Protein AF-0000000084352723 (afdb_homodimer)

Foldseek 3Di:
DPDPPLADDDDDCLVVLLVVLVVLLVVLCVVVPAAEDDDDQKDFPCLQCPPQQNDDPVFWAWDADPVRTIITGAQDDVSRVLVVCVPPDLVHFKHKYWDWHATNPDRNRIFTKIKMKGWQDDQLVRVLSQVVSVVVSCVVLVQDFKEKEKEWACLLVVLCVVLVDDPVLSVQLLVCLQVLPLVSNLVSSVVSPDNVSSVVLSVLSVQKDFLVSLVVVCVVCVVPPVVNVQSVSVNVSQVSCVVVPNPHYMYRHSHHDPTNQAHTMKMWMAGPVPGDTQKIWHWGQSSNVVVVDGITMIMMMGRSSVSSVVRDDPDQFAEEEEAEDPVCVVVLVVCVVVVVGHHYHYDPDDDPVRPVVHPWYWYWDDDPNDTDIDTD/DPDPPLADDDDDCLVVLLVVLVVLLVVLCVVVPAAEDDDDQKDFPCLQCPPQQNDDPVFWAWDADPVGTIITGAQDDVSRVLVVCVPPDLVHFKHKYWDWHATNPDRNRIFTKIKMKGWQDDQLVRVLSQVVSVVVSCVVLVQDAKEKEKEWACLLVVLCVVLPDDPVLSVQLLVCLQVLPLVSNLVSSVVSPDNVSSVVLSVLSVQKDFLVSLVVVCVVCVVPPVVNVQSVSVNVSQVSCVVVPNPHYMYRHSHHDPTNQAHTMKMWMAGPVPGDTQKIWHWGQSSNVVVVDGITMIMMMGRSSVSSVVRDRPDQAAEEEEAEDPVCVVVLVVCVVVDPRHHYHYDPDDDPVRPVVHPWYWYWDDDPNDTDIDTD

Structure (mmCIF, N/CA/C/O backbone):
data_AF-0000000084352723-model_v1
#
loop_
_entity.id
_entity.type
_entity.pdbx_description
1 polymer 'ATP phosphoribosyltransferase regulatory subunit'
#
loop_
_atom_site.group_PDB
_atom_site.id
_atom_site.type_symbol
_atom_site.label_atom_id
_atom_site.label_alt_id
_atom_site.label_comp_id
_atom_site.label_asym_id
_atom_site.label_entity_id
_atom_site.label_seq_id
_atom_site.pdbx_PDB_ins_code
_atom_site.Cartn_x
_atom_site.Cartn_y
_atom_site.Cartn_z
_atom_site.occupancy
_atom_site.B_iso_or_equiv
_atom_site.auth_seq_id
_atom_site.auth_comp_id
_atom_site.auth_asym_id
_atom_site.auth_atom_id
_atom_site.pdbx_PDB_model_num
ATOM 1 N N . MET A 1 1 ? 21.516 2.418 16.375 1 50.06 1 MET A N 1
ATOM 2 C CA . MET A 1 1 ? 20.922 1.745 15.219 1 50.06 1 MET A CA 1
ATOM 3 C C . MET A 1 1 ? 19.422 2.014 15.148 1 50.06 1 MET A C 1
ATOM 5 O O . MET A 1 1 ? 18.703 1.735 16.109 1 50.06 1 MET A O 1
ATOM 9 N N . PHE A 1 2 ? 18.844 2.926 14.148 1 73.31 2 PHE A N 1
ATOM 10 C CA . PHE A 1 2 ? 17.562 3.588 14.305 1 73.31 2 PHE A CA 1
ATOM 11 C C . PHE A 1 2 ? 16.438 2.707 13.781 1 73.31 2 PHE A C 1
ATOM 13 O O . PHE A 1 2 ? 15.258 2.998 14.008 1 73.31 2 PHE A O 1
ATOM 20 N N . LEU A 1 3 ? 16.969 1.523 13.258 1 82.31 3 LEU A N 1
ATOM 21 C CA . LEU A 1 3 ? 15.93 0.665 12.695 1 82.31 3 LEU A CA 1
ATOM 22 C C . LEU A 1 3 ? 16.156 -0.79 13.094 1 82.31 3 LEU A C 1
ATOM 24 O O . LEU A 1 3 ? 17.297 -1.212 13.305 1 82.31 3 LEU A O 1
ATOM 28 N N . PRO A 1 4 ? 15.062 -1.556 13.297 1 80.19 4 PRO A N 1
ATOM 29 C CA . PRO A 1 4 ? 15.211 -2.996 13.516 1 80.19 4 PRO A CA 1
ATOM 30 C C . PRO A 1 4 ? 16.047 -3.674 12.43 1 80.19 4 PRO A C 1
ATOM 32 O O . PRO A 1 4 ? 16.141 -3.16 11.312 1 80.19 4 PRO A O 1
ATOM 35 N N . ALA A 1 5 ? 16.625 -4.812 12.75 1 74.69 5 ALA A N 1
ATOM 36 C CA . ALA A 1 5 ? 17.5 -5.531 11.844 1 74.69 5 ALA A CA 1
ATOM 37 C C . ALA A 1 5 ? 16.797 -5.875 10.531 1 74.69 5 ALA A C 1
ATOM 39 O O . ALA A 1 5 ? 15.656 -6.348 10.547 1 74.69 5 ALA A O 1
ATOM 40 N N . GLY A 1 6 ? 17.422 -5.539 9.453 1 77.5 6 GLY A N 1
ATOM 41 C CA . GLY A 1 6 ? 16.922 -5.887 8.133 1 77.5 6 GLY A CA 1
ATOM 42 C C . GLY A 1 6 ? 16.047 -4.812 7.527 1 77.5 6 GLY A C 1
ATOM 43 O O . GLY A 1 6 ? 15.781 -4.824 6.324 1 77.5 6 GLY A O 1
ATOM 44 N N . SER A 1 7 ? 15.617 -3.912 8.32 1 81.25 7 SER A N 1
ATOM 45 C CA . SER A 1 7 ? 14.727 -2.859 7.844 1 81.25 7 SER A CA 1
ATOM 46 C C . SER A 1 7 ? 15.508 -1.715 7.207 1 81.25 7 SER A C 1
ATOM 48 O O . SER A 1 7 ? 16.672 -1.499 7.531 1 81.25 7 SER A O 1
ATOM 50 N N . GLN A 1 8 ? 14.883 -1.098 6.234 1 83.88 8 GLN A N 1
ATOM 51 C CA . GLN A 1 8 ? 15.531 0.029 5.57 1 83.88 8 GLN A CA 1
ATOM 52 C C . GLN A 1 8 ? 14.508 1.068 5.125 1 83.88 8 GLN A C 1
ATOM 54 O O . GLN A 1 8 ? 13.398 0.718 4.703 1 83.88 8 GLN A O 1
ATOM 59 N N . ASP A 1 9 ? 14.93 2.277 5.234 1 91.31 9 ASP A N 1
ATOM 60 C CA . ASP A 1 9 ? 14.164 3.346 4.598 1 91.31 9 ASP A CA 1
ATOM 61 C C . ASP A 1 9 ? 14.367 3.34 3.082 1 91.31 9 ASP A C 1
ATOM 63 O O . ASP A 1 9 ? 15.414 2.92 2.592 1 91.31 9 ASP A O 1
ATOM 67 N N . GLU A 1 10 ? 13.359 3.715 2.43 1 91.88 10 GLU A N 1
ATOM 68 C CA . GLU A 1 10 ? 13.453 3.814 0.975 1 91.88 10 GLU A CA 1
ATOM 69 C C . GLU A 1 10 ? 13.109 5.223 0.497 1 91.88 10 GLU A C 1
ATOM 71 O O . GLU A 1 10 ? 12.188 5.855 1.018 1 91.88 10 GLU A O 1
ATOM 76 N N . VAL A 1 11 ? 13.914 5.719 -0.493 1 92.44 11 VAL A N 1
ATOM 77 C CA . VAL A 1 11 ? 13.633 7.02 -1.101 1 92.44 11 VAL A CA 1
ATOM 78 C C . VAL A 1 11 ? 13.758 6.914 -2.619 1 92.44 11 VAL A C 1
ATOM 80 O O . VAL A 1 11 ? 14.438 6.023 -3.133 1 92.44 11 VAL A O 1
ATOM 83 N N . GLY A 1 12 ? 13.008 7.781 -3.299 1 88.25 12 GLY A N 1
ATOM 84 C CA . GLY A 1 12 ? 13.281 8.008 -4.711 1 88.25 12 GLY A CA 1
ATOM 85 C C . GLY A 1 12 ? 12.305 7.297 -5.629 1 88.25 12 GLY A C 1
ATOM 86 O O . GLY A 1 12 ? 11.234 6.875 -5.191 1 88.25 12 GLY A O 1
ATOM 87 N N . GLN A 1 13 ? 12.672 7.148 -6.805 1 85.44 13 GLN A N 1
ATOM 88 C CA . GLN A 1 13 ? 11.773 6.82 -7.906 1 85.44 13 GLN A CA 1
ATOM 89 C C . GLN A 1 13 ? 11.352 5.352 -7.855 1 85.44 13 GLN A C 1
ATOM 91 O O . GLN A 1 13 ? 10.336 4.973 -8.438 1 85.44 13 GLN A O 1
ATOM 96 N N . GLN A 1 14 ? 12.133 4.578 -7.16 1 90.38 14 GLN A N 1
ATOM 97 C CA . GLN A 1 14 ? 11.758 3.17 -7.047 1 90.38 14 GLN A CA 1
ATOM 98 C C . GLN A 1 14 ? 10.391 3.018 -6.391 1 90.38 14 GLN A C 1
ATOM 100 O O . GLN A 1 14 ? 9.633 2.109 -6.734 1 90.38 14 GLN A O 1
ATOM 105 N N . ILE A 1 15 ? 10.109 3.873 -5.516 1 93.06 15 ILE A N 1
ATOM 106 C CA . ILE A 1 15 ? 8.82 3.854 -4.836 1 93.06 15 ILE A CA 1
ATOM 107 C C . ILE A 1 15 ? 7.707 4.16 -5.836 1 93.06 15 ILE A C 1
ATOM 109 O O . ILE A 1 15 ? 6.691 3.463 -5.879 1 93.06 15 ILE A O 1
ATOM 113 N N . ASN A 1 16 ? 7.902 5.152 -6.684 1 90.75 16 ASN A N 1
ATOM 114 C CA . ASN A 1 16 ? 6.914 5.516 -7.695 1 90.75 16 ASN A CA 1
ATOM 115 C C . ASN A 1 16 ? 6.727 4.398 -8.719 1 90.75 16 ASN A C 1
ATOM 117 O O . ASN A 1 16 ? 5.617 4.18 -9.211 1 90.75 16 ASN A O 1
ATOM 121 N N . LYS A 1 17 ? 7.852 3.76 -9.023 1 93.5 17 LYS A N 1
ATOM 122 C CA . LYS A 1 17 ? 7.77 2.637 -9.953 1 93.5 17 LYS A CA 1
ATOM 123 C C . LYS A 1 17 ? 6.91 1.513 -9.383 1 93.5 17 LYS A C 1
ATOM 125 O O . LYS A 1 17 ? 6.129 0.892 -10.109 1 93.5 17 LYS A O 1
ATOM 130 N N . ARG A 1 18 ? 7.02 1.225 -8.125 1 94.81 18 ARG A N 1
ATOM 131 C CA . ARG A 1 18 ? 6.188 0.216 -7.477 1 94.81 18 ARG A CA 1
ATOM 132 C C . ARG A 1 18 ? 4.715 0.604 -7.535 1 94.81 18 ARG A C 1
ATOM 134 O O . ARG A 1 18 ? 3.854 -0.236 -7.809 1 94.81 18 ARG A O 1
ATOM 141 N N . PHE A 1 19 ? 4.449 1.852 -7.289 1 92.25 19 PHE A N 1
ATOM 142 C CA . PHE A 1 19 ? 3.07 2.326 -7.348 1 92.25 19 PHE A CA 1
ATOM 143 C C . PHE A 1 19 ? 2.506 2.176 -8.758 1 92.25 19 PHE A C 1
ATOM 145 O O . PHE A 1 19 ? 1.341 1.809 -8.93 1 92.25 19 PHE A O 1
ATOM 152 N N . ARG A 1 20 ? 3.348 2.471 -9.688 1 92.62 20 ARG A N 1
ATOM 153 C CA . ARG A 1 20 ? 2.93 2.305 -11.078 1 92.62 20 ARG A CA 1
ATOM 154 C C . ARG A 1 20 ? 2.615 0.844 -11.383 1 92.62 20 ARG A C 1
ATOM 156 O O . ARG A 1 20 ? 1.623 0.544 -12.055 1 92.62 20 ARG A O 1
ATOM 163 N N . ALA A 1 21 ? 3.439 -0.017 -10.922 1 96.62 21 ALA A N 1
ATOM 164 C CA . ALA A 1 21 ? 3.211 -1.448 -11.109 1 96.62 21 ALA A CA 1
ATOM 165 C C . ALA A 1 21 ? 1.878 -1.873 -10.492 1 96.62 21 ALA A C 1
ATOM 167 O O . ALA A 1 21 ? 1.112 -2.615 -11.109 1 96.62 21 ALA A O 1
ATOM 168 N N . PHE A 1 22 ? 1.592 -1.347 -9.305 1 96.62 22 PHE A N 1
ATOM 169 C CA . PHE A 1 22 ? 0.334 -1.655 -8.633 1 96.62 22 PHE A CA 1
ATOM 170 C C . PHE A 1 22 ? -0.848 -1.098 -9.414 1 96.62 22 PHE A C 1
ATOM 172 O O . PHE A 1 22 ? -1.889 -1.749 -9.531 1 96.62 22 PHE A O 1
ATOM 179 N N . GLU A 1 23 ? -0.712 0.03 -9.938 1 93.81 23 GLU A N 1
ATOM 180 C CA . GLU A 1 23 ? -1.773 0.672 -10.703 1 93.81 23 GLU A CA 1
ATOM 181 C C . GLU A 1 23 ? -2.117 -0.136 -11.953 1 93.81 23 GLU A C 1
ATOM 183 O O . GLU A 1 23 ? -3.291 -0.367 -12.242 1 93.81 23 GLU A O 1
ATOM 188 N N . ILE A 1 24 ? -1.106 -0.504 -12.656 1 95.88 24 ILE A N 1
ATOM 189 C CA . ILE A 1 24 ? -1.296 -1.284 -13.875 1 95.88 24 ILE A CA 1
ATOM 190 C C . ILE A 1 24 ? -1.965 -2.615 -13.539 1 95.88 24 ILE A C 1
ATOM 192 O O . ILE A 1 24 ? -2.863 -3.064 -14.25 1 95.88 24 ILE A O 1
ATOM 196 N N . PHE A 1 25 ? -1.548 -3.178 -12.438 1 97.69 25 PHE A N 1
ATOM 197 C CA . PHE A 1 25 ? -2.137 -4.434 -11.984 1 97.69 25 PHE A CA 1
ATOM 198 C C . PHE A 1 25 ? -3.633 -4.27 -11.742 1 97.69 25 PHE A C 1
ATOM 200 O O . PHE A 1 25 ? -4.43 -5.117 -12.148 1 97.69 25 PHE A O 1
ATOM 207 N N . THR A 1 26 ? -4 -3.248 -11.062 1 95.75 26 THR A N 1
ATOM 208 C CA . THR A 1 26 ? -5.406 -2.971 -10.773 1 95.75 26 THR A CA 1
ATOM 209 C C . THR A 1 26 ? -6.211 -2.869 -12.062 1 95.75 26 THR A C 1
ATOM 211 O O . THR A 1 26 ? -7.297 -3.443 -12.172 1 95.75 26 THR A O 1
ATOM 214 N N . LYS A 1 27 ? -5.664 -2.207 -13.016 1 94.06 27 LYS A N 1
ATOM 215 C CA . LYS A 1 27 ? -6.348 -2.021 -14.289 1 94.06 27 LYS A CA 1
ATOM 216 C C . LYS A 1 27 ? -6.574 -3.357 -14.992 1 94.06 27 LYS A C 1
ATOM 218 O O . LYS A 1 27 ? -7.672 -3.627 -15.492 1 94.06 27 LYS A O 1
ATOM 223 N N . ILE A 1 28 ? -5.559 -4.195 -14.992 1 97 28 ILE A N 1
ATOM 224 C CA . ILE A 1 28 ? -5.617 -5.484 -15.672 1 97 28 ILE A CA 1
ATOM 225 C C . ILE A 1 28 ? -6.637 -6.387 -14.984 1 97 28 ILE A C 1
ATOM 227 O O . ILE A 1 28 ? -7.469 -7.012 -15.648 1 97 28 ILE A O 1
ATOM 231 N N . THR A 1 29 ? -6.582 -6.441 -13.672 1 97.44 29 THR A N 1
ATOM 232 C CA . THR A 1 29 ? -7.453 -7.348 -12.93 1 97.44 29 THR A CA 1
ATOM 233 C C . THR A 1 29 ? -8.906 -6.879 -12.992 1 97.44 29 THR A C 1
ATOM 235 O O . THR A 1 29 ? -9.82 -7.695 -13.07 1 97.44 29 THR A O 1
ATOM 238 N N . GLU A 1 30 ? -9.094 -5.613 -12.992 1 94.62 30 GLU A N 1
ATOM 239 C CA . GLU A 1 30 ? -10.453 -5.098 -13.156 1 94.62 30 GLU A CA 1
ATOM 240 C C . GLU A 1 30 ? -11.039 -5.492 -14.508 1 94.62 30 GLU A C 1
ATOM 242 O O . GLU A 1 30 ? -12.18 -5.953 -14.586 1 94.62 30 GLU A O 1
ATOM 247 N N . LYS A 1 31 ? -10.266 -5.336 -15.555 1 96.19 31 LYS A N 1
ATOM 248 C CA . LYS A 1 31 ? -10.719 -5.652 -16.906 1 96.19 31 LYS A CA 1
ATOM 249 C C . LYS A 1 31 ? -11.031 -7.137 -17.047 1 96.19 31 LYS A C 1
ATOM 251 O O . LYS A 1 31 ? -11.844 -7.527 -17.891 1 96.19 31 LYS A O 1
ATOM 256 N N . ARG A 1 32 ? -10.438 -7.934 -16.219 1 97.62 32 ARG A N 1
ATOM 257 C CA . ARG A 1 32 ? -10.602 -9.383 -16.312 1 97.62 32 ARG A CA 1
ATOM 258 C C . ARG A 1 32 ? -11.586 -9.883 -15.258 1 97.62 32 ARG A C 1
ATOM 260 O O . ARG A 1 32 ? -11.656 -11.086 -14.992 1 97.62 32 ARG A O 1
ATOM 267 N N . ASN A 1 33 ? -12.281 -8.969 -14.531 1 96.69 33 ASN A N 1
ATOM 268 C CA . ASN A 1 33 ? -13.406 -9.227 -13.641 1 96.69 33 ASN A CA 1
ATOM 269 C C . ASN A 1 33 ? -12.953 -9.836 -12.32 1 96.69 33 ASN A C 1
ATOM 271 O O . ASN A 1 33 ? -13.656 -10.656 -11.734 1 96.69 33 ASN A O 1
ATOM 275 N N . TYR A 1 34 ? -11.734 -9.5 -11.898 1 97.25 34 TYR A N 1
ATOM 276 C CA . TYR A 1 34 ? -11.305 -9.891 -10.562 1 97.25 34 TYR A CA 1
ATOM 277 C C . TYR A 1 34 ? -11.906 -8.977 -9.5 1 97.25 34 TYR A C 1
ATOM 279 O O . TYR A 1 34 ? -12.016 -7.762 -9.711 1 97.25 34 TYR A O 1
ATOM 287 N N . GLN A 1 35 ? -12.242 -9.547 -8.375 1 95.88 35 GLN A N 1
ATOM 288 C CA . GLN A 1 35 ? -12.688 -8.789 -7.207 1 95.88 35 GLN A CA 1
ATOM 289 C C . GLN A 1 35 ? -11.539 -8.562 -6.227 1 95.88 35 GLN A C 1
ATOM 291 O O . GLN A 1 35 ? -10.828 -9.508 -5.867 1 95.88 35 GLN A O 1
ATOM 296 N N . PRO A 1 36 ? -11.367 -7.32 -5.867 1 96.62 36 PRO A N 1
ATOM 297 C CA . PRO A 1 36 ? -10.273 -7.055 -4.926 1 96.62 36 PRO A CA 1
ATOM 298 C C . PRO A 1 36 ? -10.57 -7.566 -3.52 1 96.62 36 PRO A C 1
ATOM 300 O O . PRO A 1 36 ? -11.719 -7.496 -3.061 1 96.62 36 PRO A O 1
ATOM 303 N N . ILE A 1 37 ? -9.562 -8.102 -2.875 1 97.12 37 ILE A N 1
ATOM 304 C CA . ILE A 1 37 ? -9.641 -8.57 -1.497 1 97.12 37 ILE A CA 1
ATOM 305 C C . ILE A 1 37 ? -8.367 -8.18 -0.745 1 97.12 37 ILE A C 1
ATOM 307 O O . ILE A 1 37 ? -7.293 -8.086 -1.339 1 97.12 37 ILE A O 1
ATOM 311 N N . SER A 1 38 ? -8.508 -7.871 0.485 1 95.56 38 SER A N 1
ATOM 312 C CA . SER A 1 38 ? -7.387 -7.578 1.365 1 95.56 38 SER A CA 1
ATOM 313 C C . SER A 1 38 ? -7.594 -8.188 2.748 1 95.56 38 SER A C 1
ATOM 315 O O . SER A 1 38 ? -8.703 -8.156 3.285 1 95.56 38 SER A O 1
ATOM 317 N N . THR A 1 39 ? -6.535 -8.75 3.271 1 95.38 39 THR A N 1
ATOM 318 C CA . THR A 1 39 ? -6.555 -9.312 4.617 1 95.38 39 THR A CA 1
ATOM 319 C C . THR A 1 39 ? -5.688 -8.484 5.562 1 95.38 39 THR A C 1
ATOM 321 O O . THR A 1 39 ? -4.832 -7.719 5.117 1 95.38 39 THR A O 1
ATOM 324 N N . PRO A 1 40 ? -5.891 -8.648 6.824 1 93.38 40 PRO A N 1
ATOM 325 C CA . PRO A 1 40 ? -5.098 -7.875 7.785 1 93.38 40 PRO A CA 1
ATOM 326 C C . PRO A 1 40 ? -3.607 -8.203 7.719 1 93.38 40 PRO A C 1
ATOM 328 O O . PRO A 1 40 ? -3.236 -9.344 7.402 1 93.38 40 PRO A O 1
ATOM 331 N N . VAL A 1 41 ? -2.875 -7.191 8.094 1 93.38 41 VAL A N 1
ATOM 332 C CA . VAL A 1 41 ? -1.426 -7.363 8.117 1 93.38 41 VAL A CA 1
ATOM 333 C C . VAL A 1 41 ? -1.036 -8.305 9.258 1 93.38 41 VAL A C 1
ATOM 335 O O . VAL A 1 41 ? -0.066 -9.062 9.141 1 93.38 41 VAL A O 1
ATOM 338 N N . VAL A 1 42 ? -1.78 -8.266 10.344 1 92.19 42 VAL A N 1
ATOM 339 C CA . VAL A 1 42 ? -1.544 -9.133 11.5 1 92.19 42 VAL A CA 1
ATOM 340 C C . VAL A 1 42 ? -2.527 -10.297 11.484 1 92.19 42 VAL A C 1
ATOM 342 O O . VAL A 1 42 ? -3.742 -10.094 11.43 1 92.19 42 VAL A O 1
ATOM 345 N N . GLU A 1 43 ? -1.989 -11.508 11.5 1 94.56 43 GLU A N 1
ATOM 346 C CA . GLU A 1 43 ? -2.771 -12.742 11.523 1 94.56 43 GLU A CA 1
ATOM 347 C C . GLU A 1 43 ? -2.287 -13.68 12.625 1 94.56 43 GLU A C 1
ATOM 349 O O . GLU A 1 43 ? -1.22 -13.469 13.203 1 94.56 43 GLU A O 1
ATOM 354 N N . TYR A 1 44 ? -3.146 -14.664 12.906 1 95.06 44 TYR A N 1
ATOM 355 C CA . TYR A 1 44 ? -2.678 -15.711 13.797 1 95.06 44 TYR A CA 1
ATOM 356 C C . TYR A 1 44 ? -1.67 -16.609 13.102 1 95.06 44 TYR A C 1
ATOM 358 O O . TYR A 1 44 ? -1.842 -16.953 11.93 1 95.06 44 TYR A O 1
ATOM 366 N N . ALA A 1 45 ? -0.647 -17 13.844 1 95.88 45 ALA A N 1
ATOM 367 C CA . ALA A 1 45 ? 0.378 -17.891 13.305 1 95.88 45 ALA A CA 1
ATOM 368 C C . ALA A 1 45 ? -0.236 -19.203 12.805 1 95.88 45 ALA A C 1
ATOM 370 O O . ALA A 1 45 ? 0.216 -19.766 11.805 1 95.88 45 ALA A O 1
ATOM 371 N N . ARG A 1 46 ? -1.266 -19.672 13.453 1 95.5 46 ARG A N 1
ATOM 372 C CA . ARG A 1 46 ? -1.873 -20.969 13.148 1 95.5 46 ARG A CA 1
ATOM 373 C C . ARG A 1 46 ? -2.465 -20.984 11.742 1 95.5 46 ARG A C 1
ATOM 375 O O . ARG A 1 46 ? -2.6 -22.047 11.133 1 95.5 46 ARG A O 1
ATOM 382 N N . THR A 1 47 ? -2.805 -19.812 11.258 1 95.31 47 THR A N 1
ATOM 383 C CA . THR A 1 47 ? -3.311 -19.703 9.891 1 95.31 47 THR A CA 1
ATOM 384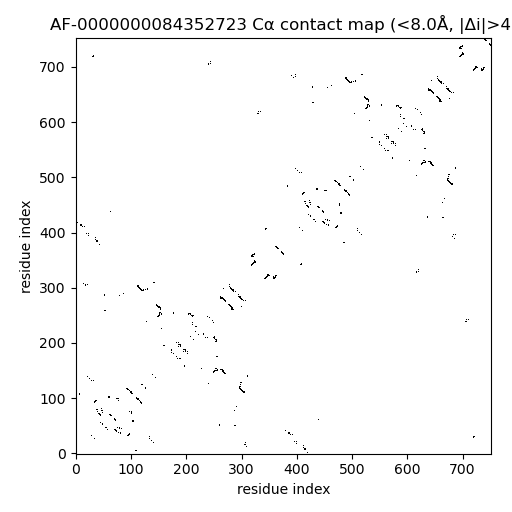 C C . THR A 1 47 ? -2.291 -20.234 8.891 1 95.31 47 THR A C 1
ATOM 386 O O . THR A 1 47 ? -2.66 -20.828 7.879 1 95.31 47 THR A O 1
ATOM 389 N N . PHE A 1 48 ? -1.048 -20.094 9.188 1 96.06 48 PHE A N 1
ATOM 390 C CA . PHE A 1 48 ? 0.022 -20.375 8.242 1 96.06 48 PHE A CA 1
ATOM 391 C C . PHE A 1 48 ? 0.752 -21.672 8.609 1 96.06 48 PHE A C 1
ATOM 393 O O . PHE A 1 48 ? 1.319 -22.328 7.742 1 96.06 48 PHE A O 1
ATOM 400 N N . THR A 1 49 ? 0.709 -22.031 9.875 1 95.19 49 THR A N 1
ATOM 401 C CA . THR A 1 49 ? 1.546 -23.125 10.352 1 95.19 49 THR A CA 1
ATOM 402 C C . THR A 1 49 ? 0.739 -24.422 10.453 1 95.19 49 THR A C 1
ATOM 404 O O . THR A 1 49 ? 1.296 -25.484 10.719 1 95.19 49 THR A O 1
ATOM 407 N N . ASN A 1 50 ? -0.532 -24.359 10.266 1 93.38 50 ASN A N 1
ATOM 408 C CA . ASN A 1 50 ? -1.331 -25.578 10.344 1 93.38 50 ASN A CA 1
ATOM 409 C C . ASN A 1 50 ? -0.861 -26.625 9.344 1 93.38 50 ASN A C 1
ATOM 411 O O . ASN A 1 50 ? -0.012 -26.344 8.5 1 93.38 50 ASN A O 1
ATOM 415 N N . SER A 1 51 ? -1.408 -27.797 9.391 1 90.81 51 SER A N 1
ATOM 416 C CA . SER A 1 51 ? -0.899 -28.938 8.648 1 90.81 51 SER A CA 1
ATOM 417 C C . SER A 1 51 ? -1.181 -28.797 7.156 1 90.81 51 SER A C 1
ATOM 419 O O . SER A 1 51 ? -0.519 -29.438 6.332 1 90.81 51 SER A O 1
ATOM 421 N N . TYR A 1 52 ? -2.088 -28 6.77 1 91.5 52 TYR A N 1
ATOM 422 C CA . TYR A 1 52 ? -2.443 -27.844 5.363 1 91.5 52 TYR A CA 1
ATOM 423 C C . TYR A 1 52 ? -1.553 -26.812 4.691 1 91.5 52 TYR A C 1
ATOM 425 O O . TYR A 1 52 ? -1.046 -27.031 3.592 1 91.5 52 TYR A O 1
ATOM 433 N N . ALA A 1 53 ? -1.363 -25.672 5.352 1 92.88 53 ALA A N 1
ATOM 434 C CA . ALA A 1 53 ? -0.458 -24.656 4.828 1 92.88 53 ALA A CA 1
ATOM 435 C C . ALA A 1 53 ? 0.999 -25.078 4.984 1 92.88 53 ALA A C 1
ATOM 437 O O . ALA A 1 53 ? 1.79 -24.969 4.047 1 92.88 53 ALA A O 1
ATOM 438 N N . GLY A 1 54 ? 1.295 -25.516 6.188 1 91.94 54 GLY A N 1
ATOM 439 C CA . GLY A 1 54 ? 2.555 -26.203 6.449 1 91.94 54 GLY A CA 1
ATOM 440 C C . GLY A 1 54 ? 3.744 -25.266 6.484 1 91.94 54 GLY A C 1
ATOM 441 O O . GLY A 1 54 ? 4.879 -25.672 6.258 1 91.94 54 GLY A O 1
ATOM 442 N N . MET A 1 55 ? 3.613 -24.016 6.738 1 92.62 55 MET A N 1
ATOM 443 C CA . MET A 1 55 ? 4.73 -23.062 6.762 1 92.62 55 MET A CA 1
ATOM 444 C C . MET A 1 55 ? 5.461 -23.125 8.102 1 92.62 55 MET A C 1
ATOM 446 O O . MET A 1 55 ? 4.84 -23.344 9.141 1 92.62 55 MET A O 1
ATOM 450 N N . ALA A 1 56 ? 6.715 -22.859 7.996 1 92.19 56 ALA A N 1
ATOM 451 C CA . ALA A 1 56 ? 7.527 -22.828 9.211 1 92.19 56 ALA A CA 1
ATOM 452 C C . ALA A 1 56 ? 7.332 -21.516 9.961 1 92.19 56 ALA A C 1
ATOM 454 O O . ALA A 1 56 ? 7.23 -20.453 9.352 1 92.19 56 ALA A O 1
ATOM 455 N N . LEU A 1 57 ? 7.312 -21.594 11.219 1 93.31 57 LEU A N 1
ATOM 456 C CA . LEU A 1 57 ? 7.129 -20.438 12.078 1 93.31 57 LEU A CA 1
ATOM 457 C C . LEU A 1 57 ? 8.406 -19.609 12.141 1 93.31 57 LEU A C 1
ATOM 459 O O . LEU A 1 57 ? 8.344 -18.375 12.297 1 93.31 57 LEU A O 1
ATOM 463 N N . GLN A 1 58 ? 9.531 -20.141 11.953 1 90.75 58 GLN A N 1
ATOM 464 C CA . GLN A 1 58 ? 10.844 -19.578 12.258 1 90.75 58 GLN A CA 1
ATOM 465 C C . GLN A 1 58 ? 11.07 -18.281 11.484 1 90.75 58 GLN A C 1
ATOM 467 O O . GLN A 1 58 ? 11.508 -17.281 12.055 1 90.75 58 GLN A O 1
ATOM 472 N N . PRO A 1 59 ? 10.742 -18.219 10.281 1 91.88 59 PRO A N 1
ATOM 473 C CA . PRO A 1 59 ? 11.055 -17 9.531 1 91.88 59 PRO A CA 1
ATOM 474 C C . PRO A 1 59 ? 9.992 -15.914 9.695 1 91.88 59 PRO A C 1
ATOM 476 O O . PRO A 1 59 ? 10.133 -14.82 9.141 1 91.88 59 PRO A O 1
ATOM 479 N N . MET A 1 60 ? 8.953 -16.219 10.391 1 93.19 60 MET A N 1
ATOM 480 C CA . MET A 1 60 ? 7.871 -15.258 10.539 1 93.19 60 MET A CA 1
ATOM 481 C C . MET A 1 60 ? 8.219 -14.203 11.586 1 93.19 60 MET A C 1
ATOM 483 O O . MET A 1 60 ? 8.977 -14.477 12.523 1 93.19 60 MET A O 1
ATOM 487 N N . LEU A 1 61 ? 7.844 -12.992 11.359 1 90.44 61 LEU A N 1
ATOM 488 C CA . LEU A 1 61 ? 7.859 -11.977 12.406 1 90.44 61 LEU A CA 1
ATOM 489 C C . LEU A 1 61 ? 6.688 -12.172 13.367 1 90.44 61 LEU A C 1
ATOM 491 O O . LEU A 1 61 ? 5.531 -11.969 12.984 1 90.44 61 LEU A O 1
ATOM 495 N N . LYS A 1 62 ? 7.027 -12.547 14.586 1 90.5 62 LYS A N 1
ATOM 496 C CA . LYS A 1 62 ? 5.98 -13.07 15.469 1 90.5 62 LYS A CA 1
ATOM 497 C C . LYS A 1 62 ? 6.109 -12.492 16.875 1 90.5 62 LYS A C 1
ATOM 499 O O . LYS A 1 62 ? 7.18 -12.031 17.266 1 90.5 62 LYS A O 1
ATOM 504 N N . TRP A 1 63 ? 4.953 -12.469 17.562 1 87.44 63 TRP A N 1
ATOM 505 C CA . TRP A 1 63 ? 4.875 -12.102 18.984 1 87.44 63 TRP A CA 1
ATOM 506 C C . TRP A 1 63 ? 3.684 -12.773 19.656 1 87.44 63 TRP A C 1
ATOM 508 O O . TRP A 1 63 ? 2.828 -13.359 18.984 1 87.44 63 TRP A O 1
ATOM 518 N N . PHE A 1 64 ? 3.674 -12.711 20.969 1 86.94 64 PHE A N 1
ATOM 519 C CA . PHE A 1 64 ? 2.529 -13.18 21.734 1 86.94 64 PHE A CA 1
ATOM 520 C C . PHE A 1 64 ? 1.574 -12.031 22.047 1 86.94 64 PHE A C 1
ATOM 522 O O . PHE A 1 64 ? 2.006 -10.953 22.453 1 86.94 64 PHE A O 1
ATOM 529 N N . ASN A 1 65 ? 0.315 -12.344 21.766 1 82.88 65 ASN A N 1
ATOM 530 C CA . ASN A 1 65 ? -0.642 -11.336 22.203 1 82.88 65 ASN A CA 1
ATOM 531 C C . ASN A 1 65 ? -1.001 -11.5 23.688 1 82.88 65 ASN A C 1
ATOM 533 O O . ASN A 1 65 ? -0.415 -12.336 24.375 1 82.88 65 ASN A O 1
ATOM 537 N N . HIS A 1 66 ? -1.938 -10.656 24.156 1 77.38 66 HIS A N 1
ATOM 538 C CA . HIS A 1 66 ? -2.27 -10.633 25.578 1 77.38 66 HIS A CA 1
ATOM 539 C C . HIS A 1 66 ? -2.926 -11.945 26.016 1 77.38 66 HIS A C 1
ATOM 541 O O . HIS A 1 66 ? -2.873 -12.312 27.188 1 77.38 66 HIS A O 1
ATOM 547 N N . GLU A 1 67 ? -3.531 -12.703 25.125 1 84.56 67 GLU A N 1
ATOM 548 C CA . GLU A 1 67 ? -4.211 -13.961 25.422 1 84.56 67 GLU A CA 1
ATOM 549 C C . GLU A 1 67 ? -3.256 -15.141 25.312 1 84.56 67 GLU A C 1
ATOM 551 O O . GLU A 1 67 ? -3.641 -16.281 25.578 1 84.56 67 GLU A O 1
ATOM 556 N N . GLY A 1 68 ? -2.094 -14.867 24.875 1 86.12 68 GLY A N 1
ATOM 557 C CA . GLY A 1 68 ? -1.107 -15.93 24.766 1 86.12 68 GLY A CA 1
ATOM 558 C C . GLY A 1 68 ? -1.07 -16.562 23.391 1 86.12 68 GLY A C 1
ATOM 559 O O . GLY A 1 68 ? -0.407 -17.594 23.188 1 86.12 68 GLY A O 1
ATOM 560 N N . GLU A 1 69 ? -1.771 -16 22.484 1 90.25 69 GLU A N 1
ATOM 561 C CA . GLU A 1 69 ? -1.745 -16.516 21.125 1 90.25 69 GLU A CA 1
ATOM 562 C C . GLU A 1 69 ? -0.598 -15.898 20.328 1 90.25 69 GLU A C 1
ATOM 564 O O . GLU A 1 69 ? -0.227 -14.742 20.547 1 90.25 69 GLU A O 1
ATOM 569 N N . ILE A 1 70 ? -0.102 -16.656 19.406 1 93.31 70 ILE A N 1
ATOM 570 C CA . ILE A 1 70 ? 0.984 -16.172 18.578 1 93.31 70 ILE A CA 1
ATOM 571 C C . ILE A 1 70 ? 0.408 -15.43 17.359 1 93.31 70 ILE A C 1
ATOM 573 O O . ILE A 1 70 ? -0.37 -16 16.594 1 93.31 70 ILE A O 1
ATOM 577 N N . GLU A 1 71 ? 0.739 -14.195 17.25 1 92.62 71 GLU A N 1
ATOM 578 C CA . GLU A 1 71 ? 0.415 -13.375 16.094 1 92.62 71 GLU A CA 1
ATOM 579 C C . GLU A 1 71 ? 1.64 -13.156 15.203 1 92.62 71 GLU A C 1
ATOM 581 O O . GLU A 1 71 ? 2.775 -13.234 15.68 1 92.62 71 GLU A O 1
ATOM 586 N N . VAL A 1 72 ? 1.392 -13.008 13.945 1 94.12 72 VAL A N 1
ATOM 587 C CA . VAL A 1 72 ? 2.475 -12.797 12.992 1 94.12 72 VAL A CA 1
ATOM 588 C C . VAL A 1 72 ? 2.078 -11.711 11.992 1 94.12 72 VAL A C 1
ATOM 590 O O . VAL A 1 72 ? 0.89 -11.461 11.773 1 94.12 72 VAL A O 1
ATOM 593 N N . LEU A 1 73 ? 3.109 -10.984 11.531 1 93.75 73 LEU A N 1
ATOM 594 C CA . LEU A 1 73 ? 2.869 -10.273 10.281 1 93.75 73 LEU A CA 1
ATOM 595 C C . LEU A 1 73 ? 2.67 -11.25 9.133 1 93.75 73 LEU A C 1
ATOM 597 O O . LEU A 1 73 ? 3.383 -12.258 9.031 1 93.75 73 LEU A O 1
ATOM 601 N N . ARG A 1 74 ? 1.673 -11 8.297 1 95.88 74 ARG A N 1
ATOM 602 C CA . ARG A 1 74 ? 1.291 -11.922 7.23 1 95.88 74 ARG A CA 1
ATOM 603 C C . ARG A 1 74 ? 2.508 -12.352 6.418 1 95.88 74 ARG A C 1
ATOM 605 O O . ARG A 1 74 ? 3.146 -11.523 5.762 1 95.88 74 ARG A O 1
ATOM 612 N N . PRO A 1 75 ? 2.838 -13.609 6.395 1 96.5 75 PRO A N 1
ATOM 613 C CA . PRO A 1 75 ? 3.994 -14.094 5.633 1 96.5 75 PRO A CA 1
ATOM 614 C C . PRO A 1 75 ? 3.621 -14.562 4.227 1 96.5 75 PRO A C 1
ATOM 616 O O . PRO A 1 75 ? 4.504 -14.797 3.396 1 96.5 75 PRO A O 1
ATOM 619 N N . ASP A 1 76 ? 2.256 -14.703 4.008 1 96.69 76 ASP A N 1
ATOM 620 C CA . ASP A 1 76 ? 1.772 -15.258 2.748 1 96.69 76 ASP A CA 1
ATOM 621 C C . ASP A 1 76 ? 0.35 -14.797 2.451 1 96.69 76 ASP A C 1
ATOM 623 O O . ASP A 1 76 ? -0.534 -14.898 3.305 1 96.69 76 ASP A O 1
ATOM 627 N N . TRP A 1 77 ? 0.128 -14.359 1.264 1 97.75 77 TRP A N 1
ATOM 628 C CA . TRP A 1 77 ? -1.187 -13.867 0.866 1 97.75 77 TRP A CA 1
ATOM 629 C C . TRP A 1 77 ? -2.146 -15.023 0.611 1 97.75 77 TRP A C 1
ATOM 631 O O . TRP A 1 77 ? -3.303 -14.984 1.036 1 97.75 77 TRP A O 1
ATOM 641 N N . THR A 1 78 ? -1.704 -16.047 -0.101 1 97.06 78 THR A N 1
ATOM 642 C CA . THR A 1 78 ? -2.58 -17.125 -0.553 1 97.06 78 THR A CA 1
ATOM 643 C C . THR A 1 78 ? -3.285 -17.781 0.631 1 97.06 78 THR A C 1
ATOM 645 O O . THR A 1 78 ? -4.508 -17.953 0.615 1 97.06 78 THR A O 1
ATOM 648 N N . THR A 1 79 ? -2.523 -18.094 1.634 1 96.31 79 THR A N 1
ATOM 649 C CA . THR A 1 79 ? -3.066 -18.734 2.82 1 96.31 79 THR A CA 1
ATOM 650 C C . THR A 1 79 ? -4.051 -17.828 3.539 1 96.31 79 THR A C 1
ATOM 652 O O . THR A 1 79 ? -5.121 -18.266 3.967 1 96.31 79 THR A O 1
ATOM 655 N N . ALA A 1 80 ? -3.689 -16.578 3.686 1 96.62 80 ALA A N 1
ATOM 656 C CA . ALA A 1 80 ? -4.57 -15.609 4.328 1 96.62 80 ALA A CA 1
ATOM 657 C C . ALA A 1 80 ? -5.871 -15.445 3.545 1 96.62 80 ALA A C 1
ATOM 659 O O . ALA A 1 80 ? -6.953 -15.383 4.129 1 96.62 80 ALA A O 1
ATOM 660 N N . ILE A 1 81 ? -5.766 -15.406 2.254 1 97 81 ILE A N 1
ATOM 661 C CA . ILE A 1 81 ? -6.922 -15.219 1.385 1 97 81 ILE A CA 1
ATOM 662 C C . ILE A 1 81 ? -7.812 -16.453 1.434 1 97 81 ILE A C 1
ATOM 664 O O . ILE A 1 81 ? -9.039 -16.344 1.462 1 97 81 ILE A O 1
ATOM 668 N N . ALA A 1 82 ? -7.203 -17.594 1.415 1 95.69 82 ALA A N 1
ATOM 669 C CA . ALA A 1 82 ? -7.992 -18.828 1.538 1 95.69 82 ALA A CA 1
ATOM 670 C C . ALA A 1 82 ? -8.867 -18.797 2.789 1 95.69 82 ALA A C 1
ATOM 672 O O . ALA A 1 82 ? -10.047 -19.141 2.74 1 95.69 82 ALA A O 1
ATOM 673 N N . ARG A 1 83 ? -8.273 -18.391 3.883 1 94.75 83 ARG A N 1
ATOM 674 C CA . ARG A 1 83 ? -9.023 -18.25 5.121 1 94.75 83 ARG A CA 1
ATOM 675 C C . ARG A 1 83 ? -10.172 -17.25 4.953 1 94.75 83 ARG A C 1
ATOM 677 O O . ARG A 1 83 ? -11.289 -17.5 5.41 1 94.75 83 ARG A O 1
ATOM 684 N N . ALA A 1 84 ? -9.938 -16.125 4.34 1 95.12 84 ALA A N 1
ATOM 685 C CA . ALA A 1 84 ? -10.922 -15.062 4.18 1 95.12 84 ALA A CA 1
ATOM 686 C C . ALA A 1 84 ? -12.055 -15.5 3.256 1 95.12 84 ALA A C 1
ATOM 688 O O . ALA A 1 84 ? -13.203 -15.086 3.432 1 95.12 84 ALA A O 1
ATOM 689 N N . LEU A 1 85 ? -11.766 -16.312 2.26 1 94.56 85 LEU A N 1
ATOM 690 C CA . LEU A 1 85 ? -12.711 -16.656 1.199 1 94.56 85 LEU A CA 1
ATOM 691 C C . LEU A 1 85 ? -13.742 -17.656 1.688 1 94.56 85 LEU A C 1
ATOM 693 O O . LEU A 1 85 ? -14.781 -17.844 1.053 1 94.56 85 LEU A O 1
ATOM 697 N N . VAL A 1 86 ? -13.484 -18.297 2.781 1 88.81 86 VAL A N 1
ATOM 698 C CA . VAL A 1 86 ? -14.43 -19.266 3.334 1 88.81 86 VAL A CA 1
ATOM 699 C C . VAL A 1 86 ? -15.758 -18.578 3.623 1 88.81 86 VAL A C 1
ATOM 701 O O . VAL A 1 86 ? -16.812 -19.203 3.557 1 88.81 86 VAL A O 1
ATOM 704 N N . ASN A 1 87 ? -15.625 -17.281 3.852 1 86.44 87 ASN A N 1
ATOM 705 C CA . ASN A 1 87 ? -16.812 -16.516 4.211 1 86.44 87 ASN A CA 1
ATOM 706 C C . ASN A 1 87 ? -17.406 -15.789 3.004 1 86.44 87 ASN A C 1
ATOM 708 O O . ASN A 1 87 ? -18.312 -14.961 3.146 1 86.44 87 ASN A O 1
ATOM 712 N N . GLN A 1 88 ? -16.953 -16.109 1.841 1 89.94 88 GLN A N 1
ATOM 713 C CA . GLN A 1 88 ? -17.453 -15.445 0.639 1 89.94 88 GLN A CA 1
ATOM 714 C C . GLN A 1 88 ? -18.328 -16.391 -0.185 1 89.94 88 GLN A C 1
ATOM 716 O O . GLN A 1 88 ? -18.172 -17.609 -0.113 1 89.94 88 GLN A O 1
ATOM 721 N N . PRO A 1 89 ? -19.203 -15.797 -0.966 1 89.44 89 PRO A N 1
ATOM 722 C CA . PRO A 1 89 ? -20.062 -16.641 -1.813 1 89.44 89 PRO A CA 1
ATOM 723 C C . PRO A 1 89 ? -19.266 -17.422 -2.855 1 89.44 89 PRO A C 1
ATOM 725 O O . PRO A 1 89 ? -18.359 -16.859 -3.498 1 89.44 89 PRO A O 1
ATOM 728 N N . PRO A 1 90 ? -19.609 -18.641 -3.076 1 88.75 90 PRO A N 1
ATOM 729 C CA . PRO A 1 90 ? -18.891 -19.469 -4.047 1 88.75 90 PRO A CA 1
ATOM 730 C C . PRO A 1 90 ? -19.109 -19 -5.488 1 88.75 90 PRO A C 1
ATOM 732 O O . PRO A 1 90 ? -18.406 -19.453 -6.395 1 88.75 90 PRO A O 1
ATOM 735 N N . SER A 1 91 ? -20.016 -18.109 -5.703 1 88.56 91 SER A N 1
ATOM 736 C CA . SER A 1 91 ? -20.297 -17.594 -7.043 1 88.56 91 SER A CA 1
ATOM 737 C C . SER A 1 91 ? -19.203 -16.625 -7.492 1 88.56 91 SER A C 1
ATOM 739 O O . SER A 1 91 ? -19.125 -16.281 -8.672 1 88.56 91 SER A O 1
ATOM 741 N N . GLU A 1 92 ? -18.438 -16.188 -6.59 1 90.25 92 GLU A N 1
ATOM 742 C CA . GLU A 1 92 ? -17.297 -15.344 -6.922 1 90.25 92 GLU A CA 1
ATOM 743 C C . GLU A 1 92 ? -16.031 -16.172 -7.078 1 90.25 92 GLU A C 1
ATOM 745 O O . GLU A 1 92 ? -15.516 -16.719 -6.098 1 90.25 92 GLU A O 1
ATOM 750 N N . HIS A 1 93 ? -15.469 -16.125 -8.266 1 95.25 93 HIS A N 1
ATOM 751 C CA . HIS A 1 93 ? -14.406 -17.078 -8.555 1 95.25 93 HIS A CA 1
ATOM 752 C C . HIS A 1 93 ? -13.047 -16.391 -8.602 1 95.25 93 HIS A C 1
ATOM 754 O O . HIS A 1 93 ? -12.016 -17.031 -8.375 1 95.25 93 HIS A O 1
ATOM 760 N N . LYS A 1 94 ? -13.039 -15.109 -9.008 1 97.75 94 LYS A N 1
ATOM 761 C CA . LYS A 1 94 ? -11.773 -14.438 -9.289 1 97.75 94 LYS A CA 1
ATOM 762 C C . LYS A 1 94 ? -11.492 -13.344 -8.258 1 97.75 94 LYS A C 1
ATOM 764 O O . LYS A 1 94 ? -12.289 -12.414 -8.102 1 97.75 94 LYS A O 1
ATOM 769 N N . TRP A 1 95 ? -10.344 -13.461 -7.688 1 98.19 95 TRP A N 1
ATOM 770 C CA . TRP A 1 95 ? -9.938 -12.523 -6.652 1 98.19 95 TRP A CA 1
ATOM 771 C C . TRP A 1 95 ? -8.531 -11.992 -6.922 1 98.19 95 TRP A C 1
ATOM 773 O O . TRP A 1 95 ? -7.699 -12.688 -7.504 1 98.19 95 TRP A O 1
ATOM 783 N N . CYS A 1 96 ? -8.281 -10.734 -6.555 1 98.44 96 CYS A N 1
ATOM 784 C CA . CYS A 1 96 ? -6.953 -10.148 -6.672 1 98.44 96 CYS A CA 1
ATOM 785 C C . CYS A 1 96 ? -6.566 -9.406 -5.398 1 98.44 96 CYS A C 1
ATOM 787 O O . CYS A 1 96 ? -7.434 -9.016 -4.617 1 98.44 96 CYS A O 1
ATOM 789 N N . TYR A 1 97 ? -5.305 -9.32 -5.156 1 98.06 97 TYR A N 1
ATOM 790 C CA . TYR A 1 97 ? -4.781 -8.625 -3.986 1 98.06 97 TYR A CA 1
ATOM 791 C C . TYR A 1 97 ? -3.463 -7.934 -4.309 1 98.06 97 TYR A C 1
ATOM 793 O O . TYR A 1 97 ? -2.797 -8.273 -5.289 1 98.06 97 TYR A O 1
ATOM 801 N N . GLN A 1 98 ? -3.127 -6.945 -3.57 1 97.12 98 GLN A N 1
ATOM 802 C CA . GLN A 1 98 ? -1.812 -6.316 -3.617 1 97.12 98 GLN A CA 1
ATOM 803 C C . GLN A 1 98 ? -1.381 -5.84 -2.232 1 97.12 98 GLN A C 1
ATOM 805 O O . GLN A 1 98 ? -2.217 -5.438 -1.42 1 97.12 98 GLN A O 1
ATOM 810 N N . GLY A 1 99 ? -0.174 -5.902 -1.939 1 95.75 99 GLY A N 1
ATOM 811 C CA . GLY A 1 99 ? 0.362 -5.5 -0.649 1 95.75 99 GLY A CA 1
ATOM 812 C C . GLY A 1 99 ? 1.63 -6.242 -0.271 1 95.75 99 GLY A C 1
ATOM 813 O O . GLY A 1 99 ? 2.279 -6.844 -1.127 1 95.75 99 GLY A O 1
ATOM 814 N N . SER A 1 100 ? 1.96 -6.242 0.996 1 95.56 100 SER A N 1
ATOM 815 C CA . SER A 1 100 ? 3.248 -6.746 1.459 1 95.56 100 SER A CA 1
ATOM 816 C C . SER A 1 100 ? 3.092 -8.094 2.164 1 95.56 100 SER A C 1
ATOM 818 O O . SER A 1 100 ? 2.006 -8.422 2.646 1 95.56 100 SER A O 1
ATOM 820 N N . VAL A 1 101 ? 4.125 -8.82 2.141 1 96.56 101 VAL A N 1
ATOM 821 C CA . VAL A 1 101 ? 4.348 -9.969 3.021 1 96.56 101 VAL A CA 1
ATOM 822 C C . VAL A 1 101 ? 5.629 -9.758 3.826 1 96.56 101 VAL A C 1
ATOM 824 O O . VAL A 1 101 ? 6.492 -8.969 3.436 1 96.56 101 VAL A O 1
ATOM 827 N N . PHE A 1 102 ? 5.742 -10.453 4.93 1 94.25 102 PHE A N 1
ATOM 828 C CA . PHE A 1 102 ? 6.824 -10.18 5.867 1 94.25 102 PHE A CA 1
ATOM 829 C C . PHE A 1 102 ? 7.496 -11.469 6.312 1 94.25 102 PHE A C 1
ATOM 831 O O . PHE A 1 102 ? 6.832 -12.375 6.82 1 94.25 102 PHE A O 1
ATOM 838 N N . ARG A 1 103 ? 8.75 -11.5 6.145 1 92.81 103 ARG A N 1
ATOM 839 C CA . ARG A 1 103 ? 9.57 -12.625 6.57 1 92.81 103 ARG A CA 1
ATOM 840 C C . ARG A 1 103 ? 10.953 -12.164 7.008 1 92.81 103 ARG A C 1
ATOM 842 O O . ARG A 1 103 ? 11.547 -11.273 6.383 1 92.81 103 ARG A O 1
ATOM 849 N N . SER A 1 104 ? 11.484 -12.797 7.992 1 87.5 104 SER A N 1
ATOM 850 C CA . SER A 1 104 ? 12.773 -12.398 8.547 1 87.5 104 SER A CA 1
ATOM 851 C C . SER A 1 104 ? 13.93 -12.883 7.676 1 87.5 104 SER A C 1
ATOM 853 O O . SER A 1 104 ? 15.047 -12.375 7.777 1 87.5 104 SER A O 1
ATOM 855 N N . ASP A 1 105 ? 13.641 -13.844 6.867 1 86.5 105 ASP A N 1
ATOM 856 C CA . ASP A 1 105 ? 14.711 -14.422 6.055 1 86.5 105 ASP A CA 1
ATOM 857 C C . ASP A 1 105 ? 14.836 -13.695 4.719 1 86.5 105 ASP A C 1
ATOM 859 O O . ASP A 1 105 ? 15.594 -14.117 3.848 1 86.5 105 ASP A O 1
ATOM 863 N N . LYS A 1 106 ? 14.07 -12.734 4.531 1 84.75 106 LYS A N 1
ATOM 864 C CA . LYS A 1 106 ? 14.148 -11.93 3.316 1 84.75 106 LYS A CA 1
ATOM 865 C C . LYS A 1 106 ? 14.836 -10.594 3.586 1 84.75 106 LYS A C 1
ATOM 867 O O . LYS A 1 106 ? 14.711 -10.031 4.672 1 84.75 106 LYS A O 1
ATOM 872 N N . HIS A 1 107 ? 15.508 -10.133 2.516 1 79.38 107 HIS A N 1
ATOM 873 C CA . HIS A 1 107 ? 16.141 -8.82 2.631 1 79.38 107 HIS A CA 1
ATOM 874 C C . HIS A 1 107 ? 15.102 -7.73 2.871 1 79.38 107 HIS A C 1
ATOM 876 O O . HIS A 1 107 ? 14.102 -7.652 2.156 1 79.38 107 HIS A O 1
ATOM 882 N N . GLY A 1 108 ? 15.266 -7.008 3.98 1 80.25 108 GLY A N 1
ATOM 883 C CA . GLY A 1 108 ? 14.367 -5.902 4.289 1 80.25 108 GLY A CA 1
ATOM 884 C C . GLY A 1 108 ? 13.133 -6.332 5.059 1 80.25 108 GLY A C 1
ATOM 885 O O . GLY A 1 108 ? 12.359 -5.492 5.527 1 80.25 108 GLY A O 1
ATOM 886 N N . MET A 1 109 ? 12.867 -7.66 5.113 1 88.25 109 MET A N 1
ATOM 887 C CA . MET A 1 109 ? 11.805 -8.281 5.891 1 88.25 109 MET A CA 1
ATOM 888 C C . MET A 1 109 ? 10.445 -8.047 5.238 1 88.25 109 MET A C 1
ATOM 890 O O . MET A 1 109 ? 9.438 -8.617 5.668 1 88.25 109 MET A O 1
ATOM 894 N N . GLU A 1 110 ? 10.43 -7.125 4.348 1 92.5 110 GLU A N 1
ATOM 895 C CA . GLU A 1 110 ? 9.188 -6.789 3.658 1 92.5 110 GLU A CA 1
ATOM 896 C C . GLU A 1 110 ? 9.328 -6.961 2.148 1 92.5 110 GLU A C 1
ATOM 898 O O . GLU A 1 110 ? 10.305 -6.5 1.557 1 92.5 110 GLU A O 1
ATOM 903 N N . SER A 1 111 ? 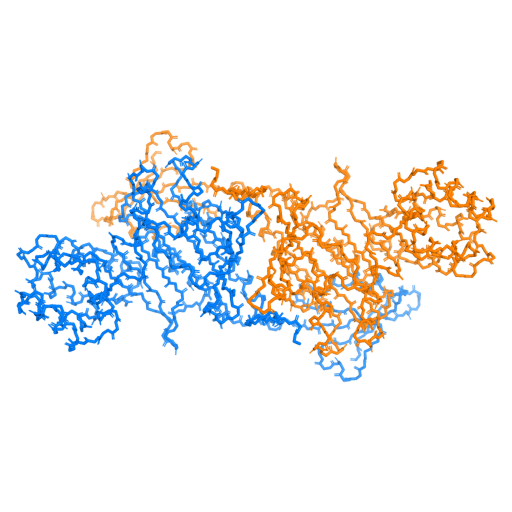8.398 -7.703 1.558 1 94.62 111 SER A N 1
ATOM 904 C CA . SER A 1 111 ? 8.32 -7.84 0.107 1 94.62 111 SER A CA 1
ATOM 905 C C . SER A 1 111 ? 6.941 -7.445 -0.414 1 94.62 111 SER A C 1
ATOM 907 O O . SER A 1 111 ? 5.922 -7.758 0.204 1 94.62 111 SER A O 1
ATOM 909 N N . ARG A 1 112 ? 6.949 -6.742 -1.516 1 96.25 112 ARG A N 1
ATOM 910 C CA . ARG A 1 112 ? 5.691 -6.293 -2.105 1 96.25 112 ARG A CA 1
ATOM 911 C C . ARG A 1 112 ? 5.254 -7.223 -3.234 1 96.25 112 ARG A C 1
ATOM 913 O O . ARG A 1 112 ? 6.043 -7.531 -4.129 1 96.25 112 ARG A O 1
ATOM 920 N N . GLN A 1 113 ? 3.932 -7.57 -3.121 1 98.06 113 GLN A N 1
ATOM 921 C CA . GLN A 1 113 ? 3.385 -8.516 -4.086 1 98.06 113 GLN A CA 1
ATOM 922 C C . GLN A 1 113 ? 2.029 -8.055 -4.609 1 98.06 113 GLN A C 1
ATOM 924 O O . GLN A 1 113 ? 1.351 -7.25 -3.963 1 98.06 113 GLN A O 1
ATOM 929 N N . ALA A 1 114 ? 1.729 -8.438 -5.77 1 98.62 114 ALA A N 1
ATOM 930 C CA . ALA A 1 114 ? 0.388 -8.438 -6.348 1 98.62 114 ALA A CA 1
ATOM 931 C C . ALA A 1 114 ? 0.015 -9.82 -6.871 1 98.62 114 ALA A C 1
ATOM 933 O O . ALA A 1 114 ? 0.848 -10.516 -7.457 1 98.62 114 ALA A O 1
ATOM 934 N N . GLY A 1 115 ? -1.242 -10.211 -6.582 1 98.69 115 GLY A N 1
ATOM 935 C CA . GLY A 1 115 ? -1.552 -11.57 -6.988 1 98.69 115 GLY A CA 1
ATOM 936 C C . GLY A 1 115 ? -3.027 -11.789 -7.27 1 98.69 115 GLY A C 1
ATOM 937 O O . GLY A 1 115 ? -3.832 -10.867 -7.141 1 98.69 115 GLY A O 1
ATOM 938 N N . ILE A 1 116 ? -3.316 -12.977 -7.789 1 98.81 116 ILE A N 1
ATOM 939 C CA . ILE A 1 116 ? -4.672 -13.383 -8.148 1 98.81 116 ILE A CA 1
ATOM 940 C C . ILE A 1 116 ? -4.953 -14.781 -7.602 1 98.81 116 ILE A C 1
ATOM 942 O O . ILE A 1 116 ? -4.031 -15.578 -7.414 1 98.81 116 ILE A O 1
ATOM 946 N N . GLU A 1 117 ? -6.168 -15 -7.254 1 98.56 117 GLU A N 1
ATOM 947 C CA . GLU A 1 117 ? -6.699 -16.297 -6.82 1 98.56 117 GLU A CA 1
ATOM 948 C C . GLU A 1 117 ? -7.988 -16.641 -7.559 1 98.56 117 GLU A C 1
ATOM 950 O O . GLU A 1 117 ? -8.914 -15.828 -7.609 1 98.56 117 GLU A O 1
ATOM 955 N N . ILE A 1 118 ? -8.031 -17.75 -8.156 1 98.44 118 ILE A N 1
ATOM 956 C CA . ILE A 1 118 ? -9.234 -18.234 -8.82 1 98.44 118 ILE A CA 1
ATOM 957 C C . ILE A 1 118 ? -9.711 -19.516 -8.133 1 98.44 118 ILE A C 1
ATOM 959 O O . ILE A 1 118 ? -8.984 -20.516 -8.07 1 98.44 118 ILE A O 1
ATOM 963 N N . VAL A 1 119 ? -10.914 -19.453 -7.617 1 97.75 119 VAL A N 1
ATOM 964 C CA . VAL A 1 119 ? -11.469 -20.578 -6.867 1 97.75 119 VAL A CA 1
ATOM 965 C C . VAL A 1 119 ? -12.82 -20.984 -7.465 1 97.75 119 VAL A C 1
ATOM 967 O O . VAL A 1 119 ? -13.43 -20.219 -8.203 1 97.75 119 VAL A O 1
ATOM 970 N N . HIS A 1 120 ? -13.25 -22.203 -7.203 1 95.94 120 HIS A N 1
ATOM 971 C CA . HIS A 1 120 ? -14.562 -22.703 -7.59 1 95.94 120 HIS A CA 1
ATOM 972 C C . HIS A 1 120 ? -14.742 -22.641 -9.102 1 95.94 120 HIS A C 1
ATOM 974 O O . HIS A 1 120 ? -15.812 -22.266 -9.594 1 95.94 120 HIS A O 1
ATOM 980 N N . ALA A 1 121 ? -13.711 -22.906 -9.875 1 95.62 121 ALA A N 1
ATOM 981 C CA . ALA A 1 121 ? -13.727 -22.938 -11.336 1 95.62 121 ALA A CA 1
ATOM 982 C C . ALA A 1 121 ? -13.031 -24.188 -11.859 1 95.62 121 ALA A C 1
ATOM 984 O O . ALA A 1 121 ? -12.227 -24.797 -11.156 1 95.62 121 ALA A O 1
ATOM 985 N N . PRO A 1 122 ? -13.414 -24.531 -13.086 1 95.31 122 PRO A N 1
ATOM 986 C CA . PRO A 1 122 ? -12.656 -25.641 -13.648 1 95.31 122 PRO A CA 1
ATOM 987 C C . PRO A 1 122 ? -11.148 -25.391 -13.641 1 95.31 122 PRO A C 1
ATOM 989 O O . PRO A 1 122 ? -10.703 -24.266 -13.883 1 95.31 122 PRO A O 1
ATOM 992 N N . SER A 1 123 ? -10.383 -26.422 -13.352 1 94.81 123 SER A N 1
ATOM 993 C CA . SER A 1 123 ? -8.953 -26.312 -13.125 1 94.81 123 SER A CA 1
ATOM 994 C C . SER A 1 123 ? -8.258 -25.672 -14.328 1 94.81 123 SER A C 1
ATOM 996 O O . SER A 1 123 ? -7.441 -24.75 -14.164 1 94.81 123 SER A O 1
ATOM 998 N N . PHE A 1 124 ? -8.633 -26.141 -15.539 1 97.56 124 PHE A N 1
ATOM 999 C CA . PHE A 1 124 ? -7.965 -25.625 -16.734 1 97.56 124 PHE A CA 1
ATOM 1000 C C . PHE A 1 124 ? -8.297 -24.156 -16.953 1 97.56 124 PHE A C 1
ATOM 1002 O O . PHE A 1 124 ? -7.441 -23.375 -17.391 1 97.56 124 PHE A O 1
ATOM 1009 N N . LEU A 1 125 ? -9.516 -23.75 -16.625 1 98.12 125 LEU A N 1
ATOM 1010 C CA . LEU A 1 125 ? -9.898 -22.344 -16.719 1 98.12 125 LEU A CA 1
ATOM 1011 C C . LEU A 1 125 ? -9.055 -21.5 -15.781 1 98.12 125 LEU A C 1
ATOM 1013 O O . LEU A 1 125 ? -8.523 -20.453 -16.188 1 98.12 125 LEU A O 1
ATOM 1017 N N . GLY A 1 126 ? -8.992 -21.922 -14.539 1 98.19 126 GLY A N 1
ATOM 1018 C CA . GLY A 1 126 ? -8.227 -21.172 -13.562 1 98.19 126 GLY A CA 1
ATOM 1019 C C . GLY A 1 126 ? -6.758 -21.047 -13.93 1 98.19 126 GLY A C 1
ATOM 1020 O O . GLY A 1 126 ? -6.184 -19.953 -13.812 1 98.19 126 GLY A O 1
ATOM 1021 N N . GLU A 1 127 ? -6.168 -22.125 -14.367 1 98.44 127 GLU A N 1
ATOM 1022 C CA . GLU A 1 127 ? -4.762 -22.125 -14.758 1 98.44 127 GLU A CA 1
ATOM 1023 C C . GLU A 1 127 ? -4.523 -21.25 -15.977 1 98.44 127 GLU A C 1
ATOM 1025 O O . GLU A 1 127 ? -3.594 -20.438 -15.992 1 98.44 127 GLU A O 1
ATOM 1030 N N . SER A 1 128 ? -5.406 -21.391 -16.953 1 98.38 128 SER A N 1
ATOM 1031 C CA . SER A 1 128 ? -5.312 -20.594 -18.172 1 98.38 128 SER A CA 1
ATOM 1032 C C . SER A 1 128 ? -5.457 -19.094 -17.875 1 98.38 128 SER A C 1
ATOM 1034 O O . SER A 1 128 ? -4.652 -18.281 -18.328 1 98.38 128 SER A O 1
ATOM 1036 N N . GLU A 1 129 ? -6.469 -18.797 -17.109 1 98.56 129 GLU A N 1
ATOM 1037 C CA . GLU A 1 129 ? -6.738 -17.406 -16.734 1 98.56 129 GLU A CA 1
ATOM 1038 C C . GLU A 1 129 ? -5.574 -16.812 -15.953 1 98.56 129 GLU A C 1
ATOM 1040 O O . GLU A 1 129 ? -5.207 -15.648 -16.172 1 98.56 129 GLU A O 1
ATOM 1045 N N . SER A 1 130 ? -4.977 -17.562 -15.039 1 98.5 130 SER A N 1
ATOM 1046 C CA . SER A 1 130 ? -3.836 -17.094 -14.258 1 98.5 130 SER A CA 1
ATOM 1047 C C . SER A 1 130 ? -2.65 -16.766 -15.156 1 98.5 130 SER A C 1
ATOM 1049 O O . SER A 1 130 ? -2.082 -15.68 -15.07 1 98.5 130 SER A O 1
ATOM 1051 N N . LEU A 1 131 ? -2.332 -17.672 -16.031 1 98.56 131 LEU A N 1
ATOM 1052 C CA . LEU A 1 131 ? -1.174 -17.516 -16.891 1 98.56 131 LEU A CA 1
ATOM 1053 C C . LEU A 1 131 ? -1.389 -16.359 -17.875 1 98.56 131 LEU A C 1
ATOM 1055 O O . LEU A 1 131 ? -0.49 -15.547 -18.094 1 98.56 131 LEU A O 1
ATOM 1059 N N . LEU A 1 132 ? -2.566 -16.281 -18.438 1 98.56 132 LEU A N 1
ATOM 1060 C CA . LEU A 1 132 ? -2.838 -15.25 -19.438 1 98.56 132 LEU A CA 1
ATOM 1061 C C . LEU A 1 132 ? -2.961 -13.883 -18.781 1 98.56 132 LEU A C 1
ATOM 1063 O O . LEU A 1 132 ? -2.619 -12.867 -19.391 1 98.56 132 LEU A O 1
ATOM 1067 N N . THR A 1 133 ? -3.432 -13.844 -17.5 1 98.56 133 THR A N 1
ATOM 1068 C CA . THR A 1 133 ? -3.385 -12.602 -16.75 1 98.56 133 THR A CA 1
ATOM 1069 C C . THR A 1 133 ? -1.942 -12.141 -16.547 1 98.56 133 THR A C 1
ATOM 1071 O O . THR A 1 133 ? -1.635 -10.961 -16.688 1 98.56 133 THR A O 1
ATOM 1074 N N . ALA A 1 134 ? -1.086 -13.117 -16.234 1 98.44 134 ALA A N 1
ATOM 1075 C CA . ALA A 1 134 ? 0.328 -12.797 -16.062 1 98.44 134 ALA A CA 1
ATOM 1076 C C . ALA A 1 134 ? 0.922 -12.219 -17.344 1 98.44 134 ALA A C 1
ATOM 1078 O O . ALA A 1 134 ? 1.641 -11.219 -17.297 1 98.44 134 ALA A O 1
ATOM 1079 N N . VAL A 1 135 ? 0.587 -12.797 -18.438 1 97.69 135 VAL A N 1
ATOM 1080 C CA . VAL A 1 135 ? 1.09 -12.352 -19.734 1 97.69 135 VAL A CA 1
ATOM 1081 C C . VAL A 1 135 ? 0.609 -10.922 -20.016 1 97.69 135 VAL A C 1
ATOM 1083 O O . VAL A 1 135 ? 1.399 -10.062 -20.391 1 97.69 135 VAL A O 1
ATOM 1086 N N . ASP A 1 136 ? -0.671 -10.68 -19.797 1 97.25 136 ASP A N 1
ATOM 1087 C CA . ASP A 1 136 ? -1.254 -9.359 -20.016 1 97.25 136 ASP A CA 1
ATOM 1088 C C . ASP A 1 136 ? -0.576 -8.312 -19.125 1 97.25 136 ASP A C 1
ATOM 1090 O O . ASP A 1 136 ? -0.259 -7.215 -19.594 1 97.25 136 ASP A O 1
ATOM 1094 N N . TYR A 1 137 ? -0.399 -8.656 -17.891 1 98 137 TYR A N 1
ATOM 1095 C CA . TYR A 1 137 ? 0.217 -7.734 -16.953 1 98 137 TYR A CA 1
ATOM 1096 C C . TYR A 1 137 ? 1.647 -7.406 -17.359 1 98 137 TYR A C 1
ATOM 1098 O O . TYR A 1 137 ? 2.035 -6.234 -17.391 1 98 137 TYR A O 1
ATOM 1106 N N . LEU A 1 138 ? 2.439 -8.406 -17.688 1 97.5 138 LEU A N 1
ATOM 1107 C CA . LEU A 1 138 ? 3.828 -8.203 -18.094 1 97.5 138 LEU A CA 1
ATOM 1108 C C . LEU A 1 138 ? 3.916 -7.375 -19.359 1 97.5 138 LEU A C 1
ATOM 1110 O O . LEU A 1 138 ? 4.789 -6.516 -19.5 1 97.5 138 LEU A O 1
ATOM 1114 N N . ASN A 1 139 ? 3.01 -7.652 -20.266 1 96 139 ASN A N 1
ATOM 1115 C CA . ASN A 1 139 ? 2.967 -6.855 -21.484 1 96 139 ASN A CA 1
ATOM 1116 C C . ASN A 1 139 ? 2.719 -5.383 -21.188 1 96 139 ASN A C 1
ATOM 1118 O O . ASN A 1 139 ? 3.393 -4.512 -21.734 1 96 139 ASN A O 1
ATOM 1122 N N . GLU A 1 140 ? 1.748 -5.133 -20.312 1 95.88 140 GLU A N 1
ATOM 1123 C CA . GLU A 1 140 ? 1.411 -3.752 -19.984 1 95.88 140 GLU A CA 1
ATOM 1124 C C . GLU A 1 140 ? 2.551 -3.07 -19.234 1 95.88 140 GLU A C 1
ATOM 1126 O O . GLU A 1 140 ? 2.715 -1.852 -19.312 1 95.88 140 GLU A O 1
ATOM 1131 N N . LEU A 1 141 ? 3.307 -3.83 -18.484 1 96.31 141 LEU A N 1
ATOM 1132 C CA . LEU A 1 141 ? 4.484 -3.307 -17.797 1 96.31 141 LEU A CA 1
ATOM 1133 C C . LEU A 1 141 ? 5.633 -3.105 -18.781 1 96.31 141 LEU A C 1
ATOM 1135 O O . LEU A 1 141 ? 6.684 -2.576 -18.406 1 96.31 141 LEU A O 1
ATOM 1139 N N . GLU A 1 142 ? 5.477 -3.627 -20 1 94.12 142 GLU A N 1
ATOM 1140 C CA . GLU A 1 142 ? 6.484 -3.582 -21.062 1 94.12 142 GLU A CA 1
ATOM 1141 C C . GLU A 1 142 ? 7.688 -4.457 -20.719 1 94.12 142 GLU A C 1
ATOM 1143 O O . GLU A 1 142 ? 8.828 -4.086 -20.984 1 94.12 142 GLU A O 1
ATOM 1148 N N . VAL A 1 143 ? 7.391 -5.473 -20 1 93.62 143 VAL A N 1
ATOM 1149 C CA . VAL A 1 143 ? 8.383 -6.52 -19.766 1 93.62 143 VAL A CA 1
ATOM 1150 C C . VAL A 1 143 ? 8.273 -7.59 -20.844 1 93.62 143 VAL A C 1
ATOM 1152 O O . VAL A 1 143 ? 7.332 -8.383 -20.844 1 93.62 143 VAL A O 1
ATOM 1155 N N . GLU A 1 144 ? 9.203 -7.645 -21.719 1 88 144 GLU A N 1
ATOM 1156 C CA . GLU A 1 144 ? 9.047 -8.508 -22.891 1 88 144 GLU A CA 1
ATOM 1157 C C . GLU A 1 144 ? 9.969 -9.719 -22.812 1 88 144 GLU A C 1
ATOM 1159 O O . GLU A 1 144 ? 9.672 -10.773 -23.375 1 88 144 GLU A O 1
ATOM 1164 N N . ASP A 1 145 ? 11.031 -9.609 -22.141 1 94.19 145 ASP A N 1
ATOM 1165 C CA . ASP A 1 145 ? 12.039 -10.672 -22.156 1 94.19 145 ASP A CA 1
ATOM 1166 C C . ASP A 1 145 ? 11.93 -11.547 -20.922 1 94.19 145 ASP A C 1
ATOM 1168 O O . ASP A 1 145 ? 12.758 -11.445 -20 1 94.19 145 ASP A O 1
ATOM 1172 N N . TYR A 1 146 ? 10.922 -12.422 -20.906 1 96.38 146 TYR A N 1
ATOM 1173 C CA . TYR A 1 146 ? 10.703 -13.352 -19.797 1 96.38 146 TYR A CA 1
ATOM 1174 C C . TYR A 1 146 ? 10.383 -14.75 -20.312 1 96.38 146 TYR A C 1
ATOM 1176 O O . TYR A 1 146 ? 10.148 -14.938 -21.516 1 96.38 146 TYR A O 1
ATOM 1184 N N . LEU A 1 147 ? 10.492 -15.758 -19.438 1 96.5 147 LEU A N 1
ATOM 1185 C CA . LEU A 1 147 ? 10.133 -17.141 -19.719 1 96.5 147 LEU A CA 1
ATOM 1186 C C . LEU A 1 147 ? 9.109 -17.656 -18.703 1 96.5 147 LEU A C 1
ATOM 1188 O O . LEU A 1 147 ? 9.188 -17.328 -17.516 1 96.5 147 LEU A O 1
ATOM 1192 N N . ILE A 1 148 ? 8.18 -18.406 -19.219 1 97.75 148 ILE A N 1
ATOM 1193 C CA . ILE A 1 148 ? 7.23 -19.094 -18.344 1 97.75 148 ILE A CA 1
ATOM 1194 C C . ILE A 1 148 ? 7.621 -20.562 -18.219 1 97.75 148 ILE A C 1
ATOM 1196 O O . ILE A 1 148 ? 7.914 -21.234 -19.219 1 97.75 148 ILE A O 1
ATOM 1200 N N . GLU A 1 149 ? 7.699 -21.047 -17.016 1 97.75 149 GLU A N 1
ATOM 1201 C CA . GLU A 1 149 ? 8.008 -22.438 -16.734 1 97.75 149 GLU A CA 1
ATOM 1202 C C . GLU A 1 149 ? 6.832 -23.141 -16.062 1 97.75 149 GLU A C 1
ATOM 1204 O O . GLU A 1 149 ? 6.23 -22.594 -15.133 1 97.75 149 GLU A O 1
ATOM 1209 N N . LEU A 1 150 ? 6.516 -24.297 -16.625 1 98.06 150 LEU A N 1
ATOM 1210 C CA . LEU A 1 150 ? 5.453 -25.109 -16.047 1 98.06 150 LEU A CA 1
ATOM 1211 C C . LEU A 1 150 ? 6.027 -26.359 -15.391 1 98.06 150 LEU A C 1
ATOM 1213 O O . LEU A 1 150 ? 7.012 -26.922 -15.875 1 98.06 150 LEU A O 1
ATOM 1217 N N . GLY A 1 151 ? 5.504 -26.75 -14.281 1 97.19 151 GLY A N 1
ATOM 1218 C CA . GLY A 1 151 ? 5.762 -28 -13.586 1 97.19 151 GLY A CA 1
ATOM 1219 C C . GLY A 1 151 ? 4.52 -28.609 -12.961 1 97.19 151 GLY A C 1
ATOM 1220 O O . GLY A 1 151 ? 3.408 -28.109 -13.18 1 97.19 151 GLY A O 1
ATOM 1221 N N . HIS A 1 152 ? 4.707 -29.688 -12.32 1 97.75 152 HIS A N 1
ATOM 1222 C CA . HIS A 1 152 ? 3.574 -30.344 -11.688 1 97.75 152 HIS A CA 1
ATOM 1223 C C . HIS A 1 152 ? 4 -31.078 -10.414 1 97.75 152 HIS A C 1
ATOM 1225 O O . HIS A 1 152 ? 4.879 -31.938 -10.445 1 97.75 152 HIS A O 1
ATOM 1231 N N . SER A 1 153 ? 3.344 -30.766 -9.359 1 95.94 153 SER A N 1
ATOM 1232 C CA . SER A 1 153 ? 3.756 -31.25 -8.047 1 95.94 153 SER A CA 1
ATOM 1233 C C . SER A 1 153 ? 3.494 -32.75 -7.91 1 95.94 153 SER A C 1
ATOM 1235 O O . SER A 1 153 ? 4.176 -33.438 -7.148 1 95.94 153 SER A O 1
ATOM 1237 N N . GLU A 1 154 ? 2.58 -33.312 -8.672 1 96.44 154 GLU A N 1
ATOM 1238 C CA . GLU A 1 154 ? 2.105 -34.688 -8.445 1 96.44 154 GLU A CA 1
ATOM 1239 C C . GLU A 1 154 ? 3.031 -35.719 -9.102 1 96.44 154 GLU A C 1
ATOM 1241 O O . GLU A 1 154 ? 2.918 -36.906 -8.844 1 96.44 154 GLU A O 1
ATOM 1246 N N . ILE A 1 155 ? 3.947 -35.281 -9.938 1 97.81 155 ILE A N 1
ATOM 1247 C CA . ILE A 1 155 ? 4.859 -36.219 -10.594 1 97.81 155 ILE A CA 1
ATOM 1248 C C . ILE A 1 155 ? 5.73 -36.906 -9.547 1 97.81 155 ILE A C 1
ATOM 1250 O O . ILE A 1 155 ? 5.82 -38.125 -9.516 1 97.81 155 ILE A O 1
ATOM 1254 N N . PHE A 1 156 ? 6.312 -36.125 -8.664 1 96.88 156 PHE A N 1
ATOM 1255 C CA . PHE A 1 156 ? 7.125 -36.656 -7.574 1 96.88 156 PHE A CA 1
ATOM 1256 C C . PHE A 1 156 ? 6.312 -37.594 -6.699 1 96.88 156 PHE A C 1
ATOM 1258 O O . PHE A 1 156 ? 6.777 -38.688 -6.355 1 96.88 156 PHE A O 1
ATOM 1265 N N . GLU A 1 157 ? 5.137 -37.188 -6.391 1 95 157 GLU A N 1
ATOM 1266 C CA . GLU A 1 157 ? 4.273 -38 -5.535 1 95 157 GLU A CA 1
ATOM 1267 C C . GLU A 1 157 ? 3.936 -39.344 -6.191 1 95 157 GLU A C 1
ATOM 1269 O O . GLU A 1 157 ? 3.971 -40.375 -5.535 1 95 157 GLU A O 1
ATOM 1274 N N . GLU A 1 158 ? 3.568 -39.281 -7.453 1 96.69 158 GLU A N 1
ATOM 1275 C CA . GLU A 1 158 ? 3.188 -40.5 -8.188 1 96.69 158 GLU A CA 1
ATOM 1276 C C . GLU A 1 158 ? 4.355 -41.469 -8.289 1 96.69 158 GLU A C 1
ATOM 1278 O O . GLU A 1 158 ? 4.188 -42.656 -8.094 1 96.69 158 GLU A O 1
ATOM 1283 N N . LEU A 1 159 ? 5.527 -40.969 -8.555 1 97.06 159 LEU A N 1
ATOM 1284 C CA . LEU A 1 159 ? 6.695 -41.812 -8.781 1 97.06 159 LEU A CA 1
ATOM 1285 C C . LEU A 1 159 ? 7.191 -42.406 -7.469 1 97.06 159 LEU A C 1
ATOM 1287 O O . LEU A 1 159 ? 7.715 -43.531 -7.453 1 97.06 159 LEU A O 1
ATOM 1291 N N . THR A 1 160 ? 6.98 -41.75 -6.328 1 97.12 160 THR A N 1
ATOM 1292 C CA . THR A 1 160 ? 7.555 -42.219 -5.066 1 97.12 160 THR A CA 1
ATOM 1293 C C . THR A 1 160 ? 6.535 -43.031 -4.27 1 97.12 160 THR A C 1
ATOM 1295 O O . THR A 1 160 ? 6.871 -43.625 -3.24 1 97.12 160 THR A O 1
ATOM 1298 N N . ALA A 1 161 ? 5.297 -43.031 -4.719 1 95.94 161 ALA A N 1
ATOM 1299 C CA . ALA A 1 161 ? 4.219 -43.688 -3.994 1 95.94 161 ALA A CA 1
ATOM 1300 C C . ALA A 1 161 ? 4.594 -45.125 -3.643 1 95.94 161 ALA A C 1
ATOM 1302 O O . ALA A 1 161 ? 4.41 -45.562 -2.504 1 95.94 161 ALA A O 1
ATOM 1303 N N . PRO A 1 162 ? 5.215 -45.875 -4.551 1 95.5 162 PRO A N 1
ATOM 1304 C CA . PRO A 1 162 ? 5.527 -47.281 -4.266 1 95.5 162 PRO A CA 1
ATOM 1305 C C . PRO A 1 162 ? 6.613 -47.438 -3.201 1 95.5 162 PRO A C 1
ATOM 1307 O O . PRO A 1 162 ? 6.762 -48.5 -2.621 1 95.5 162 PRO A O 1
ATOM 1310 N N . LEU A 1 163 ? 7.395 -46.406 -2.955 1 95.94 163 LEU A N 1
ATOM 1311 C CA . LEU A 1 163 ? 8.5 -46.469 -2.004 1 95.94 163 LEU A CA 1
ATOM 1312 C C . LEU A 1 163 ? 7.984 -46.438 -0.568 1 95.94 163 LEU A C 1
ATOM 1314 O O . LEU A 1 163 ? 8.703 -46.812 0.364 1 95.94 163 LEU A O 1
ATOM 1318 N N . LYS A 1 164 ? 6.734 -46.031 -0.336 1 95.06 164 LYS A N 1
ATOM 1319 C CA . LYS A 1 164 ? 6.105 -45.938 0.978 1 95.06 164 LYS A CA 1
ATOM 1320 C C . LYS A 1 164 ? 7.008 -45.219 1.978 1 95.06 164 LYS A C 1
ATOM 1322 O O . LYS A 1 164 ? 7.266 -45.719 3.068 1 95.06 164 LYS A O 1
ATOM 1327 N N . LEU A 1 165 ? 7.453 -44.094 1.579 1 95.25 165 LEU A N 1
ATOM 1328 C CA . LEU A 1 165 ? 8.352 -43.281 2.402 1 95.25 165 LEU A CA 1
ATOM 1329 C C . LEU A 1 165 ? 7.598 -42.688 3.582 1 95.25 165 LEU A C 1
ATOM 1331 O O . LEU A 1 165 ? 6.438 -42.281 3.447 1 95.25 165 LEU A O 1
ATOM 1335 N N . ASP A 1 166 ? 8.227 -42.625 4.684 1 93.56 166 ASP A N 1
ATOM 1336 C CA . ASP A 1 166 ? 7.656 -41.812 5.758 1 93.56 166 ASP A CA 1
ATOM 1337 C C . ASP A 1 166 ? 7.887 -40.312 5.516 1 93.56 166 ASP A C 1
ATOM 1339 O O . ASP A 1 166 ? 8.469 -39.938 4.5 1 93.56 166 ASP A O 1
ATOM 1343 N N . LEU A 1 167 ? 7.398 -39.5 6.371 1 90.25 167 LEU A N 1
ATOM 1344 C CA . LEU A 1 167 ? 7.406 -38.031 6.176 1 90.25 167 LEU A CA 1
ATOM 1345 C C . LEU A 1 167 ? 8.836 -37.531 6.098 1 90.25 167 LEU A C 1
ATOM 1347 O O . LEU A 1 167 ? 9.141 -36.656 5.27 1 90.25 167 LEU A O 1
ATOM 1351 N N . PHE A 1 168 ? 9.656 -38 6.883 1 93.38 168 PHE A N 1
ATOM 1352 C CA . PHE A 1 168 ? 11.047 -37.531 6.934 1 93.38 168 PHE A CA 1
ATOM 1353 C C . PHE A 1 168 ? 11.789 -37.938 5.66 1 93.38 168 PHE A C 1
ATOM 1355 O O . PHE A 1 168 ? 12.508 -37.094 5.082 1 93.38 168 PHE A O 1
ATOM 1362 N N . GLN A 1 169 ? 11.625 -39.156 5.246 1 94.06 169 GLN A N 1
ATOM 1363 C CA . GLN A 1 169 ? 12.258 -39.656 4.027 1 94.06 169 GLN A CA 1
ATOM 1364 C C . GLN A 1 169 ? 11.773 -38.875 2.803 1 94.06 169 GLN A C 1
ATOM 1366 O O . GLN A 1 169 ? 12.562 -38.531 1.928 1 94.06 169 GLN A O 1
ATOM 1371 N N . SER A 1 170 ? 10.5 -38.719 2.83 1 94.75 170 SER A N 1
ATOM 1372 C CA . SER A 1 170 ? 9.898 -38 1.713 1 94.75 170 SER A CA 1
ATOM 1373 C C . SER A 1 170 ? 10.445 -36.562 1.609 1 94.75 170 SER A C 1
ATOM 1375 O O . SER A 1 170 ? 10.773 -36.125 0.517 1 94.75 170 SER A O 1
ATOM 1377 N N . GLU A 1 171 ? 10.555 -35.906 2.707 1 93.38 171 GLU A N 1
ATOM 1378 C CA . GLU A 1 171 ? 11.055 -34.531 2.729 1 93.38 171 GLU A CA 1
ATOM 1379 C C . GLU A 1 171 ? 12.516 -34.469 2.295 1 93.38 171 GLU A C 1
ATOM 1381 O O . GLU A 1 171 ? 12.914 -33.531 1.586 1 93.38 171 GLU A O 1
ATOM 1386 N N . LYS A 1 172 ? 13.273 -35.375 2.688 1 95.56 172 LYS A N 1
ATOM 1387 C CA . LYS A 1 172 ? 14.688 -35.406 2.318 1 95.56 172 LYS A CA 1
ATOM 1388 C C . LYS A 1 172 ? 14.852 -35.625 0.814 1 95.56 172 LYS A C 1
ATOM 1390 O O . LYS A 1 172 ? 15.688 -34.969 0.183 1 95.56 172 LYS A O 1
ATOM 1395 N N . LEU A 1 173 ? 14.102 -36.562 0.336 1 96.75 173 LEU A N 1
ATOM 1396 C CA . LEU A 1 173 ? 14.164 -36.844 -1.096 1 96.75 173 LEU A CA 1
ATOM 1397 C C . LEU A 1 173 ? 13.68 -35.656 -1.902 1 96.75 173 LEU A C 1
ATOM 1399 O O . LEU A 1 173 ? 14.281 -35.281 -2.916 1 96.75 173 LEU A O 1
ATOM 1403 N N . ARG A 1 174 ? 12.594 -35.062 -1.475 1 96 174 ARG A N 1
ATOM 1404 C CA . ARG A 1 174 ? 12.062 -33.875 -2.135 1 96 174 ARG A CA 1
ATOM 1405 C C . ARG A 1 174 ? 13.094 -32.75 -2.152 1 96 174 ARG A C 1
ATOM 1407 O O . ARG A 1 174 ? 13.266 -32.062 -3.172 1 96 174 ARG A O 1
ATOM 1414 N N . GLN A 1 175 ? 13.695 -32.531 -1.025 1 95.25 175 GLN A N 1
ATOM 1415 C CA . GLN A 1 175 ? 14.719 -31.516 -0.93 1 95.25 175 GLN A CA 1
ATOM 1416 C C . GLN A 1 175 ? 15.875 -31.797 -1.886 1 95.25 175 GLN A C 1
ATOM 1418 O O . GLN A 1 175 ? 16.406 -30.875 -2.512 1 95.25 175 GLN A O 1
ATOM 1423 N N . ALA A 1 176 ? 16.281 -33.031 -1.928 1 96.38 176 ALA A N 1
ATOM 1424 C CA . ALA A 1 176 ? 17.344 -33.406 -2.854 1 96.38 176 ALA A CA 1
ATOM 1425 C C . ALA A 1 176 ? 16.938 -33.125 -4.297 1 96.38 176 ALA A C 1
ATOM 1427 O O . ALA A 1 176 ? 17.766 -32.656 -5.094 1 96.38 176 ALA A O 1
ATOM 1428 N N . MET A 1 177 ? 15.695 -33.438 -4.648 1 96.5 177 MET A N 1
ATOM 1429 C CA . MET A 1 177 ? 15.156 -33.125 -5.969 1 96.5 177 MET A CA 1
ATOM 1430 C C . MET A 1 177 ? 15.18 -31.609 -6.227 1 96.5 177 MET A C 1
ATOM 1432 O O . MET A 1 177 ? 15.586 -31.172 -7.301 1 96.5 177 MET A O 1
ATOM 1436 N N . HIS A 1 178 ? 14.703 -30.875 -5.223 1 94.5 178 HIS A N 1
ATOM 1437 C CA . HIS A 1 178 ? 14.664 -29.422 -5.32 1 94.5 178 HIS A CA 1
ATOM 1438 C C . HIS A 1 178 ? 16.062 -28.844 -5.59 1 94.5 178 HIS A C 1
ATOM 1440 O O . HIS A 1 178 ? 16.219 -27.953 -6.418 1 94.5 178 HIS A O 1
ATOM 1446 N N . ASP A 1 179 ? 17 -29.438 -4.914 1 95 179 ASP A N 1
ATOM 1447 C CA . ASP A 1 179 ? 18.375 -28.953 -5.004 1 95 179 ASP A CA 1
ATOM 1448 C C . ASP A 1 179 ? 19.094 -29.547 -6.211 1 95 179 ASP A C 1
ATOM 1450 O O . ASP A 1 179 ? 20.266 -29.25 -6.445 1 95 179 ASP A O 1
ATOM 1454 N N . LYS A 1 180 ? 18.469 -30.359 -6.867 1 94.88 180 LYS A N 1
ATOM 1455 C CA . LYS A 1 180 ? 19 -30.984 -8.07 1 94.88 180 LYS A CA 1
ATOM 1456 C C . LYS A 1 180 ? 20.266 -31.781 -7.766 1 94.88 180 LYS A C 1
ATOM 1458 O O . LYS A 1 180 ? 21.234 -31.75 -8.539 1 94.88 180 LYS A O 1
ATOM 1463 N N . ARG A 1 181 ? 20.234 -32.406 -6.633 1 96.62 181 ARG A N 1
ATOM 1464 C CA . ARG A 1 181 ? 21.344 -33.281 -6.238 1 96.62 181 ARG A CA 1
ATOM 1465 C C . ARG A 1 181 ? 21.125 -34.688 -6.711 1 96.62 181 ARG A C 1
ATOM 1467 O O . ARG A 1 181 ? 20.719 -35.562 -5.93 1 96.62 181 ARG A O 1
ATOM 1474 N N . LYS A 1 182 ? 21.609 -35.031 -7.789 1 97.06 182 LYS A N 1
ATOM 1475 C CA . LYS A 1 182 ? 21.312 -36.281 -8.492 1 97.06 182 LYS A CA 1
ATOM 1476 C C . LYS A 1 182 ? 21.797 -37.469 -7.695 1 97.06 182 LYS A C 1
ATOM 1478 O O . LYS A 1 182 ? 21.062 -38.469 -7.539 1 97.06 182 LYS A O 1
ATOM 1483 N N . ASP A 1 183 ? 23.047 -37.344 -7.16 1 97.25 183 ASP A N 1
ATOM 1484 C CA . ASP A 1 183 ? 23.609 -38.469 -6.41 1 97.25 183 ASP A CA 1
ATOM 1485 C C . ASP A 1 183 ? 22.797 -38.75 -5.16 1 97.25 183 ASP A C 1
ATOM 1487 O O . ASP A 1 183 ? 22.531 -39.906 -4.84 1 97.25 183 ASP A O 1
ATOM 1491 N N . GLU A 1 184 ? 22.406 -37.719 -4.547 1 97.69 184 GLU A N 1
ATOM 1492 C CA . GLU A 1 184 ? 21.609 -37.875 -3.33 1 97.69 184 GLU A CA 1
ATOM 1493 C C . GLU A 1 184 ? 20.219 -38.438 -3.643 1 97.69 184 GLU A C 1
ATOM 1495 O O . GLU A 1 184 ? 19.688 -39.25 -2.891 1 97.69 184 GLU A O 1
ATOM 1500 N N . VAL A 1 185 ? 19.625 -37.969 -4.695 1 97.88 185 VAL A N 1
ATOM 1501 C CA . VAL A 1 185 ? 18.328 -38.438 -5.129 1 97.88 185 VAL A CA 1
ATOM 1502 C C . VAL A 1 185 ? 18.391 -39.938 -5.379 1 97.88 185 VAL A C 1
ATOM 1504 O O . VAL A 1 185 ? 17.562 -40.688 -4.863 1 97.88 185 VAL A O 1
ATOM 1507 N N . PHE A 1 186 ? 19.422 -40.375 -6.148 1 97.81 186 PHE A N 1
ATOM 1508 C CA . PHE A 1 186 ? 19.578 -41.781 -6.449 1 97.81 186 PHE A CA 1
ATOM 1509 C C . PHE A 1 186 ? 19.75 -42.594 -5.172 1 97.81 186 PHE A C 1
ATOM 1511 O O . PHE A 1 186 ? 19.078 -43.625 -4.977 1 97.81 186 PHE A O 1
ATOM 1518 N N . HIS A 1 187 ? 20.594 -42.094 -4.305 1 97.75 187 HIS A N 1
ATOM 1519 C CA . HIS A 1 187 ? 20.922 -42.812 -3.078 1 97.75 187 HIS A CA 1
ATOM 1520 C C . HIS A 1 187 ? 19.688 -42.969 -2.184 1 97.75 187 HIS A C 1
ATOM 1522 O O . HIS A 1 187 ? 19.406 -44.062 -1.682 1 97.75 187 HIS A O 1
ATOM 1528 N N . LEU A 1 188 ? 18.969 -41.938 -1.978 1 97.44 188 LEU A N 1
ATOM 1529 C CA . LEU A 1 188 ? 17.797 -41.938 -1.098 1 97.44 188 LEU A CA 1
ATOM 1530 C C . LEU A 1 188 ? 16.703 -42.875 -1.646 1 97.44 188 LEU A C 1
ATOM 1532 O O . LEU A 1 188 ? 16.125 -43.656 -0.904 1 97.44 188 LEU A O 1
ATOM 1536 N N . ALA A 1 189 ? 16.438 -42.781 -2.934 1 96.62 189 ALA A N 1
ATOM 1537 C CA . ALA A 1 189 ? 15.391 -43.594 -3.553 1 96.62 189 ALA A CA 1
ATOM 1538 C C . ALA A 1 189 ? 15.797 -45.062 -3.633 1 96.62 189 ALA A C 1
ATOM 1540 O O . ALA A 1 189 ? 14.977 -45.938 -3.404 1 96.62 189 ALA A O 1
ATOM 1541 N N . ASN A 1 190 ? 17.047 -45.281 -3.947 1 96.69 190 ASN A N 1
ATOM 1542 C CA . ASN A 1 190 ? 17.531 -46.656 -4.008 1 96.69 190 ASN A CA 1
ATOM 1543 C C . ASN A 1 190 ? 17.5 -47.344 -2.639 1 96.69 190 ASN A C 1
ATOM 1545 O O . ASN A 1 190 ? 17.125 -48.5 -2.52 1 96.69 190 ASN A O 1
ATOM 1549 N N . HIS A 1 191 ? 17.922 -46.625 -1.686 1 95.81 191 HIS A N 1
ATOM 1550 C CA . HIS A 1 191 ? 17.906 -47.125 -0.319 1 95.81 191 HIS A CA 1
ATOM 1551 C C . HIS A 1 191 ? 16.484 -47.406 0.148 1 95.81 191 HIS A C 1
ATOM 1553 O O . HIS A 1 191 ? 16.266 -48.281 0.994 1 95.81 191 HIS A O 1
ATOM 1559 N N . ALA A 1 192 ? 15.578 -46.688 -0.418 1 93.06 192 ALA A N 1
ATOM 1560 C CA . ALA A 1 192 ? 14.18 -46.844 -0.037 1 93.06 192 ALA A CA 1
ATOM 1561 C C . ALA A 1 192 ? 13.578 -48.094 -0.693 1 93.06 192 ALA A C 1
ATOM 1563 O O . ALA A 1 192 ? 12.5 -48.531 -0.303 1 93.06 192 ALA A O 1
ATOM 1564 N N . GLY A 1 193 ? 14.266 -48.688 -1.745 1 90.06 193 GLY A N 1
ATOM 1565 C CA . GLY A 1 193 ? 13.844 -50.031 -2.076 1 90.06 193 GLY A CA 1
ATOM 1566 C C . GLY A 1 193 ? 13.641 -50.25 -3.564 1 90.06 193 GLY A C 1
ATOM 1567 O O . GLY A 1 193 ? 13.133 -51.281 -3.982 1 90.06 193 GLY A O 1
ATOM 1568 N N . SER A 1 194 ? 13.984 -49.188 -4.379 1 94.31 194 SER A N 1
ATOM 1569 C CA . SER A 1 194 ? 13.766 -49.406 -5.805 1 94.31 194 SER A CA 1
ATOM 1570 C C . SER A 1 194 ? 14.828 -48.688 -6.641 1 94.31 194 SER A C 1
ATOM 1572 O O . SER A 1 194 ? 14.82 -47.469 -6.758 1 94.31 194 SER A O 1
ATOM 1574 N N . GLN A 1 195 ? 15.578 -49.406 -7.316 1 95.94 195 GLN A N 1
ATOM 1575 C CA . GLN A 1 195 ? 16.578 -48.875 -8.227 1 95.94 195 GLN A CA 1
ATOM 1576 C C . GLN A 1 195 ? 15.93 -48.25 -9.445 1 95.94 195 GLN A C 1
ATOM 1578 O O . GLN A 1 195 ? 16.406 -47.219 -9.945 1 95.94 195 GLN A O 1
ATOM 1583 N N . THR A 1 196 ? 14.883 -48.875 -9.859 1 96.5 196 THR A N 1
ATOM 1584 C CA . THR A 1 196 ? 14.164 -48.375 -11.031 1 96.5 196 THR A CA 1
ATOM 1585 C C . THR A 1 196 ? 13.609 -47 -10.773 1 96.5 196 THR A C 1
ATOM 1587 O O . THR A 1 196 ? 13.742 -46.094 -11.609 1 96.5 196 THR A O 1
ATOM 1590 N N . ILE A 1 197 ? 12.984 -46.875 -9.617 1 96.75 197 ILE A N 1
ATOM 1591 C CA . ILE A 1 197 ? 12.43 -45.562 -9.258 1 96.75 197 ILE A CA 1
ATOM 1592 C C . ILE A 1 197 ? 13.562 -44.562 -9.062 1 96.75 197 ILE A C 1
ATOM 1594 O O . ILE A 1 197 ? 13.453 -43.406 -9.484 1 96.75 197 ILE A O 1
ATOM 1598 N N . ALA A 1 198 ? 14.664 -44.969 -8.461 1 97.75 198 ALA A N 1
ATOM 1599 C CA . ALA A 1 198 ? 15.836 -44.094 -8.266 1 97.75 198 ALA A CA 1
ATOM 1600 C C . ALA A 1 198 ? 16.359 -43.562 -9.602 1 97.75 198 ALA A C 1
ATOM 1602 O O . ALA A 1 198 ? 16.672 -42.406 -9.727 1 97.75 198 ALA A O 1
ATOM 1603 N N . GLU A 1 199 ? 16.438 -44.438 -10.547 1 97.19 199 GLU A N 1
ATOM 1604 C CA . GLU A 1 199 ? 16.906 -44.062 -11.875 1 97.19 199 GLU A CA 1
ATOM 1605 C C . GLU A 1 199 ? 15.945 -43.062 -12.539 1 97.19 199 GLU A C 1
ATOM 1607 O O . GLU A 1 199 ? 16.375 -42.094 -13.156 1 97.19 199 GLU A O 1
ATOM 1612 N N . GLU A 1 200 ? 14.656 -43.344 -12.414 1 97 200 GLU A N 1
ATOM 1613 C CA . GLU A 1 200 ? 13.648 -42.469 -12.992 1 97 200 GLU A CA 1
ATOM 1614 C C . GLU A 1 200 ? 13.711 -41.094 -12.383 1 97 200 GLU A C 1
ATOM 1616 O O . GLU A 1 200 ? 13.688 -40.094 -13.102 1 97 200 GLU A O 1
ATOM 1621 N N . LEU A 1 201 ? 13.789 -41 -11.086 1 97.69 201 LEU A N 1
ATOM 1622 C CA . LEU A 1 201 ? 13.859 -39.719 -10.391 1 97.69 201 LEU A CA 1
ATOM 1623 C C . LEU A 1 201 ? 15.133 -38.969 -10.742 1 97.69 201 LEU A C 1
ATOM 1625 O O . LEU A 1 201 ? 15.117 -37.75 -10.906 1 97.69 201 LEU A O 1
ATOM 1629 N N . THR A 1 202 ? 16.172 -39.656 -10.844 1 97.44 202 THR A N 1
ATOM 1630 C CA . THR A 1 202 ? 17.453 -39.062 -11.219 1 97.44 202 THR A CA 1
ATOM 1631 C C . THR A 1 202 ? 17.375 -38.438 -12.609 1 97.44 202 THR A C 1
ATOM 1633 O O . THR A 1 202 ? 17.891 -37.344 -12.836 1 97.44 202 THR A O 1
ATOM 1636 N N . LYS A 1 203 ? 16.766 -39.125 -13.523 1 96.56 203 LYS A N 1
ATOM 1637 C CA . LYS A 1 203 ? 16.562 -38.594 -14.875 1 96.56 203 LYS A CA 1
ATOM 1638 C C . LYS A 1 203 ? 15.703 -37.344 -14.852 1 96.56 203 LYS A C 1
ATOM 1640 O O . LYS A 1 203 ? 15.906 -36.406 -15.648 1 96.56 203 LYS A O 1
ATOM 1645 N N . LEU A 1 204 ? 14.766 -37.312 -13.961 1 97 204 LEU A N 1
ATOM 1646 C CA . LEU A 1 204 ? 13.836 -36.188 -13.867 1 97 204 LEU A CA 1
ATOM 1647 C C . LEU A 1 204 ? 14.555 -34.938 -13.406 1 97 204 LEU A C 1
ATOM 1649 O O . LEU A 1 204 ? 14.109 -33.812 -13.703 1 97 204 LEU A O 1
ATOM 1653 N N . VAL A 1 205 ? 15.594 -35.062 -12.672 1 96 205 VAL A N 1
ATOM 1654 C CA . VAL A 1 205 ? 16.375 -33.906 -12.219 1 96 205 VAL A CA 1
ATOM 1655 C C . VAL A 1 205 ? 16.828 -33.094 -13.422 1 96 205 VAL A C 1
ATOM 1657 O O . VAL A 1 205 ? 16.906 -31.859 -13.352 1 96 205 VAL A O 1
ATOM 1660 N N . ASP A 1 206 ? 16.953 -33.781 -14.578 1 94.88 206 ASP A N 1
ATOM 1661 C CA . ASP A 1 206 ? 17.438 -33.125 -15.789 1 94.88 206 ASP A CA 1
ATOM 1662 C C . ASP A 1 206 ? 16.312 -32.938 -16.797 1 94.88 206 ASP A C 1
ATOM 1664 O O . ASP A 1 206 ? 16.562 -32.531 -17.953 1 94.88 206 ASP A O 1
ATOM 1668 N N . ALA A 1 207 ? 15.156 -33.281 -16.391 1 95.94 207 ALA A N 1
ATOM 1669 C CA . ALA A 1 207 ? 14.055 -33.281 -17.344 1 95.94 207 ALA A CA 1
ATOM 1670 C C . ALA A 1 207 ? 13.414 -31.891 -17.422 1 95.94 207 ALA A C 1
ATOM 1672 O O . ALA A 1 207 ? 12.25 -31.719 -17.047 1 95.94 207 ALA A O 1
ATOM 1673 N N . TYR A 1 208 ? 14.125 -31 -17.875 1 94.94 208 TYR A N 1
ATOM 1674 C CA . TYR A 1 208 ? 13.617 -29.656 -18.141 1 94.94 208 TYR A CA 1
ATOM 1675 C C . TYR A 1 208 ? 13.953 -29.219 -19.562 1 94.94 208 TYR A C 1
ATOM 1677 O O . TYR A 1 208 ? 15.008 -29.578 -20.094 1 94.94 208 TYR A O 1
ATOM 1685 N N . GLY A 1 209 ? 13.016 -28.516 -20.25 1 94.19 209 GLY A N 1
ATOM 1686 C CA . GLY A 1 209 ? 13.18 -28.125 -21.641 1 94.19 209 GLY A CA 1
ATOM 1687 C C . GLY A 1 209 ? 11.906 -27.547 -22.25 1 94.19 209 GLY A C 1
ATOM 1688 O O . GLY A 1 209 ? 11.125 -26.891 -21.562 1 94.19 209 GLY A O 1
ATOM 1689 N N . THR A 1 210 ? 11.797 -27.734 -23.547 1 92.94 210 THR A N 1
ATOM 1690 C CA . THR A 1 210 ? 10.672 -27.172 -24.281 1 92.94 210 THR A CA 1
ATOM 1691 C C . THR A 1 210 ? 9.539 -28.188 -24.422 1 92.94 210 THR A C 1
ATOM 1693 O O . THR A 1 210 ? 9.547 -29.219 -23.734 1 92.94 210 THR A O 1
ATOM 1696 N N . ALA A 1 211 ? 8.539 -27.828 -25.219 1 90 211 ALA A N 1
ATOM 1697 C CA . ALA A 1 211 ? 7.352 -28.656 -25.422 1 90 211 ALA A CA 1
ATOM 1698 C C . ALA A 1 211 ? 7.734 -30.047 -25.922 1 90 211 ALA A C 1
ATOM 1700 O O . ALA A 1 211 ? 7.023 -31.031 -25.672 1 90 211 ALA A O 1
ATOM 1701 N N . GLU A 1 212 ? 8.883 -30.203 -26.531 1 94.06 212 GLU A N 1
ATOM 1702 C CA . GLU A 1 212 ? 9.352 -31.484 -27.047 1 94.06 212 GLU A CA 1
ATOM 1703 C C . GLU A 1 212 ? 9.57 -32.5 -25.922 1 94.06 212 GLU A C 1
ATOM 1705 O O . GLU A 1 212 ? 9.367 -33.688 -26.109 1 94.06 212 GLU A O 1
ATOM 1710 N N . LEU A 1 213 ? 9.977 -31.984 -24.844 1 96.62 213 LEU A N 1
ATOM 1711 C CA . LEU A 1 213 ? 10.18 -32.844 -23.688 1 96.62 213 LEU A CA 1
ATOM 1712 C C . LEU A 1 213 ? 8.883 -33.531 -23.281 1 96.62 213 LEU A C 1
ATOM 1714 O O . LEU A 1 213 ? 8.898 -34.688 -22.875 1 96.62 213 LEU A O 1
ATOM 1718 N N . LEU A 1 214 ? 7.777 -32.875 -23.391 1 97.69 214 LEU A N 1
ATOM 1719 C CA . LEU A 1 214 ? 6.48 -33.438 -23.031 1 97.69 214 LEU A CA 1
ATOM 1720 C C . LEU A 1 214 ? 6.109 -34.562 -23.969 1 97.69 214 LEU A C 1
ATOM 1722 O O . LEU A 1 214 ? 5.512 -35.562 -23.547 1 97.69 214 LEU A O 1
ATOM 1726 N N . GLU A 1 215 ? 6.488 -34.469 -25.219 1 96.88 215 GLU A N 1
ATOM 1727 C CA . GLU A 1 215 ? 6.254 -35.531 -26.172 1 96.88 215 GLU A CA 1
ATOM 1728 C C . GLU A 1 215 ? 7.055 -36.781 -25.797 1 96.88 215 GLU A C 1
ATOM 1730 O O . GLU A 1 215 ? 6.543 -37.906 -25.875 1 96.88 215 GLU A O 1
ATOM 1735 N N . GLU A 1 216 ? 8.234 -36.531 -25.453 1 97.38 216 GLU A N 1
ATOM 1736 C CA . GLU A 1 216 ? 9.109 -37.625 -25.047 1 97.38 216 GLU A CA 1
ATOM 1737 C C . GLU A 1 216 ? 8.555 -38.344 -23.828 1 97.38 216 GLU A C 1
ATOM 1739 O O . GLU A 1 216 ? 8.523 -39.594 -23.797 1 97.38 216 GLU A O 1
ATOM 1744 N N . TYR A 1 217 ? 8.094 -37.625 -22.891 1 97.94 217 TYR A N 1
ATOM 1745 C CA . TYR A 1 217 ? 7.656 -38.25 -21.641 1 97.94 217 TYR A CA 1
ATOM 1746 C C . TYR A 1 217 ? 6.246 -38.781 -21.766 1 97.94 217 TYR A C 1
ATOM 1748 O O . TYR A 1 217 ? 5.84 -39.656 -21 1 97.94 217 TYR A O 1
ATOM 1756 N N . GLU A 1 218 ? 5.445 -38.281 -22.719 1 97.62 218 GLU A N 1
ATOM 1757 C CA . GLU A 1 218 ? 4.168 -38.906 -23.031 1 97.62 218 GLU A CA 1
ATOM 1758 C C . GLU A 1 218 ? 4.363 -40.344 -23.453 1 97.62 218 GLU A C 1
ATOM 1760 O O . GLU A 1 218 ? 3.582 -41.25 -23.078 1 97.62 218 GLU A O 1
ATOM 1765 N N . LYS A 1 219 ? 5.453 -40.594 -24.234 1 97.69 219 LYS A N 1
ATOM 1766 C CA . LYS A 1 219 ? 5.801 -41.938 -24.656 1 97.69 219 LYS A CA 1
ATOM 1767 C C . LYS A 1 219 ? 6.418 -42.75 -23.516 1 97.69 219 LYS A C 1
ATOM 1769 O O . LYS A 1 219 ? 6.078 -43.906 -23.312 1 97.69 219 LYS A O 1
ATOM 1774 N N . HIS A 1 220 ? 7.285 -42.062 -22.812 1 97 220 HIS A N 1
ATOM 1775 C CA . HIS A 1 220 ? 8.016 -42.719 -21.734 1 97 220 HIS A CA 1
ATOM 1776 C C . HIS A 1 220 ? 7.074 -43.219 -20.641 1 97 220 HIS A C 1
ATOM 1778 O O . HIS A 1 220 ? 7.285 -44.281 -20.078 1 97 220 HIS A O 1
ATOM 1784 N N . TRP A 1 221 ? 6.008 -42.375 -20.328 1 97.5 221 TRP A N 1
ATOM 1785 C CA . TRP A 1 221 ? 5.082 -42.688 -19.25 1 97.5 221 TRP A CA 1
ATOM 1786 C C . TRP A 1 221 ? 3.781 -43.281 -19.797 1 97.5 221 TRP A C 1
ATOM 1788 O O . TRP A 1 221 ? 2.725 -43.125 -19.172 1 97.5 221 TRP A O 1
ATOM 1798 N N . LYS A 1 222 ? 3.781 -43.906 -20.938 1 96.56 222 LYS A N 1
ATOM 1799 C CA . LYS A 1 222 ? 2.594 -44.406 -21.641 1 96.56 222 LYS A CA 1
ATOM 1800 C C . LYS A 1 222 ? 1.835 -45.406 -20.797 1 96.56 222 LYS A C 1
ATOM 1802 O O . LYS A 1 222 ? 0.618 -45.562 -20.938 1 96.56 222 LYS A O 1
ATOM 1807 N N . ASN A 1 223 ? 2.535 -46.125 -19.891 1 96.12 223 ASN A N 1
ATOM 1808 C CA . ASN A 1 223 ? 1.91 -47.219 -19.125 1 96.12 223 ASN A CA 1
ATOM 1809 C C . ASN A 1 223 ? 1.479 -46.719 -17.734 1 96.12 223 ASN A C 1
ATOM 1811 O O . ASN A 1 223 ? 1.033 -47.531 -16.906 1 96.12 223 ASN A O 1
ATOM 1815 N N . ASN A 1 224 ? 1.701 -45.5 -17.406 1 96.88 224 ASN A N 1
ATOM 1816 C CA . ASN A 1 224 ? 1.236 -44.875 -16.172 1 96.88 224 ASN A CA 1
ATOM 1817 C C . ASN A 1 224 ? 0.16 -43.844 -16.438 1 96.88 224 ASN A C 1
ATOM 1819 O O . ASN A 1 224 ? 0.469 -42.719 -16.797 1 96.88 224 ASN A O 1
ATOM 1823 N N . GLN A 1 225 ? -1.074 -44.188 -16.188 1 97.44 225 GLN A N 1
ATOM 1824 C CA . GLN A 1 225 ? -2.223 -43.375 -16.578 1 97.44 225 GLN A CA 1
ATOM 1825 C C . GLN A 1 225 ? -2.17 -42 -15.898 1 97.44 225 GLN A C 1
ATOM 1827 O O . GLN A 1 225 ? -2.459 -41 -16.531 1 97.44 225 GLN A O 1
ATOM 1832 N N . ARG A 1 226 ? -1.824 -42 -14.664 1 97.38 226 ARG A N 1
ATOM 1833 C CA . ARG A 1 226 ? -1.775 -40.719 -13.922 1 97.38 226 ARG A CA 1
ATOM 1834 C C . ARG A 1 226 ? -0.715 -39.812 -14.5 1 97.38 226 ARG A C 1
ATOM 1836 O O . ARG A 1 226 ? -0.976 -38.625 -14.719 1 97.38 226 ARG A O 1
ATOM 1843 N N . LEU A 1 227 ? 0.462 -40.281 -14.734 1 98.12 227 LEU A N 1
ATOM 1844 C CA . LEU A 1 227 ? 1.538 -39.469 -15.297 1 98.12 227 LEU A CA 1
ATOM 1845 C C . LEU A 1 227 ? 1.191 -39 -16.719 1 98.12 227 LEU A C 1
ATOM 1847 O O . LEU A 1 227 ? 1.517 -37.906 -17.109 1 98.12 227 LEU A O 1
ATOM 1851 N N . LEU A 1 228 ? 0.524 -39.875 -17.422 1 98.06 228 LEU A N 1
ATOM 1852 C CA . LEU A 1 228 ? 0.083 -39.531 -18.781 1 98.06 228 LEU A CA 1
ATOM 1853 C C . LEU A 1 228 ? -0.892 -38.375 -18.75 1 98.06 228 LEU A C 1
ATOM 1855 O O . LEU A 1 228 ? -0.796 -37.438 -19.562 1 98.06 228 LEU A O 1
ATOM 1859 N N . GLU A 1 229 ? -1.822 -38.438 -17.828 1 97.88 229 GLU A N 1
ATOM 1860 C CA . GLU A 1 229 ? -2.793 -37.344 -17.688 1 97.88 229 GLU A CA 1
ATOM 1861 C C . GLU A 1 229 ? -2.102 -36.031 -17.344 1 97.88 229 GLU A C 1
ATOM 1863 O O . GLU A 1 229 ? -2.486 -34.969 -17.859 1 97.88 229 GLU A O 1
ATOM 1868 N N . ILE A 1 230 ? -1.086 -36.094 -16.516 1 98 230 ILE A N 1
ATOM 1869 C CA . ILE A 1 230 ? -0.336 -34.906 -16.125 1 98 230 ILE A CA 1
ATOM 1870 C C . ILE A 1 230 ? 0.374 -34.312 -17.344 1 98 230 ILE A C 1
ATOM 1872 O O . ILE A 1 230 ? 0.289 -33.125 -17.594 1 98 230 ILE A O 1
ATOM 1876 N N . VAL A 1 231 ? 1.042 -35.156 -18.109 1 98.12 231 VAL A N 1
ATOM 1877 C CA . VAL A 1 231 ? 1.801 -34.688 -19.281 1 98.12 231 VAL A CA 1
ATOM 1878 C C . VAL A 1 231 ? 0.853 -34.094 -20.312 1 98.12 231 VAL A C 1
ATOM 1880 O O . VAL A 1 231 ? 1.148 -33.062 -20.891 1 98.12 231 VAL A O 1
ATOM 1883 N N . ARG A 1 232 ? -0.274 -34.719 -20.547 1 97.75 232 ARG A N 1
ATOM 1884 C CA . ARG A 1 232 ? -1.249 -34.219 -21.516 1 97.75 232 ARG A CA 1
ATOM 1885 C C . ARG A 1 232 ? -1.833 -32.875 -21.062 1 97.75 232 ARG A C 1
ATOM 1887 O O . ARG A 1 232 ? -2.088 -32 -21.891 1 97.75 232 ARG A O 1
ATOM 1894 N N . HIS A 1 233 ? -2.045 -32.812 -19.781 1 97.88 233 HIS A N 1
ATOM 1895 C CA . HIS A 1 233 ? -2.535 -31.562 -19.219 1 97.88 233 HIS A CA 1
ATOM 1896 C C . HIS A 1 233 ? -1.535 -30.422 -19.453 1 97.88 233 HIS A C 1
ATOM 1898 O O . HIS A 1 233 ? -1.91 -29.344 -19.906 1 97.88 233 HIS A O 1
ATOM 1904 N N . LEU A 1 234 ? -0.269 -30.656 -19.172 1 98.19 234 LEU A N 1
ATOM 1905 C CA . LEU A 1 234 ? 0.779 -29.656 -19.375 1 98.19 234 LEU A CA 1
ATOM 1906 C C . LEU A 1 234 ? 0.89 -29.297 -20.859 1 98.19 234 LEU A C 1
ATOM 1908 O O . LEU A 1 234 ? 1.093 -28.125 -21.188 1 98.19 234 LEU A O 1
ATOM 1912 N N . LYS A 1 235 ? 0.726 -30.281 -21.703 1 97.38 235 LYS A N 1
ATOM 1913 C CA . LYS A 1 235 ? 0.751 -30.047 -23.141 1 97.38 235 LYS A CA 1
ATOM 1914 C C . LYS A 1 235 ? -0.363 -29.094 -23.562 1 97.38 235 LYS A C 1
ATOM 1916 O O . LYS A 1 235 ? -0.151 -28.219 -24.406 1 97.38 235 LYS A O 1
ATOM 1921 N N . SER A 1 236 ? -1.531 -29.312 -22.984 1 97.62 236 SER A N 1
ATOM 1922 C CA . SER A 1 236 ? -2.67 -28.453 -23.297 1 97.62 236 SER A CA 1
ATOM 1923 C C . SER A 1 236 ? -2.402 -27.016 -22.891 1 97.62 236 SER A C 1
ATOM 1925 O O . SER A 1 236 ? -2.773 -26.078 -23.609 1 97.62 236 SER A O 1
ATOM 1927 N N . LEU A 1 237 ? -1.773 -26.812 -21.766 1 98 237 LEU A N 1
ATOM 1928 C CA . LEU A 1 237 ? -1.455 -25.469 -21.297 1 98 237 LEU A CA 1
ATOM 1929 C C . LEU A 1 237 ? -0.407 -24.812 -22.203 1 98 237 LEU A C 1
ATOM 1931 O O . LEU A 1 237 ? -0.518 -23.641 -22.531 1 98 237 LEU A O 1
ATOM 1935 N N . VAL A 1 238 ? 0.61 -25.594 -22.578 1 97.69 238 VAL A N 1
ATOM 1936 C CA . VAL A 1 238 ? 1.648 -25.094 -23.469 1 97.69 238 VAL A CA 1
ATOM 1937 C C . VAL A 1 238 ? 1.027 -24.672 -24.797 1 97.69 238 VAL A C 1
ATOM 1939 O O . VAL A 1 238 ? 1.368 -23.625 -25.344 1 97.69 238 VAL A O 1
ATOM 1942 N N . GLN A 1 239 ? 0.157 -25.5 -25.297 1 96.94 239 GLN A N 1
ATOM 1943 C CA . GLN A 1 239 ? -0.517 -25.203 -26.547 1 96.94 239 GLN A CA 1
ATOM 1944 C C . GLN A 1 239 ? -1.35 -23.922 -26.438 1 96.94 239 GLN A C 1
ATOM 1946 O O . GLN A 1 239 ? -1.348 -23.094 -27.359 1 96.94 239 GLN A O 1
ATOM 1951 N N . LEU A 1 240 ? -2.086 -23.812 -25.344 1 97.44 240 LEU A N 1
ATOM 1952 C CA . LEU A 1 240 ? -2.877 -22.609 -25.109 1 97.44 240 LEU A CA 1
ATOM 1953 C C . LEU A 1 240 ? -1.999 -21.359 -25.156 1 97.44 240 LEU A C 1
ATOM 1955 O O . LEU A 1 240 ? -2.35 -20.375 -25.812 1 97.44 240 LEU A O 1
ATOM 1959 N N . LEU A 1 241 ? -0.877 -21.406 -24.422 1 97.56 241 LEU A N 1
ATOM 1960 C CA . LEU A 1 241 ? 0.042 -20.281 -24.391 1 97.56 241 LEU A CA 1
ATOM 1961 C C . LEU A 1 241 ? 0.575 -19.984 -25.797 1 97.56 241 LEU A C 1
ATOM 1963 O O . LEU A 1 241 ? 0.646 -18.812 -26.203 1 97.56 241 LEU A O 1
ATOM 1967 N N . SER A 1 242 ? 0.892 -21.047 -26.531 1 96.81 242 SER A N 1
ATOM 1968 C CA . SER A 1 242 ? 1.371 -20.891 -27.906 1 96.81 242 SER A CA 1
ATOM 1969 C C . SER A 1 242 ? 0.314 -20.234 -28.781 1 96.81 242 SER A C 1
ATOM 1971 O O . SER A 1 242 ? 0.622 -19.328 -29.562 1 96.81 242 SER A O 1
ATOM 1973 N N . ASP A 1 243 ? -0.896 -20.688 -28.609 1 96.56 243 ASP A N 1
ATOM 1974 C CA . ASP A 1 243 ? -2.008 -20.141 -29.391 1 96.56 243 ASP A CA 1
ATOM 1975 C C . ASP A 1 243 ? -2.238 -18.672 -29.062 1 96.56 243 ASP A C 1
ATOM 1977 O O . ASP A 1 243 ? -2.816 -17.938 -29.875 1 96.56 243 ASP A O 1
ATOM 1981 N N . CYS A 1 244 ? -1.802 -18.281 -27.891 1 96.44 244 CYS A N 1
ATOM 1982 C CA . CYS A 1 244 ? -1.969 -16.891 -27.484 1 96.44 244 CYS A CA 1
ATOM 1983 C C . CYS A 1 244 ? -0.702 -16.094 -27.734 1 96.44 244 CYS A C 1
ATOM 1985 O O . CYS A 1 244 ? -0.549 -14.984 -27.219 1 96.44 244 CYS A O 1
ATOM 1987 N N . GLY A 1 245 ? 0.27 -16.625 -28.406 1 93.75 245 GLY A N 1
ATOM 1988 C CA . GLY A 1 245 ? 1.424 -15.875 -28.875 1 93.75 245 GLY A CA 1
ATOM 1989 C C . GLY A 1 245 ? 2.658 -16.078 -28.016 1 93.75 245 GLY A C 1
ATOM 1990 O O . GLY A 1 245 ? 3.684 -15.43 -28.234 1 93.75 245 GLY A O 1
ATOM 1991 N N . ILE A 1 246 ? 2.594 -16.938 -27.016 1 93.94 246 ILE A N 1
ATOM 1992 C CA . ILE A 1 246 ? 3.746 -17.266 -26.188 1 93.94 246 ILE A CA 1
ATOM 1993 C C . ILE A 1 246 ? 4.398 -18.547 -26.688 1 93.94 246 ILE A C 1
ATOM 1995 O O . ILE A 1 246 ? 4.023 -19.641 -26.25 1 93.94 246 ILE A O 1
ATOM 1999 N N . ASN A 1 247 ? 5.438 -18.391 -27.391 1 87.75 247 ASN A N 1
ATOM 2000 C CA . ASN A 1 247 ? 5.98 -19.547 -28.094 1 87.75 247 ASN A CA 1
ATOM 2001 C C . ASN A 1 247 ? 7.102 -20.219 -27.312 1 87.75 247 ASN A C 1
ATOM 2003 O O . ASN A 1 247 ? 7.488 -21.344 -27.609 1 87.75 247 ASN A O 1
ATOM 2007 N N . GLU A 1 248 ? 7.621 -19.516 -26.406 1 88.5 248 GLU A N 1
ATOM 2008 C CA . GLU A 1 248 ? 8.695 -20.125 -25.625 1 88.5 248 GLU A CA 1
ATOM 2009 C C . GLU A 1 248 ? 8.234 -20.391 -24.188 1 88.5 248 GLU A C 1
ATOM 2011 O O . GLU A 1 248 ? 8.211 -19.5 -23.344 1 88.5 248 GLU A O 1
ATOM 2016 N N . THR A 1 249 ? 7.742 -21.578 -23.922 1 95.88 249 THR A N 1
ATOM 2017 C CA . THR A 1 249 ? 7.371 -22.062 -22.594 1 95.88 249 THR A CA 1
ATOM 2018 C C . THR A 1 249 ? 8.273 -23.219 -22.172 1 95.88 249 THR A C 1
ATOM 2020 O O . THR A 1 249 ? 8.531 -24.125 -22.953 1 95.88 249 THR A O 1
ATOM 2023 N N . LEU A 1 250 ? 8.805 -23.109 -21.031 1 97.06 250 LEU A N 1
ATOM 2024 C CA . LEU A 1 250 ? 9.641 -24.172 -20.484 1 97.06 250 LEU A CA 1
ATOM 2025 C C . LEU A 1 250 ? 8.82 -25.109 -19.609 1 97.06 250 LEU A C 1
ATOM 2027 O O . LEU A 1 250 ? 7.789 -24.719 -19.062 1 97.06 250 LEU A O 1
ATOM 2031 N N . VAL A 1 251 ? 9.281 -26.281 -19.578 1 97.75 251 VAL A N 1
ATOM 2032 C CA . VAL A 1 251 ? 8.703 -27.281 -18.688 1 97.75 251 VAL A CA 1
ATOM 2033 C C . VAL A 1 251 ? 9.797 -27.922 -17.844 1 97.75 251 VAL A C 1
ATOM 2035 O O . VAL A 1 251 ? 10.898 -28.203 -18.328 1 97.75 251 VAL A O 1
ATOM 2038 N N . ASP A 1 252 ? 9.539 -28.094 -16.578 1 97.38 252 ASP A N 1
ATOM 2039 C CA . ASP A 1 252 ? 10.414 -28.812 -15.641 1 97.38 252 ASP A CA 1
ATOM 2040 C C . ASP A 1 252 ? 9.656 -29.938 -14.938 1 97.38 252 ASP A C 1
ATOM 2042 O O . ASP A 1 252 ? 8.984 -29.703 -13.93 1 97.38 252 ASP A O 1
ATOM 2046 N N . LEU A 1 253 ? 9.844 -31.125 -15.398 1 97.81 253 LEU A N 1
ATOM 2047 C CA . LEU A 1 253 ? 9.094 -32.281 -14.898 1 97.81 253 LEU A CA 1
ATOM 2048 C C . LEU A 1 253 ? 9.648 -32.75 -13.562 1 97.81 253 LEU A C 1
ATOM 2050 O O . LEU A 1 253 ? 9 -33.531 -12.852 1 97.81 253 LEU A O 1
ATOM 2054 N N . GLY A 1 254 ? 10.844 -32.344 -13.211 1 96.62 254 GLY A N 1
ATOM 2055 C CA . GLY A 1 254 ? 11.461 -32.688 -11.945 1 96.62 254 GLY A CA 1
ATOM 2056 C C . GLY A 1 254 ? 11.211 -31.672 -10.844 1 96.62 254 GLY A C 1
ATOM 2057 O O . GLY A 1 254 ? 11.625 -31.875 -9.703 1 96.62 254 GLY A O 1
ATOM 2058 N N . ARG A 1 255 ? 10.516 -30.641 -11.172 1 95.25 255 ARG A N 1
ATOM 2059 C CA . ARG A 1 255 ? 10.25 -29.594 -10.18 1 95.25 255 ARG A CA 1
ATOM 2060 C C . ARG A 1 255 ? 9.305 -30.109 -9.094 1 95.25 255 ARG A C 1
ATOM 2062 O O . ARG A 1 255 ? 8.273 -30.719 -9.398 1 95.25 255 ARG A O 1
ATOM 2069 N N . VAL A 1 256 ? 9.711 -29.875 -7.863 1 94.94 256 VAL A N 1
ATOM 2070 C CA . VAL A 1 256 ? 8.898 -30.297 -6.727 1 94.94 256 VAL A CA 1
ATOM 2071 C C . VAL A 1 256 ? 8.312 -29.062 -6.031 1 94.94 256 VAL A C 1
ATOM 2073 O O . VAL A 1 256 ? 8.773 -27.938 -6.254 1 94.94 256 VAL A O 1
ATOM 2076 N N . LYS A 1 257 ? 7.273 -29.312 -5.316 1 88.88 257 LYS A N 1
ATOM 2077 C CA . LYS A 1 257 ? 6.586 -28.203 -4.664 1 88.88 257 LYS A CA 1
ATOM 2078 C C . LYS A 1 257 ? 7.477 -27.547 -3.611 1 88.88 257 LYS A C 1
ATOM 2080 O O . LYS A 1 257 ? 8.219 -28.234 -2.904 1 88.88 257 LYS A O 1
ATOM 2085 N N . ASN A 1 258 ? 7.395 -26.219 -3.584 1 82 258 ASN A N 1
ATOM 2086 C CA . ASN A 1 258 ? 8.148 -25.453 -2.6 1 82 258 ASN A CA 1
ATOM 2087 C C . ASN A 1 258 ? 7.312 -25.141 -1.363 1 82 258 ASN A C 1
ATOM 2089 O O . ASN A 1 258 ? 7.852 -24.812 -0.309 1 82 258 ASN A O 1
ATOM 2093 N N . LEU A 1 259 ? 5.996 -25.141 -1.625 1 83.25 259 LEU A N 1
ATOM 2094 C CA . LEU A 1 259 ? 5.055 -25.031 -0.518 1 83.25 259 LEU A CA 1
ATOM 2095 C C . LEU A 1 259 ? 4.172 -26.266 -0.424 1 83.25 259 LEU A C 1
ATOM 2097 O O . LEU A 1 259 ? 3.764 -26.828 -1.446 1 83.25 259 LEU A O 1
ATOM 2101 N N . PRO A 1 260 ? 3.824 -26.609 0.726 1 84.75 260 PRO A N 1
ATOM 2102 C CA . PRO A 1 260 ? 3.16 -27.906 0.926 1 84.75 260 PRO A CA 1
ATOM 2103 C C . PRO A 1 260 ? 1.768 -27.953 0.303 1 84.75 260 PRO A C 1
ATOM 2105 O O . PRO A 1 260 ? 1.277 -29.031 -0.036 1 84.75 260 PRO A O 1
ATOM 2108 N N . TYR A 1 261 ? 1.242 -26.812 0.068 1 89.69 261 TYR A N 1
ATOM 2109 C CA . TYR A 1 261 ? -0.172 -26.844 -0.288 1 89.69 261 TYR A CA 1
ATOM 2110 C C . TYR A 1 261 ? -0.351 -27 -1.793 1 89.69 261 TYR A C 1
ATOM 2112 O O . TYR A 1 261 ? -1.464 -27.234 -2.27 1 89.69 261 TYR A O 1
ATOM 2120 N N . TYR A 1 262 ? 0.712 -26.938 -2.533 1 92.56 262 TYR A N 1
ATOM 2121 C CA . TYR A 1 262 ? 0.569 -27.141 -3.971 1 92.56 262 TYR A CA 1
ATOM 2122 C C . TYR A 1 262 ? 0.169 -28.578 -4.285 1 92.56 262 TYR A C 1
ATOM 2124 O O . TYR A 1 262 ? 0.711 -29.516 -3.701 1 92.56 262 TYR A O 1
ATOM 2132 N N . CYS A 1 263 ? -0.786 -28.75 -5.277 1 94.44 263 CYS A N 1
ATOM 2133 C CA . CYS A 1 263 ? -1.296 -30.078 -5.543 1 94.44 263 CYS A CA 1
ATOM 2134 C C . CYS A 1 263 ? -1.558 -30.281 -7.031 1 94.44 263 CYS A C 1
ATOM 2136 O O . CYS A 1 263 ? -2.422 -31.078 -7.418 1 94.44 263 CYS A O 1
ATOM 2138 N N . GLY A 1 264 ? -0.891 -29.609 -7.867 1 96.25 264 GLY A N 1
ATOM 2139 C CA . GLY A 1 264 ? -1.082 -29.703 -9.305 1 96.25 264 GLY A CA 1
ATOM 2140 C C . GLY A 1 264 ? -0.055 -28.906 -10.094 1 96.25 264 GLY A C 1
ATOM 2141 O O . GLY A 1 264 ? 1.144 -28.984 -9.82 1 96.25 264 GLY A O 1
ATOM 2142 N N . THR A 1 265 ? -0.557 -28.234 -11.117 1 97.81 265 THR A N 1
ATOM 2143 C CA . THR A 1 265 ? 0.304 -27.453 -11.984 1 97.81 265 THR A CA 1
ATOM 2144 C C . THR A 1 265 ? 0.968 -26.312 -11.203 1 97.81 265 THR A C 1
ATOM 2146 O O . THR A 1 265 ? 0.33 -25.672 -10.367 1 97.81 265 THR A O 1
ATOM 2149 N N . MET A 1 266 ? 2.186 -26.094 -11.469 1 97.62 266 MET A N 1
ATOM 2150 C CA . MET A 1 266 ? 2.967 -25 -10.914 1 97.62 266 MET A CA 1
ATOM 2151 C C . MET A 1 266 ? 3.51 -24.109 -12.023 1 97.62 266 MET A C 1
ATOM 2153 O O . MET A 1 266 ? 3.9 -24.594 -13.086 1 97.62 266 MET A O 1
ATOM 2157 N N . PHE A 1 267 ? 3.473 -22.734 -11.727 1 94.94 267 PHE A N 1
ATOM 2158 C CA . PHE A 1 267 ? 3.914 -21.719 -12.656 1 94.94 267 PHE A CA 1
ATOM 2159 C C . PHE A 1 267 ? 5.094 -20.938 -12.086 1 94.94 267 PHE A C 1
ATOM 2161 O O . PHE A 1 267 ? 5.141 -20.656 -10.891 1 94.94 267 PHE A O 1
ATOM 2168 N N . ARG A 1 268 ? 5.973 -20.625 -12.945 1 96.81 268 ARG A N 1
ATOM 2169 C CA . ARG A 1 268 ? 6.973 -19.625 -12.609 1 96.81 268 ARG A CA 1
ATOM 2170 C C . ARG A 1 268 ? 7.324 -18.766 -13.82 1 96.81 268 ARG A C 1
ATOM 2172 O O . ARG A 1 268 ? 7.367 -19.266 -14.945 1 96.81 268 ARG A O 1
ATOM 2179 N N . GLY A 1 269 ? 7.473 -17.516 -13.625 1 97.12 269 GLY A N 1
ATOM 2180 C CA . GLY A 1 269 ? 8.023 -16.609 -14.625 1 97.12 269 GLY A CA 1
ATOM 2181 C C . GLY A 1 269 ? 9.383 -16.047 -14.234 1 97.12 269 GLY A C 1
ATOM 2182 O O . GLY A 1 269 ? 9.602 -15.68 -13.078 1 97.12 269 GLY A O 1
ATOM 2183 N N . TYR A 1 270 ? 10.297 -16.047 -15.227 1 95.88 270 TYR A N 1
ATOM 2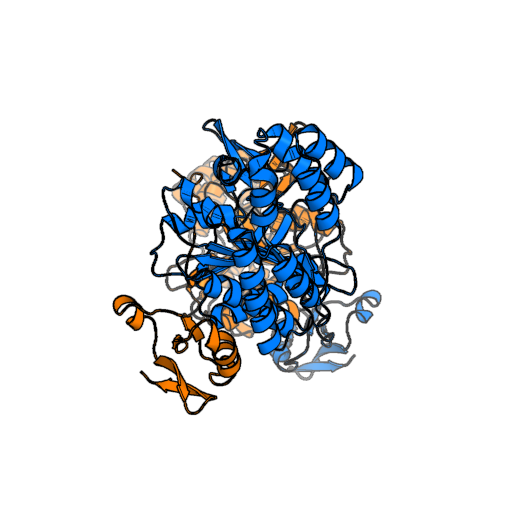184 C CA . TYR A 1 270 ? 11.633 -15.523 -14.984 1 95.88 270 TYR A CA 1
ATOM 2185 C C . TYR A 1 270 ? 12.008 -14.477 -16.016 1 95.88 270 TYR A C 1
ATOM 2187 O O . TYR A 1 270 ? 11.664 -14.609 -17.203 1 95.88 270 TYR A O 1
ATOM 2195 N N . LEU A 1 271 ? 12.727 -13.5 -15.492 1 96.62 271 LEU A N 1
ATOM 2196 C CA . LEU A 1 271 ? 13.32 -12.531 -16.406 1 96.62 271 LEU A CA 1
ATOM 2197 C C . LEU A 1 271 ? 14.586 -13.102 -17.062 1 96.62 271 LEU A C 1
ATOM 2199 O O . LEU A 1 271 ? 15.461 -13.609 -16.359 1 96.62 271 LEU A O 1
ATOM 2203 N N . ARG A 1 272 ? 14.727 -13.031 -18.297 1 94.62 272 ARG A N 1
ATOM 2204 C CA . ARG A 1 272 ? 15.891 -13.578 -18.984 1 94.62 272 ARG A CA 1
ATOM 2205 C C . ARG A 1 272 ? 17.156 -12.805 -18.641 1 94.62 272 ARG A C 1
ATOM 2207 O O . ARG A 1 272 ? 18.25 -13.375 -18.594 1 94.62 272 ARG A O 1
ATOM 2214 N N . GLU A 1 273 ? 16.953 -11.539 -18.406 1 92.31 273 GLU A N 1
ATOM 2215 C CA . GLU A 1 273 ? 18.062 -10.633 -18.172 1 92.31 273 GLU A CA 1
ATOM 2216 C C . GLU A 1 273 ? 18.906 -11.078 -16.969 1 92.31 273 GLU A C 1
ATOM 2218 O O . GLU A 1 273 ? 20.125 -11.086 -17.031 1 92.31 273 GLU A O 1
ATOM 2223 N N . ASN A 1 274 ? 18.281 -11.523 -15.859 1 92.69 274 ASN A N 1
ATOM 2224 C CA . ASN A 1 274 ? 19.047 -11.797 -14.648 1 92.69 274 ASN A CA 1
ATOM 2225 C C . ASN A 1 274 ? 18.562 -13.07 -13.961 1 92.69 274 ASN A C 1
ATOM 2227 O O . ASN A 1 274 ? 19.078 -13.438 -12.898 1 92.69 274 ASN A O 1
ATOM 2231 N N . GLY A 1 275 ? 17.578 -13.664 -14.5 1 94.62 275 GLY A N 1
ATOM 2232 C CA . GLY A 1 275 ? 17.109 -14.938 -13.961 1 94.62 275 GLY A CA 1
ATOM 2233 C C . GLY A 1 275 ? 16.188 -14.773 -12.766 1 94.62 275 GLY A C 1
ATOM 2234 O O . GLY A 1 275 ? 15.773 -15.766 -12.164 1 94.62 275 GLY A O 1
ATOM 2235 N N . SER A 1 276 ? 15.789 -13.547 -12.477 1 96.12 276 SER A N 1
ATOM 2236 C CA . SER A 1 276 ? 14.914 -13.312 -11.336 1 96.12 276 SER A CA 1
ATOM 2237 C C . SER A 1 276 ? 13.508 -13.82 -11.609 1 96.12 276 SER A C 1
ATOM 2239 O O . SER A 1 276 ? 12.992 -13.672 -12.719 1 96.12 276 SER A O 1
ATOM 2241 N N . THR A 1 277 ? 12.945 -14.414 -10.57 1 96.62 277 THR A N 1
ATOM 2242 C CA . THR A 1 277 ? 11.547 -14.828 -10.656 1 96.62 277 THR A CA 1
ATOM 2243 C C . THR A 1 277 ? 10.617 -13.633 -10.508 1 96.62 277 THR A C 1
ATOM 2245 O O . THR A 1 277 ? 10.625 -12.961 -9.477 1 96.62 277 THR A O 1
ATOM 2248 N N . CYS A 1 278 ? 9.82 -13.406 -11.516 1 97.56 278 CYS A N 1
ATOM 2249 C CA . CYS A 1 278 ? 8.961 -12.227 -11.445 1 97.56 278 CYS A CA 1
ATOM 2250 C C . CYS A 1 278 ? 7.543 -12.609 -11.039 1 97.56 278 CYS A C 1
ATOM 2252 O O . CYS A 1 278 ? 6.766 -11.758 -10.609 1 97.56 278 CYS A O 1
ATOM 2254 N N . PHE A 1 279 ? 7.164 -13.883 -11.219 1 98.12 279 PHE A N 1
ATOM 2255 C CA . PHE A 1 279 ? 5.93 -14.375 -10.617 1 98.12 279 PHE A CA 1
ATOM 2256 C C . PHE A 1 279 ? 6.008 -15.883 -10.383 1 98.12 279 PHE A C 1
ATOM 2258 O O . PHE A 1 279 ? 6.828 -16.562 -11 1 98.12 279 PHE A O 1
ATOM 2265 N N . SER A 1 280 ? 5.219 -16.391 -9.477 1 97.5 280 SER A N 1
ATOM 2266 C CA . SER A 1 280 ? 5.078 -17.812 -9.188 1 97.5 280 SER A CA 1
ATOM 2267 C C . SER A 1 280 ? 3.666 -18.141 -8.719 1 97.5 280 SER A C 1
ATOM 2269 O O . SER A 1 280 ? 2.949 -17.266 -8.227 1 97.5 280 SER A O 1
ATOM 2271 N N . GLY A 1 281 ? 3.283 -19.359 -8.953 1 97.12 281 GLY A N 1
ATOM 2272 C CA . GLY A 1 281 ? 1.956 -19.797 -8.555 1 97.12 281 GLY A CA 1
ATOM 2273 C C . GLY A 1 281 ? 1.688 -21.25 -8.898 1 97.12 281 GLY A C 1
ATOM 2274 O O . GLY A 1 281 ? 2.621 -22.016 -9.148 1 97.12 281 GLY A O 1
ATOM 2275 N N . GLY A 1 282 ? 0.415 -21.578 -8.75 1 97.75 282 GLY A N 1
ATOM 2276 C CA . GLY A 1 282 ? 0.004 -22.938 -9.023 1 97.75 282 GLY A CA 1
ATOM 2277 C C . GLY A 1 282 ? -1.304 -23.328 -8.359 1 97.75 282 GLY A C 1
ATOM 2278 O O . GLY A 1 282 ? -1.964 -22.469 -7.75 1 97.75 282 GLY A O 1
ATOM 2279 N N . ARG A 1 283 ? -1.601 -24.594 -8.586 1 97.62 283 ARG A N 1
ATOM 2280 C CA . ARG A 1 283 ? -2.834 -25.141 -8.031 1 97.62 283 ARG A CA 1
ATOM 2281 C C . ARG A 1 283 ? -2.643 -25.562 -6.574 1 97.62 283 ARG A C 1
ATOM 2283 O O . ARG A 1 283 ? -1.61 -26.125 -6.223 1 97.62 283 ARG A O 1
ATOM 2290 N N . TYR A 1 284 ? -3.689 -25.219 -5.723 1 96.94 284 TYR A N 1
ATOM 2291 C CA . TYR A 1 284 ? -3.547 -25.484 -4.297 1 96.94 284 TYR A CA 1
ATOM 2292 C C . TYR A 1 284 ? -4.883 -25.859 -3.678 1 96.94 284 TYR A C 1
ATOM 2294 O O . TYR A 1 284 ? -5.219 -25.422 -2.58 1 96.94 284 TYR A O 1
ATOM 2302 N N . ASP A 1 285 ? -5.625 -26.766 -4.219 1 96.06 285 ASP A N 1
ATOM 2303 C CA . ASP A 1 285 ? -6.949 -27.203 -3.791 1 96.06 285 ASP A CA 1
ATOM 2304 C C . ASP A 1 285 ? -6.938 -27.641 -2.328 1 96.06 285 ASP A C 1
ATOM 2306 O O . ASP A 1 285 ? -7.883 -27.375 -1.586 1 96.06 285 ASP A O 1
ATOM 2310 N N . THR A 1 286 ? -5.934 -28.234 -1.922 1 92.81 286 THR A N 1
ATOM 2311 C CA . THR A 1 286 ? -5.867 -28.922 -0.638 1 92.81 286 THR A CA 1
ATOM 2312 C C . THR A 1 286 ? -5.898 -27.922 0.514 1 92.81 286 THR A C 1
ATOM 2314 O O . THR A 1 286 ? -6.211 -28.281 1.65 1 92.81 286 THR A O 1
ATOM 2317 N N . LEU A 1 287 ? -5.512 -26.719 0.192 1 93.81 287 LEU A N 1
ATOM 2318 C CA . LEU A 1 287 ? -5.523 -25.703 1.23 1 93.81 287 LEU A CA 1
ATOM 2319 C C . LEU A 1 287 ? -6.922 -25.516 1.804 1 93.81 287 LEU A C 1
ATOM 2321 O O . LEU A 1 287 ? -7.078 -25.172 2.977 1 93.81 287 LEU A O 1
ATOM 2325 N N . TYR A 1 288 ? -7.914 -25.766 1.068 1 94.62 288 TYR A N 1
ATOM 2326 C CA . TYR A 1 288 ? -9.289 -25.531 1.48 1 94.62 288 TYR A CA 1
ATOM 2327 C C . TYR A 1 288 ? -9.844 -26.719 2.252 1 94.62 288 TYR A C 1
ATOM 2329 O O . TYR A 1 288 ? -10.898 -26.625 2.891 1 94.62 288 TYR A O 1
ATOM 2337 N N . GLU A 1 289 ? -9.156 -27.797 2.279 1 93.25 289 GLU A N 1
ATOM 2338 C CA . GLU A 1 289 ? -9.594 -28.969 3.018 1 93.25 289 GLU A CA 1
ATOM 2339 C C . GLU A 1 289 ? -9.641 -28.703 4.52 1 93.25 289 GLU A C 1
ATOM 2341 O O . GLU A 1 289 ? -10.43 -29.312 5.246 1 93.25 289 GLU A O 1
ATOM 2346 N N . GLN A 1 290 ? -8.797 -27.828 4.926 1 91.62 290 GLN A N 1
ATOM 2347 C CA . GLN A 1 290 ? -8.773 -27.453 6.336 1 91.62 290 GLN A CA 1
ATOM 2348 C C . GLN A 1 290 ? -10.109 -26.859 6.77 1 91.62 290 GLN A C 1
ATOM 2350 O O . GLN A 1 290 ? -10.438 -26.844 7.961 1 91.62 290 GLN A O 1
ATOM 2355 N N . PHE A 1 291 ? -10.844 -26.422 5.863 1 92.06 291 PHE A N 1
ATOM 2356 C CA . PHE A 1 291 ? -12.141 -25.828 6.152 1 92.06 291 PHE A CA 1
ATOM 2357 C C . PHE A 1 291 ? -13.273 -26.766 5.75 1 92.06 291 PHE A C 1
ATOM 2359 O O . PHE A 1 291 ? -14.414 -26.328 5.598 1 92.06 291 PHE A O 1
ATOM 2366 N N . ASP A 1 292 ? -12.977 -27.938 5.379 1 92.12 292 ASP A N 1
ATOM 2367 C CA . ASP A 1 292 ? -13.914 -28.969 4.957 1 92.12 292 ASP A CA 1
ATOM 2368 C C . ASP A 1 292 ? -14.539 -28.625 3.605 1 92.12 292 ASP A C 1
ATOM 2370 O O . ASP A 1 292 ? -15.734 -28.859 3.391 1 92.12 292 ASP A O 1
ATOM 2374 N N . GLU A 1 293 ? -13.711 -27.938 2.834 1 90.69 293 GLU A N 1
ATOM 2375 C CA . GLU A 1 293 ? -14.133 -27.594 1.477 1 90.69 293 GLU A CA 1
ATOM 2376 C C . GLU A 1 293 ? -13.273 -28.312 0.44 1 90.69 293 GLU A C 1
ATOM 2378 O O . GLU A 1 293 ? -12.086 -28.562 0.671 1 90.69 293 GLU A O 1
ATOM 2383 N N . ARG A 1 294 ? -13.977 -28.656 -0.656 1 90.38 294 ARG A N 1
ATOM 2384 C CA . ARG A 1 294 ? -13.281 -29.297 -1.768 1 90.38 294 ARG A CA 1
ATOM 2385 C C . ARG A 1 294 ? -13.625 -28.625 -3.092 1 90.38 294 ARG A C 1
ATOM 2387 O O . ARG A 1 294 ? -14.711 -28.828 -3.633 1 90.38 294 ARG A O 1
ATOM 2394 N N . HIS A 1 295 ? -12.805 -27.797 -3.488 1 91.81 295 HIS A N 1
ATOM 2395 C CA . HIS A 1 295 ? -12.938 -27.141 -4.781 1 91.81 295 HIS A CA 1
ATOM 2396 C C . HIS A 1 295 ? -11.57 -26.75 -5.34 1 91.81 295 HIS A C 1
ATOM 2398 O O . HIS A 1 295 ? -10.57 -26.797 -4.629 1 91.81 295 HIS A O 1
ATOM 2404 N N . SER A 1 296 ? -11.578 -26.469 -6.594 1 95.19 296 SER A N 1
ATOM 2405 C CA . SER A 1 296 ? -10.359 -26.062 -7.281 1 95.19 296 SER A CA 1
ATOM 2406 C C . SER A 1 296 ? -9.898 -24.688 -6.816 1 95.19 296 SER A C 1
ATOM 2408 O O . SER A 1 296 ? -10.727 -23.828 -6.496 1 95.19 296 SER A O 1
ATOM 2410 N N . ALA A 1 297 ? -8.602 -24.5 -6.738 1 97.81 297 ALA A N 1
ATOM 2411 C CA . ALA A 1 297 ? -7.977 -23.219 -6.41 1 97.81 297 ALA A CA 1
ATOM 2412 C C . ALA A 1 297 ? -6.625 -23.078 -7.102 1 97.81 297 ALA A C 1
ATOM 2414 O O . ALA A 1 297 ? -5.805 -24 -7.07 1 97.81 297 ALA A O 1
ATOM 2415 N N . VAL A 1 298 ? -6.441 -22.062 -7.766 1 98.31 298 VAL A N 1
ATOM 2416 C CA . VAL A 1 298 ? -5.188 -21.75 -8.445 1 98.31 298 VAL A CA 1
ATOM 2417 C C . VAL A 1 298 ? -4.883 -20.25 -8.312 1 98.31 298 VAL A C 1
ATOM 2419 O O . VAL A 1 298 ? -5.797 -19.438 -8.242 1 98.31 298 VAL A O 1
ATOM 2422 N N . GLY A 1 299 ? -3.631 -19.922 -8.172 1 97.56 299 GLY A N 1
ATOM 2423 C CA . GLY A 1 299 ? -3.256 -18.516 -8.055 1 97.56 299 GLY A CA 1
ATOM 2424 C C . GLY A 1 299 ? -1.817 -18.25 -8.453 1 97.56 299 GLY A C 1
ATOM 2425 O O . GLY A 1 299 ? -1.071 -19.172 -8.766 1 97.56 299 GLY A O 1
ATOM 2426 N N . LEU A 1 300 ? -1.502 -17.047 -8.547 1 97.62 300 LEU A N 1
ATOM 2427 C CA . LEU A 1 300 ? -0.126 -16.609 -8.773 1 97.62 300 LEU A CA 1
ATOM 2428 C C . LEU A 1 300 ? 0.13 -15.25 -8.133 1 97.62 300 LEU A C 1
ATOM 2430 O O . LEU A 1 300 ? -0.8 -14.461 -7.945 1 97.62 300 LEU A O 1
ATOM 2434 N N . ALA A 1 301 ? 1.341 -15.008 -7.742 1 98.19 301 ALA A N 1
ATOM 2435 C CA . ALA A 1 301 ? 1.785 -13.742 -7.152 1 98.19 301 ALA A CA 1
ATOM 2436 C C . ALA A 1 301 ? 2.957 -13.156 -7.938 1 98.19 301 ALA A C 1
ATOM 2438 O O . ALA A 1 301 ? 3.891 -13.875 -8.297 1 98.19 301 ALA A O 1
ATOM 2439 N N . PHE A 1 302 ? 2.83 -11.891 -8.211 1 98.69 302 PHE A N 1
ATOM 2440 C CA . PHE A 1 302 ? 3.914 -11.148 -8.844 1 98.69 302 PHE A CA 1
ATOM 2441 C C . PHE A 1 302 ? 4.836 -10.539 -7.797 1 98.69 302 PHE A C 1
ATOM 2443 O O . PHE A 1 302 ? 4.375 -10.047 -6.766 1 98.69 302 PHE A O 1
ATOM 2450 N N . ASP A 1 303 ? 6.094 -10.609 -8.078 1 97.94 303 ASP A N 1
ATOM 2451 C CA . ASP A 1 303 ? 7.066 -9.875 -7.273 1 97.94 303 ASP A CA 1
ATOM 2452 C C . ASP A 1 303 ? 7.18 -8.422 -7.73 1 97.94 303 ASP A C 1
ATOM 2454 O O . ASP A 1 303 ? 7.91 -8.125 -8.68 1 97.94 303 ASP A O 1
ATOM 2458 N N . ILE A 1 304 ? 6.594 -7.539 -7.016 1 97.88 304 ILE A N 1
ATOM 2459 C CA . ILE A 1 304 ? 6.492 -6.148 -7.434 1 97.88 304 ILE A CA 1
ATOM 2460 C C . ILE A 1 304 ? 7.852 -5.465 -7.277 1 97.88 304 ILE A C 1
ATOM 2462 O O . ILE A 1 304 ? 8.188 -4.562 -8.047 1 97.88 304 ILE A O 1
ATOM 2466 N N . ASP A 1 305 ? 8.641 -5.879 -6.301 1 95.56 305 ASP A N 1
ATOM 2467 C CA . ASP A 1 305 ? 9.977 -5.324 -6.121 1 95.56 305 ASP A CA 1
ATOM 2468 C C . ASP A 1 305 ? 10.867 -5.621 -7.328 1 95.56 305 ASP A C 1
ATOM 2470 O O . ASP A 1 305 ? 11.633 -4.762 -7.766 1 95.56 305 ASP A O 1
ATOM 2474 N N . ILE A 1 306 ? 10.695 -6.758 -7.879 1 96.12 306 ILE A N 1
ATOM 2475 C CA . ILE A 1 306 ? 11.477 -7.152 -9.047 1 96.12 306 ILE A CA 1
ATOM 2476 C C . ILE A 1 306 ? 10.922 -6.465 -10.297 1 96.12 306 ILE A C 1
ATOM 2478 O O . ILE A 1 306 ? 11.672 -5.859 -11.062 1 96.12 306 ILE A O 1
ATOM 2482 N N . LEU A 1 307 ? 9.641 -6.48 -10.453 1 97.38 307 LEU A N 1
ATOM 2483 C CA . LEU A 1 307 ? 9.008 -5.98 -11.672 1 97.38 307 LEU A CA 1
ATOM 2484 C C . LEU A 1 307 ? 9.125 -4.465 -11.766 1 97.38 307 LEU A C 1
ATOM 2486 O O . LEU A 1 307 ? 9.273 -3.912 -12.859 1 97.38 307 LEU A O 1
ATOM 2490 N N . SER A 1 308 ? 8.992 -3.809 -10.617 1 95 308 SER A N 1
ATOM 2491 C CA . SER A 1 308 ? 9.117 -2.355 -10.633 1 95 308 SER A CA 1
ATOM 2492 C C . SER A 1 308 ? 10.5 -1.922 -11.109 1 95 308 SER A C 1
ATOM 2494 O O . SER A 1 308 ? 10.641 -0.858 -11.719 1 95 308 SER A O 1
ATOM 2496 N N . GLY A 1 309 ? 11.531 -2.756 -10.867 1 92.38 309 GLY A N 1
ATOM 2497 C CA . GLY A 1 309 ? 12.875 -2.482 -11.336 1 92.38 309 GLY A CA 1
ATOM 2498 C C . GLY A 1 309 ? 13 -2.506 -12.844 1 92.38 309 GLY A C 1
ATOM 2499 O O . GLY A 1 309 ? 13.945 -1.958 -13.406 1 92.38 309 GLY A O 1
ATOM 2500 N N . GLN A 1 310 ? 11.984 -3.133 -13.492 1 91.81 310 GLN A N 1
ATOM 2501 C CA . GLN A 1 310 ? 12.008 -3.268 -14.945 1 91.81 310 GLN A CA 1
ATOM 2502 C C . GLN A 1 310 ? 11.328 -2.08 -15.617 1 91.81 310 GLN A C 1
ATOM 2504 O O . GLN A 1 310 ? 11.43 -1.909 -16.844 1 91.81 310 GLN A O 1
ATOM 2509 N N . ILE A 1 311 ? 10.586 -1.356 -14.867 1 89.19 311 ILE A N 1
ATOM 2510 C CA . ILE A 1 311 ? 9.852 -0.214 -15.406 1 89.19 311 ILE A CA 1
ATOM 2511 C C . ILE A 1 311 ? 10.82 0.944 -15.648 1 89.19 311 ILE A C 1
ATOM 2513 O O . ILE A 1 311 ? 11.609 1.296 -14.773 1 89.19 311 ILE A O 1
ATOM 2517 N N . SER A 1 312 ? 10.758 1.389 -16.906 1 81.69 312 SER A N 1
ATOM 2518 C CA . SER A 1 312 ? 11.609 2.525 -17.25 1 81.69 312 SER A CA 1
ATOM 2519 C C . SER A 1 312 ? 11.18 3.781 -16.5 1 81.69 312 SER A C 1
ATOM 2521 O O . SER A 1 312 ? 9.992 3.963 -16.203 1 81.69 312 SER A O 1
ATOM 2523 N N . SER A 1 313 ? 12.203 4.367 -16.031 1 70.69 313 SER A N 1
ATOM 2524 C CA . SER A 1 313 ? 11.898 5.633 -15.375 1 70.69 313 SER A CA 1
ATOM 2525 C C . SER A 1 313 ? 11.141 6.574 -16.312 1 70.69 313 SER A C 1
ATOM 2527 O O . SER A 1 313 ? 11.414 6.613 -17.516 1 70.69 313 SER A O 1
ATOM 2529 N N . ALA A 1 314 ? 9.875 6.801 -15.945 1 61.91 314 ALA A N 1
ATOM 2530 C CA . ALA A 1 314 ? 9.148 7.773 -16.75 1 61.91 314 ALA A CA 1
ATOM 2531 C C . ALA A 1 314 ? 10.086 8.852 -17.281 1 61.91 314 ALA A C 1
ATOM 2533 O O . ALA A 1 314 ? 11.117 9.141 -16.672 1 61.91 314 ALA A O 1
ATOM 2534 N N . GLN A 1 315 ? 9.867 9.219 -18.641 1 61.06 315 GLN A N 1
ATOM 2535 C CA . GLN A 1 315 ? 10.617 10.344 -19.203 1 61.06 315 GLN A CA 1
ATOM 2536 C C . GLN A 1 315 ? 10.719 11.484 -18.188 1 61.06 315 GLN A C 1
ATOM 2538 O O . GLN A 1 315 ? 9.75 11.812 -17.516 1 61.06 315 GLN A O 1
ATOM 2543 N N . ASN A 1 316 ? 11.852 11.781 -17.828 1 74.44 316 ASN A N 1
ATOM 2544 C CA . ASN A 1 316 ? 12.117 12.898 -16.922 1 74.44 316 ASN A CA 1
ATOM 2545 C C . ASN A 1 316 ? 11.344 14.148 -17.344 1 74.44 316 ASN A C 1
ATOM 2547 O O . ASN A 1 316 ? 11.57 14.695 -18.422 1 74.44 316 ASN A O 1
ATOM 2551 N N . ARG A 1 317 ? 10.18 14.336 -16.781 1 86.75 317 ARG A N 1
ATOM 2552 C CA . ARG A 1 317 ? 9.453 15.578 -16.984 1 86.75 317 ARG A CA 1
ATOM 2553 C C . ARG A 1 317 ? 10.32 16.797 -16.656 1 86.75 317 ARG A C 1
ATOM 2555 O O . ARG A 1 317 ? 11.117 16.75 -15.727 1 86.75 317 ARG A O 1
ATOM 2562 N N . GLU A 1 318 ? 10.164 17.766 -17.531 1 95 318 GLU A N 1
ATOM 2563 C CA . GLU A 1 318 ? 10.859 19.016 -17.266 1 95 318 GLU A CA 1
ATOM 2564 C C . GLU A 1 318 ? 10.453 19.594 -15.914 1 95 318 GLU A C 1
ATOM 2566 O O . GLU A 1 318 ? 9.273 19.594 -15.555 1 95 318 GLU A O 1
ATOM 2571 N N . LYS A 1 319 ? 11.453 20.094 -15.172 1 96.12 319 LYS A N 1
ATOM 2572 C CA . LYS A 1 319 ? 11.227 20.703 -13.867 1 96.12 319 LYS A CA 1
ATOM 2573 C C . LYS A 1 319 ? 11.359 22.219 -13.945 1 96.12 319 LYS A C 1
ATOM 2575 O O . LYS A 1 319 ? 12.398 22.734 -14.367 1 96.12 319 LYS A O 1
ATOM 2580 N N . VAL A 1 320 ? 10.328 22.938 -13.57 1 97.38 320 VAL A N 1
ATOM 2581 C CA . VAL A 1 320 ? 10.305 24.391 -13.539 1 97.38 320 VAL A CA 1
ATOM 2582 C C . VAL A 1 320 ? 10.289 24.875 -12.094 1 97.38 320 VAL A C 1
ATOM 2584 O O . VAL A 1 320 ? 9.508 24.391 -11.273 1 97.38 320 VAL A O 1
ATOM 2587 N N . CYS A 1 321 ? 11.164 25.812 -11.781 1 97.56 321 CYS A N 1
ATOM 2588 C CA . CYS A 1 321 ? 11.156 26.484 -10.484 1 97.56 321 CYS A CA 1
ATOM 2589 C C . CYS A 1 321 ? 10.578 27.891 -10.594 1 97.56 321 CYS A C 1
ATOM 2591 O O . CYS A 1 321 ? 11.094 28.719 -11.352 1 97.56 321 CYS A O 1
ATOM 2593 N N . LEU A 1 322 ? 9.484 28.141 -9.922 1 97.94 322 LEU A N 1
ATOM 2594 C CA . LEU A 1 322 ? 8.953 29.484 -9.789 1 97.94 322 LEU A CA 1
ATOM 2595 C C . LEU A 1 322 ? 9.484 30.156 -8.523 1 97.94 322 LEU A C 1
ATOM 2597 O O . LEU A 1 322 ? 9.086 29.797 -7.414 1 97.94 322 LEU A O 1
ATOM 2601 N N . LEU A 1 323 ? 10.344 31.094 -8.672 1 97.44 323 LEU A N 1
ATOM 2602 C CA . LEU A 1 323 ? 10.844 31.859 -7.547 1 97.44 323 LEU A CA 1
ATOM 2603 C C . LEU A 1 323 ? 9.859 32.969 -7.156 1 97.44 323 LEU A C 1
ATOM 2605 O O . LEU A 1 323 ? 9.656 33.906 -7.906 1 97.44 323 LEU A O 1
ATOM 2609 N N . ALA A 1 324 ? 9.273 32.75 -6.012 1 97.5 324 ALA A N 1
ATOM 2610 C CA . ALA A 1 324 ? 8.227 33.656 -5.551 1 97.5 324 ALA A CA 1
ATOM 2611 C C . ALA A 1 324 ? 8.523 34.188 -4.145 1 97.5 324 ALA A C 1
ATOM 2613 O O . ALA A 1 324 ? 9.641 34.031 -3.643 1 97.5 324 ALA A O 1
ATOM 2614 N N . SER A 1 325 ? 7.672 35 -3.609 1 96.12 325 SER A N 1
ATOM 2615 C CA . SER A 1 325 ? 7.637 35.5 -2.24 1 96.12 325 SER A CA 1
ATOM 2616 C C . SER A 1 325 ? 6.297 35.188 -1.577 1 96.12 325 SER A C 1
ATOM 2618 O O . SER A 1 325 ? 5.363 34.719 -2.232 1 96.12 325 SER A O 1
ATOM 2620 N N . PRO A 1 326 ? 6.223 35.344 -0.302 1 96.12 326 PRO A N 1
ATOM 2621 C CA . PRO A 1 326 ? 4.922 35.156 0.342 1 96.12 326 PRO A CA 1
ATOM 2622 C C . PRO A 1 326 ? 3.799 35.938 -0.342 1 96.12 326 PRO A C 1
ATOM 2624 O O . PRO A 1 326 ? 2.695 35.406 -0.512 1 96.12 326 PRO A O 1
ATOM 2627 N N . GLU A 1 327 ? 4.121 37.156 -0.848 1 94.75 327 GLU A N 1
ATOM 2628 C CA . GLU A 1 327 ? 3.121 38.031 -1.437 1 94.75 327 GLU A CA 1
ATOM 2629 C C . GLU A 1 327 ? 2.695 37.531 -2.816 1 94.75 327 GLU A C 1
ATOM 2631 O O . GLU A 1 327 ? 1.555 37.75 -3.232 1 94.75 327 GLU A O 1
ATOM 2636 N N . SER A 1 328 ? 3.641 36.844 -3.477 1 96.44 328 SER A N 1
ATOM 2637 C CA . SER A 1 328 ? 3.355 36.438 -4.852 1 96.44 328 SER A CA 1
ATOM 2638 C C . SER A 1 328 ? 3.051 34.938 -4.938 1 96.44 328 SER A C 1
ATOM 2640 O O . SER A 1 328 ? 2.932 34.406 -6.031 1 96.44 328 SER A O 1
ATOM 2642 N N . HIS A 1 329 ? 2.969 34.312 -3.795 1 97.81 329 HIS A N 1
ATOM 2643 C CA . HIS A 1 329 ? 2.791 32.875 -3.771 1 97.81 329 HIS A CA 1
ATOM 2644 C C . HIS A 1 329 ? 1.497 32.469 -4.465 1 97.81 329 HIS A C 1
ATOM 2646 O O . HIS A 1 329 ? 1.468 31.484 -5.203 1 97.81 329 HIS A O 1
ATOM 2652 N N . ALA A 1 330 ? 0.423 33.188 -4.188 1 97.31 330 ALA A N 1
ATOM 2653 C CA . ALA A 1 330 ? -0.867 32.875 -4.793 1 97.31 330 ALA A CA 1
ATOM 2654 C C . ALA A 1 330 ? -0.792 32.969 -6.316 1 97.31 330 ALA A C 1
ATOM 2656 O O . ALA A 1 330 ? -1.375 32.125 -7.012 1 97.31 330 ALA A O 1
ATOM 2657 N N . TYR A 1 331 ? -0.116 33.938 -6.812 1 96.94 331 TYR A N 1
ATOM 2658 C CA . TYR A 1 331 ? 0.066 34.062 -8.25 1 96.94 331 TYR A CA 1
ATOM 2659 C C . TYR A 1 331 ? 0.864 32.906 -8.812 1 96.94 331 TYR A C 1
ATOM 2661 O O . TYR A 1 331 ? 0.496 32.312 -9.836 1 96.94 331 TYR A O 1
ATOM 2669 N N . ALA A 1 332 ? 1.972 32.562 -8.133 1 97.75 332 ALA A N 1
ATOM 2670 C CA . ALA A 1 332 ? 2.793 31.438 -8.547 1 97.75 332 ALA A CA 1
ATOM 2671 C C . ALA A 1 332 ? 1.967 30.156 -8.609 1 97.75 332 ALA A C 1
ATOM 2673 O O . ALA A 1 332 ? 2.115 29.359 -9.531 1 97.75 332 ALA A O 1
ATOM 2674 N N . GLU A 1 333 ? 1.095 29.969 -7.605 1 98 333 GLU A N 1
ATOM 2675 C CA . GLU A 1 333 ? 0.211 28.797 -7.574 1 98 333 GLU A CA 1
ATOM 2676 C C . GLU A 1 333 ? -0.712 28.781 -8.789 1 98 333 GLU A C 1
ATOM 2678 O O . GLU A 1 333 ? -0.894 27.734 -9.414 1 98 333 GLU A O 1
ATOM 2683 N N . ARG A 1 334 ? -1.261 29.875 -9.109 1 95.94 334 ARG A N 1
ATOM 2684 C CA . ARG A 1 334 ? -2.223 29.984 -10.203 1 95.94 334 ARG A CA 1
ATOM 2685 C C . ARG A 1 334 ? -1.569 29.641 -11.539 1 95.94 334 ARG A C 1
ATOM 2687 O O . ARG A 1 334 ? -2.18 29 -12.391 1 95.94 334 ARG A O 1
ATOM 2694 N N . ILE A 1 335 ? -0.342 29.984 -11.75 1 95.56 335 ILE A N 1
ATOM 2695 C CA . ILE A 1 335 ? 0.257 29.875 -13.078 1 95.56 335 ILE A CA 1
ATOM 2696 C C . ILE A 1 335 ? 0.828 28.469 -13.266 1 95.56 335 ILE A C 1
ATOM 2698 O O . ILE A 1 335 ? 1.344 28.141 -14.336 1 95.56 335 ILE A O 1
ATOM 2702 N N . ARG A 1 336 ? 0.832 27.656 -12.203 1 95.94 336 ARG A N 1
ATOM 2703 C CA . ARG A 1 336 ? 1.182 26.25 -12.398 1 95.94 336 ARG A CA 1
ATOM 2704 C C . ARG A 1 336 ? 0.448 25.656 -13.602 1 95.94 336 ARG A C 1
ATOM 2706 O O . ARG A 1 336 ? 0.987 24.797 -14.305 1 95.94 336 ARG A O 1
ATOM 2713 N N . SER A 1 337 ? -0.792 26.062 -13.781 1 94 337 SER A N 1
ATOM 2714 C CA . SER A 1 337 ? -1.64 25.531 -14.852 1 94 337 SER A CA 1
ATOM 2715 C C . SER A 1 337 ? -1.073 25.875 -16.219 1 94 337 SER A C 1
ATOM 2717 O O . SER A 1 337 ? -1.455 25.266 -17.234 1 94 337 SER A O 1
ATOM 2719 N N . ASP A 1 338 ? -0.188 26.859 -16.312 1 94.25 338 ASP A N 1
ATOM 2720 C CA . ASP A 1 338 ? 0.45 27.25 -17.562 1 94.25 338 ASP A CA 1
ATOM 2721 C C . ASP A 1 338 ? 1.516 26.234 -17.969 1 94.25 338 ASP A C 1
ATOM 2723 O O . ASP A 1 338 ? 2.012 26.266 -19.109 1 94.25 338 ASP A O 1
ATOM 2727 N N . PHE A 1 339 ? 1.798 25.281 -17.078 1 94.12 339 PHE A N 1
ATOM 2728 C CA . PHE A 1 339 ? 2.822 24.266 -17.312 1 94.12 339 PHE A CA 1
ATOM 2729 C C . PHE A 1 339 ? 2.238 22.875 -17.203 1 94.12 339 PHE A C 1
ATOM 2731 O O . PHE A 1 339 ? 2.738 22.047 -16.438 1 94.12 339 PHE A O 1
ATOM 2738 N N . PRO A 1 340 ? 1.111 22.516 -18.109 1 89 340 PRO A N 1
ATOM 2739 C CA . PRO A 1 340 ? 0.315 21.297 -17.938 1 89 340 PRO A CA 1
ATOM 2740 C C . PRO A 1 340 ? 1.142 20.031 -18.109 1 89 340 PRO A C 1
ATOM 2742 O O . PRO A 1 340 ? 0.823 19 -17.5 1 89 340 PRO A O 1
ATOM 2745 N N . ASP A 1 341 ? 2.355 19.672 -18.156 1 89.31 341 ASP A N 1
ATOM 2746 C CA . ASP A 1 341 ? 3.127 18.438 -18.312 1 89.31 341 ASP A CA 1
ATOM 2747 C C . ASP A 1 341 ? 4.52 18.578 -17.703 1 89.31 341 ASP A C 1
ATOM 2749 O O . ASP A 1 341 ? 5.426 17.812 -18.031 1 89.31 341 ASP A O 1
ATOM 2753 N N . MET A 1 342 ? 4.59 19.547 -16.812 1 95.56 342 MET A N 1
ATOM 2754 C CA . MET A 1 342 ? 5.883 19.781 -16.172 1 95.56 342 MET A CA 1
ATOM 2755 C C . MET A 1 342 ? 5.766 19.641 -14.664 1 95.56 342 MET A C 1
ATOM 2757 O O . MET A 1 342 ? 4.66 19.609 -14.117 1 95.56 342 MET A O 1
ATOM 2761 N N . ILE A 1 343 ? 6.84 19.375 -14.102 1 96.69 343 ILE A N 1
ATOM 2762 C CA . ILE A 1 343 ? 6.953 19.469 -12.656 1 96.69 343 ILE A CA 1
ATOM 2763 C C . ILE A 1 343 ? 7.23 20.906 -12.25 1 96.69 343 ILE A C 1
ATOM 2765 O O . ILE A 1 343 ? 8.188 21.516 -12.719 1 96.69 343 ILE A O 1
ATOM 2769 N N . VAL A 1 344 ? 6.344 21.484 -11.445 1 98.12 344 VAL A N 1
ATOM 2770 C CA . VAL A 1 344 ? 6.488 22.875 -11.062 1 98.12 344 VAL A CA 1
ATOM 2771 C C . VAL A 1 344 ? 6.738 22.984 -9.562 1 98.12 344 VAL A C 1
ATOM 2773 O O . VAL A 1 344 ? 5.941 22.5 -8.758 1 98.12 344 VAL A O 1
ATOM 2776 N N . ASP A 1 345 ? 7.82 23.562 -9.203 1 97.88 345 ASP A N 1
ATOM 2777 C CA . ASP A 1 345 ? 8.211 23.828 -7.82 1 97.88 345 ASP A CA 1
ATOM 2778 C C . ASP A 1 345 ? 8.18 25.312 -7.512 1 97.88 345 ASP A C 1
ATOM 2780 O O . ASP A 1 345 ? 8.523 26.141 -8.359 1 97.88 345 ASP A O 1
ATOM 2784 N N . ILE A 1 346 ? 7.672 25.688 -6.387 1 98.12 346 ILE A N 1
ATOM 2785 C CA . ILE A 1 346 ? 7.723 27.062 -5.926 1 98.12 346 ILE A CA 1
ATOM 2786 C C . ILE A 1 346 ? 8.75 27.203 -4.809 1 98.12 346 ILE A C 1
ATOM 2788 O O . ILE A 1 346 ? 8.727 26.453 -3.832 1 98.12 346 ILE A O 1
ATOM 2792 N N . ARG A 1 347 ? 9.633 28.156 -4.957 1 97.44 347 ARG A N 1
ATOM 2793 C CA . ARG A 1 347 ? 10.695 28.438 -3.992 1 97.44 347 ARG A CA 1
ATOM 2794 C C . ARG A 1 347 ? 10.75 29.922 -3.658 1 97.44 347 ARG A C 1
ATOM 2796 O O . ARG A 1 347 ? 10.391 30.766 -4.484 1 97.44 347 ARG A O 1
ATOM 2803 N N . TYR A 1 348 ? 11.141 30.172 -2.412 1 96.81 348 TYR A N 1
ATOM 2804 C CA . TYR A 1 348 ? 11.359 31.578 -2.043 1 96.81 348 TYR A CA 1
ATOM 2805 C C . TYR A 1 348 ? 12.82 31.953 -2.211 1 96.81 348 TYR A C 1
ATOM 2807 O O . TYR A 1 348 ? 13.148 33.125 -2.352 1 96.81 348 TYR A O 1
ATOM 2815 N N . ASP A 1 349 ? 13.711 31 -2.111 1 92.88 349 ASP A N 1
ATOM 2816 C CA . ASP A 1 349 ? 15.141 31.141 -2.336 1 92.88 349 ASP A CA 1
ATOM 2817 C C . ASP A 1 349 ? 15.719 29.906 -3.035 1 92.88 349 ASP A C 1
ATOM 2819 O O . ASP A 1 349 ? 15.234 28.797 -2.826 1 92.88 349 ASP A O 1
ATOM 2823 N N . LEU A 1 350 ? 16.688 30.234 -3.908 1 93.81 350 LEU A N 1
ATOM 2824 C CA . LEU A 1 350 ? 17.297 29.125 -4.648 1 93.81 350 LEU A CA 1
ATOM 2825 C C . LEU A 1 350 ? 18.812 29.297 -4.719 1 93.81 350 LEU A C 1
ATOM 2827 O O . LEU A 1 350 ? 19.328 29.906 -5.652 1 93.81 350 LEU A O 1
ATOM 2831 N N . PRO A 1 351 ? 19.438 28.609 -3.768 1 92.25 351 PRO A N 1
ATOM 2832 C CA . PRO A 1 351 ? 20.891 28.641 -3.861 1 92.25 351 PRO A CA 1
ATOM 2833 C C . PRO A 1 351 ? 21.406 28.109 -5.199 1 92.25 351 PRO A C 1
ATOM 2835 O O . PRO A 1 351 ? 20.812 27.203 -5.781 1 92.25 351 PRO A O 1
ATOM 2838 N N . ASP A 1 352 ? 22.594 28.547 -5.566 1 90.5 352 ASP A N 1
ATOM 2839 C CA . ASP A 1 352 ? 23.172 28.188 -6.859 1 90.5 352 ASP A CA 1
ATOM 2840 C C . ASP A 1 352 ? 23.359 26.672 -6.977 1 90.5 352 ASP A C 1
ATOM 2842 O O . ASP A 1 352 ? 23.094 26.094 -8.023 1 90.5 352 ASP A O 1
ATOM 2846 N N . LYS A 1 353 ? 23.734 26.078 -5.926 1 89.38 353 LYS A N 1
ATOM 2847 C CA . LYS A 1 353 ? 24.031 24.656 -5.934 1 89.38 353 LYS A CA 1
ATOM 2848 C C . LYS A 1 353 ? 22.766 23.844 -6.211 1 89.38 353 LYS A C 1
ATOM 2850 O O . LYS A 1 353 ? 22.844 22.703 -6.676 1 89.38 353 LYS A O 1
ATOM 2855 N N . GLU A 1 354 ? 21.641 24.484 -5.965 1 92.44 354 GLU A N 1
ATOM 2856 C CA . GLU A 1 354 ? 20.375 23.781 -6.121 1 92.44 354 GLU A CA 1
ATOM 2857 C C . GLU A 1 354 ? 19.734 24.094 -7.465 1 92.44 354 GLU A C 1
ATOM 2859 O O . GLU A 1 354 ? 18.781 23.422 -7.871 1 92.44 354 GLU A O 1
ATOM 2864 N N . SER A 1 355 ? 20.25 25.047 -8.18 1 92.44 355 SER A N 1
ATOM 2865 C CA . SER A 1 355 ? 19.656 25.484 -9.438 1 92.44 355 SER A CA 1
ATOM 2866 C C . SER A 1 355 ? 19.734 24.406 -10.5 1 92.44 355 SER A C 1
ATOM 2868 O O . SER A 1 355 ? 18.906 24.344 -11.414 1 92.44 355 SER A O 1
ATOM 2870 N N . THR A 1 356 ? 20.672 23.516 -10.367 1 91.31 356 THR A N 1
ATOM 2871 C CA . THR A 1 356 ? 20.891 22.453 -11.352 1 91.31 356 THR A CA 1
ATOM 2872 C C . THR A 1 356 ? 19.781 21.406 -11.289 1 91.31 356 THR A C 1
ATOM 2874 O O . THR A 1 356 ? 19.641 20.594 -12.195 1 91.31 356 THR A O 1
ATOM 2877 N N . HIS A 1 357 ? 18.984 21.484 -10.25 1 91.12 357 HIS A N 1
ATOM 2878 C CA . HIS A 1 357 ? 17.891 20.531 -10.078 1 91.12 357 HIS A CA 1
ATOM 2879 C C . HIS A 1 357 ? 16.703 20.859 -10.977 1 91.12 357 HIS A C 1
ATOM 2881 O O . HIS A 1 357 ? 15.773 20.062 -11.109 1 91.12 357 HIS A O 1
ATOM 2887 N N . TYR A 1 358 ? 16.781 22.047 -11.617 1 95.31 358 TYR A N 1
ATOM 2888 C CA . TYR A 1 358 ? 15.656 22.531 -12.414 1 95.31 358 TYR A CA 1
ATOM 2889 C C . TYR A 1 358 ? 16.078 22.781 -13.852 1 95.31 358 TYR A C 1
ATOM 2891 O O . TYR A 1 358 ? 17.203 23.188 -14.117 1 95.31 358 TYR A O 1
ATOM 2899 N N . ASP A 1 359 ? 15.156 22.5 -14.75 1 95.25 359 ASP A N 1
ATOM 2900 C CA . ASP A 1 359 ? 15.398 22.75 -16.172 1 95.25 359 ASP A CA 1
ATOM 2901 C C . ASP A 1 359 ? 15.148 24.203 -16.516 1 95.25 359 ASP A C 1
ATOM 2903 O O . ASP A 1 359 ? 15.773 24.75 -17.422 1 95.25 359 ASP A O 1
ATOM 2907 N N . ARG A 1 360 ? 14.203 24.859 -15.914 1 94.88 360 ARG A N 1
ATOM 2908 C CA . ARG A 1 360 ? 13.844 26.266 -16.078 1 94.88 360 ARG A CA 1
ATOM 2909 C C . ARG A 1 360 ? 13.633 26.938 -14.734 1 94.88 360 ARG A C 1
ATOM 2911 O O . ARG A 1 360 ? 13.031 26.359 -13.828 1 94.88 360 ARG A O 1
ATOM 2918 N N . ILE A 1 361 ? 14.164 28.078 -14.633 1 97 361 ILE A N 1
ATOM 2919 C CA . ILE A 1 361 ? 13.969 28.891 -13.445 1 97 361 ILE A CA 1
ATOM 2920 C C . ILE A 1 361 ? 13.297 30.219 -13.828 1 97 361 ILE A C 1
ATOM 2922 O O . ILE A 1 361 ? 13.82 30.953 -14.664 1 97 361 ILE A O 1
ATOM 2926 N N . MET A 1 362 ? 12.141 30.438 -13.234 1 96.25 362 MET A N 1
ATOM 2927 C CA . MET A 1 362 ? 11.375 31.641 -13.5 1 96.25 362 MET A CA 1
ATOM 2928 C C . MET A 1 362 ? 11.172 32.469 -12.227 1 96.25 362 MET A C 1
ATOM 2930 O O . MET A 1 362 ? 10.953 31.891 -11.156 1 96.25 362 MET A O 1
ATOM 2934 N N . GLU A 1 363 ? 11.25 33.75 -12.367 1 95.5 363 GLU A N 1
ATOM 2935 C CA . GLU A 1 363 ? 11.062 34.625 -11.219 1 95.5 363 GLU A CA 1
ATOM 2936 C C . GLU A 1 363 ? 9.727 35.375 -11.305 1 95.5 363 GLU A C 1
ATOM 2938 O O . GLU A 1 363 ? 9.375 35.906 -12.359 1 95.5 363 GLU A O 1
ATOM 2943 N N . VAL A 1 364 ? 8.953 35.344 -10.203 1 95.19 364 VAL A N 1
ATOM 2944 C CA . VAL A 1 364 ? 7.715 36.094 -10.102 1 95.19 364 VAL A CA 1
ATOM 2945 C C . VAL A 1 364 ? 8.023 37.5 -9.609 1 95.19 364 VAL A C 1
ATOM 2947 O O . VAL A 1 364 ? 8.523 37.688 -8.492 1 95.19 364 VAL A O 1
ATOM 2950 N N . MET A 1 365 ? 7.762 38.438 -10.406 1 92.62 365 MET A N 1
ATOM 2951 C CA . MET A 1 365 ? 8.078 39.812 -10.062 1 92.62 365 MET A CA 1
ATOM 2952 C C . MET A 1 365 ? 6.871 40.719 -10.281 1 92.62 365 MET A C 1
ATOM 2954 O O . MET A 1 365 ? 5.965 40.375 -11.039 1 92.62 365 MET A O 1
ATOM 2958 N N . GLU A 1 366 ? 6.859 41.719 -9.492 1 89.38 366 GLU A N 1
ATOM 2959 C CA . GLU A 1 366 ? 5.801 42.719 -9.633 1 89.38 366 GLU A CA 1
ATOM 2960 C C . GLU A 1 366 ? 6.199 43.812 -10.609 1 89.38 366 GLU A C 1
ATOM 2962 O O . GLU A 1 366 ? 7.281 44.375 -10.5 1 89.38 366 GLU A O 1
ATOM 2967 N N . LYS A 1 367 ? 5.41 44 -11.688 1 84.31 367 LYS A N 1
ATOM 2968 C CA . LYS A 1 367 ? 5.555 45.125 -12.641 1 84.31 367 LYS A CA 1
ATOM 2969 C C . LYS A 1 367 ? 4.238 45.844 -12.82 1 84.31 367 LYS A C 1
ATOM 2971 O O . LYS A 1 367 ? 3.23 45.25 -13.211 1 84.31 367 LYS A O 1
ATOM 2976 N N . ALA A 1 368 ? 4.266 47.188 -12.586 1 85.69 368 ALA A N 1
ATOM 2977 C CA . ALA A 1 368 ? 3.092 48.031 -12.734 1 85.69 368 ALA A CA 1
ATOM 2978 C C . ALA A 1 368 ? 1.903 47.469 -11.961 1 85.69 368 ALA A C 1
ATOM 2980 O O . ALA A 1 368 ? 0.806 47.344 -12.508 1 85.69 368 ALA A O 1
ATOM 2981 N N . ASN A 1 369 ? 2.078 46.938 -10.867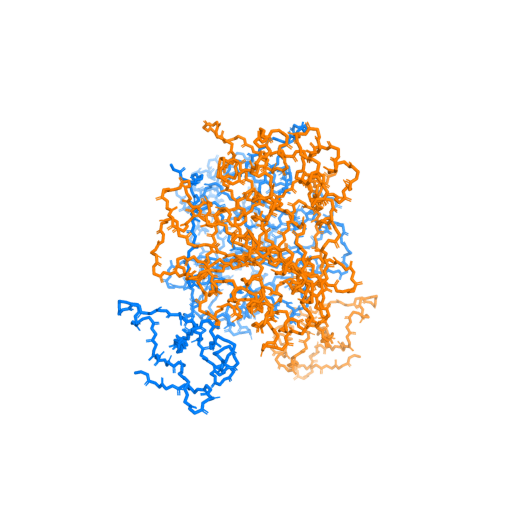 1 84.62 369 ASN A N 1
ATOM 2982 C CA . ASN A 1 369 ? 1.077 46.469 -9.906 1 84.62 369 ASN A CA 1
ATOM 2983 C C . ASN A 1 369 ? 0.452 45.156 -10.328 1 84.62 369 ASN A C 1
ATOM 2985 O O . ASN A 1 369 ? -0.687 44.844 -9.961 1 84.62 369 ASN A O 1
ATOM 2989 N N . CYS A 1 370 ? 1.139 44.5 -11.211 1 87 370 CYS A N 1
ATOM 2990 C CA . CYS A 1 370 ? 0.7 43.188 -11.617 1 87 370 CYS A CA 1
ATOM 2991 C C . CYS A 1 370 ? 1.839 42.156 -11.516 1 87 370 CYS A C 1
ATOM 2993 O O . CYS A 1 370 ? 3 42.5 -11.742 1 87 370 CYS A O 1
ATOM 2995 N N . TRP A 1 371 ? 1.45 41 -11.109 1 90.56 371 TRP A N 1
ATOM 2996 C CA . TRP A 1 371 ? 2.461 39.969 -11.055 1 90.56 371 TRP A CA 1
ATOM 2997 C C . TRP A 1 371 ? 2.727 39.406 -12.445 1 90.56 371 TRP A C 1
ATOM 2999 O O . TRP A 1 371 ? 1.796 39.188 -13.234 1 90.56 371 TRP A O 1
ATOM 3009 N N . LYS A 1 372 ? 4.027 39.188 -12.805 1 90.56 372 LYS A N 1
ATOM 3010 C CA . LYS A 1 372 ? 4.453 38.562 -14.039 1 90.56 372 LYS A CA 1
ATOM 3011 C C . LYS A 1 372 ? 5.598 37.562 -13.789 1 90.56 372 LYS A C 1
ATOM 3013 O O . LYS A 1 372 ? 6.238 37.625 -12.734 1 90.56 372 LYS A O 1
ATOM 3018 N N . VAL A 1 373 ? 5.754 36.656 -14.695 1 92.12 373 VAL A N 1
ATOM 3019 C CA . VAL A 1 373 ? 6.836 35.656 -14.594 1 92.12 373 VAL A CA 1
ATOM 3020 C C . VAL A 1 373 ? 7.875 35.938 -15.68 1 92.12 373 VAL A C 1
ATOM 3022 O O . VAL A 1 373 ? 7.523 36.188 -16.844 1 92.12 373 VAL A O 1
ATOM 3025 N N . VAL A 1 374 ? 9.148 35.969 -15.281 1 89.75 374 VAL A N 1
ATOM 3026 C CA . VAL A 1 374 ? 10.242 36.188 -16.219 1 89.75 374 VAL A CA 1
ATOM 3027 C C . VAL A 1 374 ? 11.273 35.062 -16.078 1 89.75 374 VAL A C 1
ATOM 3029 O O . VAL A 1 374 ? 11.562 34.625 -14.969 1 89.75 374 VAL A O 1
ATOM 3032 N N . GLU A 1 375 ? 11.742 34.5 -17.203 1 89.19 375 GLU A N 1
ATOM 3033 C CA . GLU A 1 375 ? 12.758 33.469 -17.156 1 89.19 375 GLU A CA 1
ATOM 3034 C C . GLU A 1 375 ? 14.102 34.031 -16.703 1 89.19 375 GLU A C 1
ATOM 3036 O O . GLU A 1 375 ? 14.5 35.125 -17.109 1 89.19 375 GLU A O 1
ATOM 3041 N N . ARG A 1 376 ? 14.672 33.375 -15.742 1 82.75 376 ARG A N 1
ATOM 3042 C CA . ARG A 1 376 ? 16 33.75 -15.266 1 82.75 376 ARG A CA 1
ATOM 3043 C C . ARG A 1 376 ? 17.094 33.188 -16.156 1 82.75 376 ARG A C 1
ATOM 3045 O O . ARG A 1 376 ? 17.016 32.031 -16.562 1 82.75 376 ARG A O 1
ATOM 3052 N N . MET B 1 1 ? -12.445 -17.938 16.094 1 50.84 1 MET B N 1
ATOM 3053 C CA . MET B 1 1 ? -12.266 -16.531 15.719 1 50.84 1 MET B CA 1
ATOM 3054 C C . MET B 1 1 ? -10.992 -16.359 14.898 1 50.84 1 MET B C 1
ATOM 3056 O O . MET B 1 1 ? -9.906 -16.688 15.359 1 50.84 1 MET B O 1
ATOM 3060 N N . PHE B 1 2 ? -11.039 -16.172 13.438 1 73.75 2 PHE B N 1
ATOM 3061 C CA . PHE B 1 2 ? -9.93 -16.5 12.555 1 73.75 2 PHE B CA 1
ATOM 3062 C C . PHE B 1 2 ? -8.977 -15.32 12.414 1 73.75 2 PHE B C 1
ATOM 3064 O O . PHE B 1 2 ? -7.895 -15.461 11.844 1 73.75 2 PHE B O 1
ATOM 3071 N N . LEU B 1 3 ? -9.461 -14.242 13.188 1 82.88 3 LEU B N 1
ATOM 3072 C CA . LEU B 1 3 ? -8.602 -13.078 13.047 1 82.88 3 LEU B CA 1
ATOM 3073 C C . LEU B 1 3 ? -8.344 -12.422 14.398 1 82.88 3 LEU B C 1
ATOM 3075 O O . LEU B 1 3 ? -9.18 -12.5 15.305 1 82.88 3 LEU B O 1
ATOM 3079 N N . PRO B 1 4 ? -7.133 -11.836 14.609 1 80.75 4 PRO B N 1
ATOM 3080 C CA . PRO B 1 4 ? -6.891 -11.055 15.82 1 80.75 4 PRO B CA 1
ATOM 3081 C C . PRO B 1 4 ? -7.945 -9.977 16.047 1 80.75 4 PRO B C 1
ATOM 3083 O O . PRO B 1 4 ? -8.602 -9.539 15.094 1 80.75 4 PRO B O 1
ATOM 3086 N N . ALA B 1 5 ? -8.102 -9.547 17.266 1 75.62 5 ALA B N 1
ATOM 3087 C CA . ALA B 1 5 ? -9.125 -8.578 17.656 1 75.62 5 ALA B CA 1
ATOM 3088 C C . ALA B 1 5 ? -8.977 -7.281 16.859 1 75.62 5 ALA B C 1
ATOM 3090 O O . ALA B 1 5 ? -7.871 -6.754 16.719 1 75.62 5 ALA B O 1
ATOM 3091 N N . GLY B 1 6 ? -10.055 -6.855 16.297 1 78.12 6 GLY B N 1
ATOM 3092 C CA . GLY B 1 6 ? -10.094 -5.582 15.586 1 78.12 6 GLY B CA 1
ATOM 3093 C C . GLY B 1 6 ? -9.789 -5.707 14.109 1 78.12 6 GLY B C 1
ATOM 3094 O O . GLY B 1 6 ? -10.062 -4.793 13.328 1 78.12 6 GLY B O 1
ATOM 3095 N N . SER B 1 7 ? -9.266 -6.805 13.719 1 81.75 7 SER B N 1
ATOM 3096 C CA . SER B 1 7 ? -8.883 -7.004 12.328 1 81.75 7 SER B CA 1
ATOM 3097 C C . SER B 1 7 ? -10.062 -7.469 11.484 1 81.75 7 SER B C 1
ATOM 3099 O O . SER B 1 7 ? -11.008 -8.07 12.008 1 81.75 7 SER B O 1
ATOM 3101 N N . GLN B 1 8 ? -10.047 -7.078 10.242 1 84.62 8 GLN B N 1
ATOM 3102 C CA . GLN B 1 8 ? -11.117 -7.484 9.336 1 84.62 8 GLN B CA 1
ATOM 3103 C C . GLN B 1 8 ? -10.594 -7.672 7.914 1 84.62 8 GLN B C 1
ATOM 3105 O O . GLN B 1 8 ? -9.727 -6.922 7.465 1 84.62 8 GLN B O 1
ATOM 3110 N N . ASP B 1 9 ? -11.156 -8.648 7.285 1 91.56 9 ASP B N 1
ATOM 3111 C CA . ASP B 1 9 ? -10.953 -8.766 5.848 1 91.56 9 ASP B CA 1
ATOM 3112 C C . ASP B 1 9 ? -11.766 -7.711 5.09 1 91.56 9 ASP B C 1
ATOM 3114 O O . ASP B 1 9 ? -12.82 -7.281 5.559 1 91.56 9 ASP B O 1
ATOM 3118 N N . GLU B 1 10 ? -11.227 -7.301 4.035 1 92.19 10 GLU B N 1
ATOM 3119 C CA . GLU B 1 10 ? -11.93 -6.348 3.186 1 92.19 10 GLU B CA 1
ATOM 3120 C C . GLU B 1 10 ? -12.102 -6.887 1.769 1 92.19 10 GLU B C 1
ATOM 3122 O O . GLU B 1 10 ? -11.188 -7.504 1.221 1 92.19 10 GLU B O 1
ATOM 3127 N N . VAL B 1 11 ? -13.328 -6.68 1.201 1 92.69 11 VAL B N 1
ATOM 3128 C CA . VAL B 1 11 ? -13.586 -7.066 -0.182 1 92.69 11 VAL B CA 1
ATOM 3129 C C . VAL B 1 11 ? -14.312 -5.938 -0.906 1 92.69 11 VAL B C 1
ATOM 3131 O O . VAL B 1 11 ? -14.961 -5.102 -0.271 1 92.69 11 VAL B O 1
ATOM 3134 N N . GLY B 1 12 ? -14.102 -5.883 -2.221 1 88.5 12 GLY B N 1
ATOM 3135 C CA . GLY B 1 12 ? -14.984 -5.078 -3.047 1 88.5 12 GLY B CA 1
ATOM 3136 C C . GLY B 1 12 ? -14.367 -3.76 -3.473 1 88.5 12 GLY B C 1
ATOM 3137 O O . GLY B 1 12 ? -13.148 -3.578 -3.377 1 88.5 12 GLY B O 1
ATOM 3138 N N . GLN B 1 13 ? -15.164 -2.895 -3.875 1 85.75 13 GLN B N 1
ATOM 3139 C CA . GLN B 1 13 ? -14.773 -1.716 -4.641 1 85.75 13 GLN B CA 1
ATOM 3140 C C . GLN B 1 13 ? -14.094 -0.682 -3.744 1 85.75 13 GLN B C 1
ATOM 3142 O O . GLN B 1 13 ? -13.359 0.184 -4.23 1 85.75 13 GLN B O 1
ATOM 3147 N N . GLN B 1 14 ? -14.336 -0.8 -2.463 1 90.56 14 GLN B N 1
ATOM 3148 C CA . GLN B 1 14 ? -13.68 0.137 -1.556 1 90.56 14 GLN B CA 1
ATOM 3149 C C . GLN B 1 14 ? -12.164 0.037 -1.66 1 90.56 14 GLN B C 1
ATOM 3151 O O . GLN B 1 14 ? -11.461 1.04 -1.527 1 90.56 14 GLN B O 1
ATOM 3156 N N . ILE B 1 15 ? -11.711 -1.112 -1.904 1 93.19 15 ILE B N 1
ATOM 3157 C CA . ILE B 1 15 ? -10.281 -1.336 -2.055 1 93.19 15 ILE B CA 1
ATOM 3158 C C . ILE B 1 15 ? -9.773 -0.618 -3.305 1 93.19 15 ILE B C 1
ATOM 3160 O O . ILE B 1 15 ? -8.758 0.077 -3.258 1 93.19 15 ILE B O 1
ATOM 3164 N N . ASN B 1 16 ? -10.484 -0.709 -4.402 1 90.75 16 ASN B N 1
ATOM 3165 C CA . ASN B 1 16 ? -10.109 -0.043 -5.645 1 90.75 16 ASN B CA 1
ATOM 3166 C C . ASN B 1 16 ? -10.156 1.476 -5.5 1 90.75 16 ASN B C 1
ATOM 3168 O O . ASN B 1 16 ? -9.336 2.186 -6.086 1 90.75 16 ASN B O 1
ATOM 3172 N N . LYS B 1 17 ? -11.164 1.904 -4.746 1 93.5 17 LYS B N 1
ATOM 3173 C CA . LYS B 1 17 ? -11.273 3.34 -4.496 1 93.5 17 LYS B CA 1
ATOM 3174 C C . LYS B 1 17 ? -10.047 3.855 -3.74 1 93.5 17 LYS B C 1
ATOM 3176 O O . LYS B 1 17 ? -9.547 4.941 -4.031 1 93.5 17 LYS B O 1
ATOM 3181 N N . ARG B 1 18 ? -9.562 3.127 -2.783 1 94.88 18 ARG B N 1
ATOM 3182 C CA . ARG B 1 18 ? -8.352 3.506 -2.055 1 94.88 18 ARG B CA 1
ATOM 3183 C C . ARG B 1 18 ? -7.148 3.566 -2.986 1 94.88 18 ARG B C 1
ATOM 3185 O O . ARG B 1 18 ? -6.336 4.492 -2.902 1 94.88 18 ARG B O 1
ATOM 3192 N N . PHE B 1 19 ? -7.055 2.598 -3.848 1 92.25 19 PHE B N 1
ATOM 3193 C CA . PHE B 1 19 ? -5.949 2.584 -4.801 1 92.25 19 PHE B CA 1
ATOM 3194 C C . PHE B 1 19 ? -6.012 3.799 -5.719 1 92.25 19 PHE B C 1
ATOM 3196 O O . PHE B 1 19 ? -4.98 4.391 -6.043 1 92.25 19 PHE B O 1
ATOM 3203 N N . ARG B 1 20 ? -7.207 4.113 -6.102 1 92.62 20 ARG B N 1
ATOM 3204 C CA . ARG B 1 20 ? -7.391 5.297 -6.934 1 92.62 2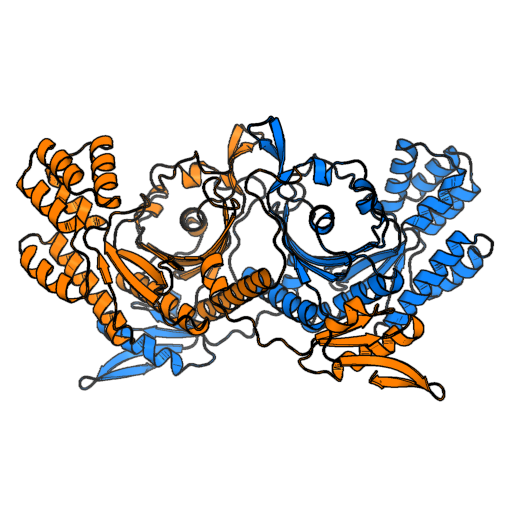0 ARG B CA 1
ATOM 3205 C C . ARG B 1 20 ? -6.957 6.559 -6.195 1 92.62 20 ARG B C 1
ATOM 3207 O O . ARG B 1 20 ? -6.301 7.43 -6.773 1 92.62 20 ARG B O 1
ATOM 3214 N N . ALA B 1 21 ? -7.324 6.648 -4.973 1 96.62 21 ALA B N 1
ATOM 3215 C CA . ALA B 1 21 ? -6.922 7.785 -4.152 1 96.62 21 ALA B CA 1
ATOM 3216 C C . ALA B 1 21 ? -5.402 7.891 -4.07 1 96.62 21 ALA B C 1
ATOM 3218 O O . ALA B 1 21 ? -4.844 8.984 -4.203 1 96.62 21 ALA B O 1
ATOM 3219 N N . PHE B 1 22 ? -4.75 6.742 -3.898 1 96.56 22 PHE B N 1
ATOM 3220 C CA . PHE B 1 22 ? -3.295 6.715 -3.836 1 96.56 22 PHE B CA 1
ATOM 3221 C C . PHE B 1 22 ? -2.686 7.125 -5.172 1 96.56 22 PHE B C 1
ATOM 3223 O O . PHE B 1 22 ? -1.686 7.848 -5.207 1 96.56 22 PHE B O 1
ATOM 3230 N N . GLU B 1 23 ? -3.24 6.707 -6.207 1 93.81 23 GLU B N 1
ATOM 3231 C CA . GLU B 1 23 ? -2.75 7.031 -7.543 1 93.81 23 GLU B CA 1
ATOM 3232 C C . GLU B 1 23 ? -2.816 8.531 -7.809 1 93.81 23 GLU B C 1
ATOM 3234 O O . GLU B 1 23 ? -1.854 9.125 -8.305 1 93.81 23 GLU B O 1
ATOM 3239 N N . ILE B 1 24 ? -3.934 9.086 -7.512 1 95.88 24 ILE B N 1
ATOM 3240 C CA . ILE B 1 24 ? -4.129 10.516 -7.719 1 95.88 24 ILE B CA 1
ATOM 3241 C C . ILE B 1 24 ? -3.141 11.305 -6.859 1 95.88 24 ILE B C 1
ATOM 3243 O O . ILE B 1 24 ? -2.561 12.289 -7.312 1 95.88 24 ILE B O 1
ATOM 3247 N N . PHE B 1 25 ? -2.936 10.812 -5.668 1 97.69 25 PHE B N 1
ATOM 3248 C CA . PHE B 1 25 ? -1.981 11.453 -4.77 1 97.69 25 PHE B CA 1
ATOM 3249 C C . PHE B 1 25 ? -0.584 11.453 -5.379 1 97.69 25 PHE B C 1
ATOM 3251 O O . PHE B 1 25 ? 0.114 12.469 -5.336 1 97.69 25 PHE B O 1
ATOM 3258 N N . THR B 1 26 ? -0.169 10.359 -5.883 1 95.75 26 THR B N 1
ATOM 3259 C CA . THR B 1 26 ? 1.141 10.234 -6.512 1 95.75 26 THR B CA 1
ATOM 3260 C C . THR B 1 26 ? 1.292 11.242 -7.648 1 95.75 26 THR B C 1
ATOM 3262 O O . THR B 1 26 ? 2.318 11.914 -7.754 1 95.75 26 THR B O 1
ATOM 3265 N N . LYS B 1 27 ? 0.281 11.375 -8.422 1 94.06 27 LYS B N 1
ATOM 3266 C CA . LYS B 1 27 ? 0.312 12.289 -9.555 1 94.06 27 LYS B CA 1
ATOM 3267 C C . LYS B 1 27 ? 0.469 13.734 -9.086 1 94.06 27 LYS B C 1
ATOM 3269 O O . LYS B 1 27 ? 1.28 14.484 -9.633 1 94.06 27 LYS B O 1
ATOM 3274 N N . ILE B 1 28 ? -0.269 14.094 -8.062 1 97 28 ILE B N 1
ATOM 3275 C CA . ILE B 1 28 ? -0.261 15.461 -7.547 1 97 28 ILE B CA 1
ATOM 3276 C C . ILE B 1 28 ? 1.106 15.773 -6.945 1 97 28 ILE B C 1
ATOM 3278 O O . ILE B 1 28 ? 1.684 16.828 -7.219 1 97 28 ILE B O 1
ATOM 3282 N N . THR B 1 29 ? 1.625 14.875 -6.152 1 97.44 29 THR B N 1
ATOM 3283 C CA . THR B 1 29 ? 2.881 15.125 -5.457 1 97.44 29 THR B CA 1
ATOM 3284 C C . THR B 1 29 ? 4.051 15.133 -6.438 1 97.44 29 THR B C 1
ATOM 3286 O O . THR B 1 29 ? 4.992 15.914 -6.285 1 97.44 29 THR B O 1
ATOM 3289 N N . GLU B 1 30 ? 3.984 14.32 -7.418 1 94.69 30 GLU B N 1
ATOM 3290 C CA . GLU B 1 30 ? 5.02 14.344 -8.445 1 94.69 30 GLU B CA 1
ATOM 3291 C C . GLU B 1 30 ? 5.043 15.688 -9.172 1 94.69 30 GLU B C 1
ATOM 3293 O O . GLU B 1 30 ? 6.109 16.281 -9.367 1 94.69 30 GLU B O 1
ATOM 3298 N N . LYS B 1 31 ? 3.889 16.188 -9.547 1 96.19 31 LYS B N 1
ATOM 3299 C CA . LYS B 1 31 ? 3.775 17.453 -10.266 1 96.19 31 LYS B CA 1
ATOM 3300 C C . LYS B 1 31 ? 4.281 18.609 -9.422 1 96.19 31 LYS B C 1
ATOM 3302 O O . LYS B 1 31 ? 4.723 19.625 -9.953 1 96.19 31 LYS B O 1
ATOM 3307 N N . ARG B 1 32 ? 4.258 18.438 -8.141 1 97.62 32 ARG B N 1
ATOM 3308 C CA . ARG B 1 32 ? 4.645 19.516 -7.227 1 97.62 32 ARG B CA 1
ATOM 3309 C C . ARG B 1 32 ? 6.059 19.297 -6.695 1 97.62 32 ARG B C 1
ATOM 3311 O O . ARG B 1 32 ? 6.465 19.922 -5.719 1 97.62 32 ARG B O 1
ATOM 3318 N N . ASN B 1 33 ? 6.805 18.297 -7.227 1 96.69 33 ASN B N 1
ATOM 3319 C CA . ASN B 1 33 ? 8.234 18.047 -7.023 1 96.69 33 ASN B CA 1
ATOM 3320 C C . ASN B 1 33 ? 8.5 17.422 -5.66 1 96.69 33 ASN B C 1
ATOM 3322 O O . ASN B 1 33 ? 9.539 17.672 -5.047 1 96.69 33 ASN B O 1
ATOM 3326 N N . TYR B 1 34 ? 7.527 16.672 -5.145 1 97.25 34 TYR B N 1
ATOM 3327 C CA . TYR B 1 34 ? 7.781 15.891 -3.938 1 97.25 34 TYR B CA 1
ATOM 3328 C C . TYR B 1 34 ? 8.586 14.633 -4.258 1 97.25 34 TYR B C 1
ATOM 3330 O O . TYR B 1 34 ? 8.367 13.992 -5.289 1 97.25 34 TYR B O 1
ATOM 3338 N N . GLN B 1 35 ? 9.469 14.273 -3.352 1 95.94 35 GLN B N 1
ATOM 3339 C CA . GLN B 1 35 ? 10.211 13.023 -3.426 1 95.94 35 GLN B CA 1
ATOM 3340 C C . GLN B 1 35 ? 9.562 11.953 -2.555 1 95.94 35 GLN B C 1
ATOM 3342 O O . GLN B 1 35 ? 9.258 12.195 -1.384 1 95.94 35 GLN B O 1
ATOM 3347 N N . PRO B 1 36 ? 9.328 10.82 -3.17 1 96.62 36 PRO B N 1
ATOM 3348 C CA . PRO B 1 36 ? 8.711 9.758 -2.373 1 96.62 36 PRO B CA 1
ATOM 3349 C C . PRO B 1 36 ? 9.664 9.156 -1.342 1 96.62 36 PRO B C 1
ATOM 3351 O O . PRO B 1 36 ? 10.859 9.008 -1.616 1 96.62 36 PRO B O 1
ATOM 3354 N N . ILE B 1 37 ? 9.133 8.859 -0.172 1 97.12 37 ILE B N 1
ATOM 3355 C CA . ILE B 1 37 ? 9.875 8.211 0.903 1 97.12 37 ILE B CA 1
ATOM 3356 C C . ILE B 1 37 ? 8.992 7.168 1.581 1 97.12 37 ILE B C 1
ATOM 3358 O O . ILE B 1 37 ? 7.77 7.32 1.635 1 97.12 37 ILE B O 1
ATOM 3362 N N . SER B 1 38 ? 9.57 6.105 1.99 1 95.5 38 SER B N 1
ATOM 3363 C CA . SER B 1 38 ? 8.883 5.066 2.748 1 95.5 38 SER B CA 1
ATOM 3364 C C . SER B 1 38 ? 9.766 4.523 3.867 1 95.5 38 SER B C 1
ATOM 3366 O O . SER B 1 38 ? 10.969 4.34 3.68 1 95.5 38 SER B O 1
ATOM 3368 N N . THR B 1 39 ? 9.164 4.34 5.02 1 95.38 39 THR B N 1
ATOM 3369 C CA . THR B 1 39 ? 9.859 3.762 6.164 1 95.38 39 THR B CA 1
ATOM 3370 C C . THR B 1 39 ? 9.336 2.361 6.465 1 95.38 39 THR B C 1
ATOM 3372 O O . THR B 1 39 ? 8.242 1.996 6.031 1 95.38 39 THR B O 1
ATOM 3375 N N . PRO B 1 40 ? 10.07 1.605 7.191 1 93.31 40 PRO B N 1
ATOM 3376 C CA . PRO B 1 40 ? 9.625 0.248 7.516 1 93.31 40 PRO B CA 1
ATOM 3377 C C . PRO B 1 40 ? 8.344 0.228 8.336 1 93.31 40 PRO B C 1
ATOM 3379 O O . PRO B 1 40 ? 8.094 1.146 9.125 1 93.31 40 PRO B O 1
ATOM 3382 N N . VAL B 1 41 ? 7.66 -0.872 8.148 1 93.25 41 VAL B N 1
ATOM 3383 C CA . VAL B 1 41 ? 6.418 -1.056 8.898 1 93.25 41 VAL B CA 1
ATOM 3384 C C . VAL B 1 41 ? 6.734 -1.304 10.367 1 93.25 41 VAL B C 1
ATOM 3386 O O . VAL B 1 41 ? 5.969 -0.903 11.25 1 93.25 41 VAL B O 1
ATOM 3389 N N . VAL B 1 42 ? 7.844 -1.961 10.633 1 92.19 42 VAL B N 1
ATOM 3390 C CA . VAL B 1 42 ? 8.289 -2.248 11.992 1 92.19 42 VAL B CA 1
ATOM 3391 C C . VAL B 1 42 ? 9.375 -1.259 12.398 1 92.19 42 VAL B C 1
ATOM 3393 O O . VAL B 1 42 ? 10.391 -1.124 11.711 1 92.19 42 VAL B O 1
ATOM 3396 N N . GLU B 1 43 ? 9.141 -0.552 13.5 1 94.56 43 GLU B N 1
ATOM 3397 C CA . GLU B 1 43 ? 10.078 0.411 14.062 1 94.56 43 GLU B CA 1
ATOM 3398 C C . GLU B 1 43 ? 10.297 0.166 15.555 1 94.56 43 GLU B C 1
ATOM 3400 O O . GLU B 1 43 ? 9.547 -0.592 16.172 1 94.56 43 GLU B O 1
ATOM 3405 N N . TYR B 1 44 ? 11.367 0.79 16.047 1 95.06 44 TYR B N 1
ATOM 3406 C CA . TYR B 1 44 ? 11.531 0.767 17.5 1 95.06 44 TYR B CA 1
ATOM 3407 C C . TYR B 1 44 ? 10.523 1.68 18.172 1 95.06 44 TYR B C 1
ATOM 3409 O O . TYR B 1 44 ? 10.242 2.779 17.688 1 95.06 44 TYR B O 1
ATOM 3417 N N . ALA B 1 45 ? 10 1.215 19.312 1 95.88 45 ALA B N 1
ATOM 3418 C CA . ALA B 1 45 ? 9.031 2.002 20.062 1 95.88 45 ALA B CA 1
ATOM 3419 C C . ALA B 1 45 ? 9.617 3.355 20.469 1 95.88 45 ALA B C 1
ATOM 3421 O O . ALA B 1 45 ? 8.898 4.359 20.5 1 95.88 45 ALA B O 1
ATOM 3422 N N . ARG B 1 46 ? 10.898 3.418 20.734 1 95.62 46 ARG B N 1
ATOM 3423 C CA . ARG B 1 46 ? 11.555 4.621 21.234 1 95.62 46 ARG B CA 1
ATOM 3424 C C . ARG B 1 46 ? 11.484 5.746 20.203 1 95.62 46 ARG B C 1
ATOM 3426 O O . ARG B 1 46 ? 11.555 6.926 20.562 1 95.62 46 ARG B O 1
ATOM 3433 N N . THR B 1 47 ? 11.352 5.367 18.953 1 95.38 47 THR B N 1
ATOM 3434 C CA . THR B 1 47 ? 11.203 6.363 17.891 1 95.38 47 THR B CA 1
ATOM 3435 C C . THR B 1 47 ? 9.977 7.242 18.156 1 95.38 47 THR B C 1
ATOM 3437 O O . THR B 1 47 ? 10 8.438 17.859 1 95.38 47 THR B O 1
ATOM 3440 N N . PHE B 1 48 ? 8.984 6.699 18.75 1 96.12 48 PHE B N 1
ATOM 3441 C CA . PHE B 1 48 ? 7.691 7.359 18.859 1 96.12 48 PHE B CA 1
ATOM 3442 C C . PHE B 1 48 ? 7.445 7.82 20.297 1 96.12 48 PHE B C 1
ATOM 3444 O O . PHE B 1 48 ? 6.707 8.781 20.531 1 96.12 48 PHE B O 1
ATOM 3451 N N . THR B 1 49 ? 8.086 7.168 21.234 1 95.25 49 THR B N 1
ATOM 3452 C CA . THR B 1 49 ? 7.754 7.402 22.641 1 95.25 49 THR B CA 1
ATOM 3453 C C . THR B 1 49 ? 8.758 8.352 23.281 1 95.25 49 THR B C 1
ATOM 3455 O O . THR B 1 49 ? 8.586 8.766 24.438 1 95.25 49 THR B O 1
ATOM 3458 N N . ASN B 1 50 ? 9.789 8.703 22.594 1 93.5 50 ASN B N 1
ATOM 3459 C CA . ASN B 1 50 ? 10.766 9.617 23.172 1 93.5 50 ASN B CA 1
ATOM 3460 C C . ASN B 1 50 ? 10.133 10.945 23.562 1 93.5 50 ASN B C 1
ATOM 3462 O O . ASN B 1 50 ? 8.961 11.195 23.25 1 93.5 50 ASN B O 1
ATOM 3466 N N . SER B 1 51 ? 10.852 11.812 24.188 1 91 51 SER B N 1
ATOM 3467 C CA . SER B 1 51 ? 10.305 13.016 24.812 1 91 51 SER B CA 1
ATOM 3468 C C . SER B 1 51 ? 9.906 14.039 23.75 1 91 51 SER B C 1
ATOM 3470 O O . SER B 1 51 ? 9.094 14.938 24.016 1 91 51 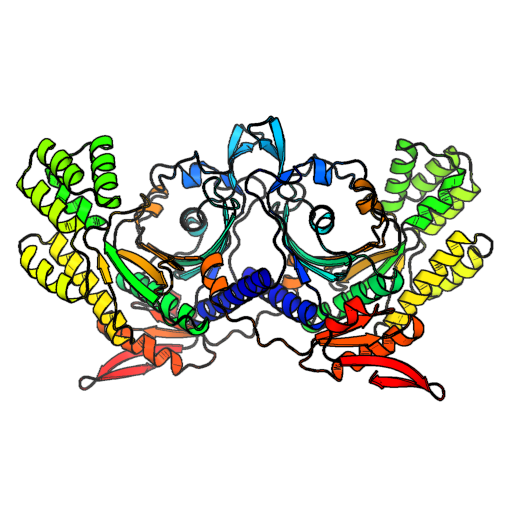SER B O 1
ATOM 3472 N N . TYR B 1 52 ? 10.391 13.945 22.594 1 91.62 52 TYR B N 1
ATOM 3473 C CA . TYR B 1 52 ? 10.086 14.906 21.531 1 91.62 52 TYR B CA 1
ATOM 3474 C C . TYR B 1 52 ? 8.812 14.516 20.797 1 91.62 52 TYR B C 1
ATOM 3476 O O . TYR B 1 52 ? 7.945 15.359 20.547 1 91.62 52 TYR B O 1
ATOM 3484 N N . ALA B 1 53 ? 8.711 13.25 20.422 1 93.06 53 ALA B N 1
ATOM 3485 C CA . ALA B 1 53 ? 7.488 12.766 19.781 1 93.06 53 ALA B CA 1
ATOM 3486 C C . ALA B 1 53 ? 6.344 12.656 20.797 1 93.06 53 ALA B C 1
ATOM 3488 O O . ALA B 1 53 ? 5.223 13.094 20.516 1 93.06 53 ALA B O 1
ATOM 3489 N N . GLY B 1 54 ? 6.672 12.031 21.906 1 92.06 54 GLY B N 1
ATOM 3490 C CA . GLY B 1 54 ? 5.793 12.055 23.078 1 92.06 54 GLY B CA 1
ATOM 3491 C C . GLY B 1 54 ? 4.574 11.172 22.922 1 92.06 54 GLY B C 1
ATOM 3492 O O . GLY B 1 54 ? 3.555 11.391 23.578 1 92.06 54 GLY B O 1
ATOM 3493 N N . MET B 1 55 ? 4.562 10.172 22.125 1 92.69 55 MET B N 1
ATOM 3494 C CA . MET B 1 55 ? 3.398 9.305 21.938 1 92.69 55 MET B CA 1
ATOM 3495 C C . MET B 1 55 ? 3.33 8.242 23.031 1 92.69 55 MET B C 1
ATOM 3497 O O . MET B 1 55 ? 4.363 7.773 23.5 1 92.69 55 MET B O 1
ATOM 3501 N N . ALA B 1 56 ? 2.133 7.91 23.312 1 92.25 56 ALA B N 1
ATOM 3502 C CA . ALA B 1 56 ? 1.918 6.863 24.312 1 92.25 56 ALA B CA 1
ATOM 3503 C C . ALA B 1 56 ? 2.158 5.48 23.719 1 92.25 56 ALA B C 1
ATOM 3505 O O . ALA B 1 56 ? 1.793 5.223 22.562 1 92.25 56 ALA B O 1
ATOM 3506 N N . LEU B 1 57 ? 2.717 4.637 24.469 1 93.38 57 LEU B N 1
ATOM 3507 C CA . LEU B 1 57 ? 3.018 3.275 24.031 1 93.38 57 LEU B CA 1
ATOM 3508 C C . LEU B 1 57 ? 1.755 2.422 24.016 1 93.38 57 LEU B C 1
ATOM 3510 O O . LEU B 1 57 ? 1.635 1.507 23.188 1 93.38 57 LEU B O 1
ATOM 3514 N N . GLN B 1 58 ? 0.776 2.703 24.766 1 90.81 58 GLN B N 1
ATOM 3515 C CA . GLN B 1 58 ? -0.363 1.846 25.078 1 90.81 58 GLN B CA 1
ATOM 3516 C C . GLN B 1 58 ? -1.146 1.491 23.828 1 90.81 58 GLN B C 1
ATOM 3518 O O . GLN B 1 58 ? -1.487 0.327 23.609 1 90.81 58 GLN B O 1
ATOM 3523 N N . PRO B 1 59 ? -1.369 2.373 22.969 1 91.94 59 PRO B N 1
ATOM 3524 C CA . PRO B 1 59 ? -2.197 2.035 21.812 1 91.94 59 PRO B CA 1
ATOM 3525 C C . PRO B 1 59 ? -1.397 1.391 20.688 1 91.94 59 PRO B C 1
ATOM 3527 O O . PRO B 1 59 ? -1.965 1.023 19.656 1 91.94 59 PRO B O 1
ATOM 3530 N N . MET B 1 60 ? -0.124 1.293 20.859 1 93.25 60 MET B N 1
ATOM 3531 C CA . MET B 1 60 ? 0.711 0.745 19.781 1 93.25 60 MET B CA 1
ATOM 3532 C C . MET B 1 60 ? 0.638 -0.778 19.766 1 93.25 60 MET B C 1
ATOM 3534 O O . MET B 1 60 ? 0.411 -1.406 20.797 1 93.25 60 MET B O 1
ATOM 3538 N N . LEU B 1 61 ? 0.646 -1.353 18.625 1 90.5 61 LEU B N 1
ATOM 3539 C CA . LEU B 1 61 ? 0.878 -2.787 18.484 1 90.5 61 LEU B CA 1
ATOM 3540 C C . LEU B 1 61 ? 2.355 -3.117 18.672 1 90.5 61 LEU B C 1
ATOM 3542 O O . LEU B 1 61 ? 3.184 -2.76 17.828 1 90.5 61 LEU B O 1
ATOM 3546 N N . LYS B 1 62 ? 2.645 -3.797 19.766 1 90.5 62 LYS B N 1
ATOM 3547 C CA . LYS B 1 62 ? 4.039 -3.871 20.188 1 90.5 62 LYS B CA 1
ATOM 3548 C C . LYS B 1 62 ? 4.406 -5.289 20.625 1 90.5 62 LYS B C 1
ATOM 3550 O O . LYS B 1 62 ? 3.533 -6.086 20.969 1 90.5 62 LYS B O 1
ATOM 3555 N N . TRP B 1 63 ? 5.734 -5.578 20.5 1 87.5 63 TRP B N 1
ATOM 3556 C CA . TRP B 1 63 ? 6.324 -6.82 21 1 87.5 63 TRP B CA 1
ATOM 3557 C C . TRP B 1 63 ? 7.793 -6.621 21.344 1 87.5 63 TRP B C 1
ATOM 3559 O O . TRP B 1 63 ? 8.383 -5.586 21.031 1 87.5 63 TRP B O 1
ATOM 3569 N N . PHE B 1 64 ? 8.336 -7.594 22.047 1 87 64 PHE B N 1
ATOM 3570 C CA . PHE B 1 64 ? 9.766 -7.609 22.328 1 87 64 PHE B CA 1
ATOM 3571 C C . PHE B 1 64 ? 10.516 -8.414 21.266 1 87 64 PHE B C 1
ATOM 3573 O O . PHE B 1 64 ? 10.094 -9.516 20.906 1 87 64 PHE B O 1
ATOM 3580 N N . ASN B 1 65 ? 11.578 -7.77 20.812 1 82.75 65 ASN B N 1
ATOM 3581 C CA . ASN B 1 65 ? 12.414 -8.578 19.938 1 82.75 65 ASN B CA 1
ATOM 3582 C C . ASN B 1 65 ? 13.383 -9.445 20.734 1 82.75 65 ASN B C 1
ATOM 3584 O O . ASN B 1 65 ? 13.312 -9.492 21.953 1 82.75 65 ASN B O 1
ATOM 3588 N N . HIS B 1 66 ? 14.242 -10.188 20 1 77.44 66 HIS B N 1
ATOM 3589 C CA . HIS B 1 66 ? 15.125 -11.148 20.641 1 77.44 66 HIS B CA 1
ATOM 3590 C C . HIS B 1 66 ? 16.141 -10.453 21.531 1 77.44 66 HIS B C 1
ATOM 3592 O O . HIS B 1 66 ? 16.656 -11.055 22.484 1 77.44 66 HIS B O 1
ATOM 3598 N N . GLU B 1 67 ? 16.453 -9.203 21.312 1 84.5 67 GLU B N 1
ATOM 3599 C CA . GLU B 1 67 ? 17.438 -8.438 22.094 1 84.5 67 GLU B CA 1
ATOM 3600 C C . GLU B 1 67 ? 16.766 -7.746 23.281 1 84.5 67 GLU B C 1
ATOM 3602 O O . GLU B 1 67 ? 17.438 -7.094 24.078 1 84.5 67 GLU B O 1
ATOM 3607 N N . GLY B 1 68 ? 15.5 -7.84 23.328 1 86.12 68 GLY B N 1
ATOM 3608 C CA . GLY B 1 68 ? 14.789 -7.234 24.438 1 86.12 68 GLY B CA 1
ATOM 3609 C C . GLY B 1 68 ? 14.305 -5.828 24.141 1 86.12 68 GLY B C 1
ATOM 3610 O O . GLY B 1 68 ? 13.836 -5.129 25.047 1 86.12 68 GLY B O 1
ATOM 3611 N N . GLU B 1 69 ? 14.422 -5.43 22.938 1 90.19 69 GLU B N 1
ATOM 3612 C CA . GLU B 1 69 ? 13.922 -4.113 22.547 1 90.19 69 GLU B CA 1
ATOM 3613 C C . GLU B 1 69 ? 12.453 -4.18 22.156 1 90.19 69 GLU B C 1
ATOM 3615 O O . GLU B 1 69 ? 11.992 -5.188 21.609 1 90.19 69 GLU B O 1
ATOM 3620 N N . ILE B 1 70 ? 11.773 -3.104 22.406 1 93.25 70 ILE B N 1
ATOM 3621 C CA . ILE B 1 70 ? 10.367 -3.049 22.031 1 93.25 70 ILE B CA 1
ATOM 3622 C C . ILE B 1 70 ? 10.227 -2.566 20.594 1 93.25 70 ILE B C 1
ATOM 3624 O O . ILE B 1 70 ? 10.695 -1.481 20.25 1 93.25 70 ILE B O 1
ATOM 3628 N N . GLU B 1 71 ? 9.656 -3.385 19.781 1 92.5 71 GLU B N 1
ATOM 3629 C CA . GLU B 1 71 ? 9.297 -3.047 18.422 1 92.5 71 GLU B CA 1
ATOM 3630 C C . GLU B 1 71 ? 7.797 -2.793 18.281 1 92.5 71 GLU B C 1
ATOM 3632 O O . GLU B 1 71 ? 7 -3.305 19.078 1 92.5 71 GLU B O 1
ATOM 3637 N N . VAL B 1 72 ? 7.461 -1.94 17.359 1 94.19 72 VAL B N 1
ATOM 3638 C CA . VAL B 1 72 ? 6.059 -1.608 17.141 1 94.19 72 VAL B CA 1
ATOM 3639 C C . VAL B 1 72 ? 5.781 -1.553 15.633 1 94.19 72 VAL B C 1
ATOM 3641 O O . VAL B 1 72 ? 6.695 -1.333 14.836 1 94.19 72 VAL B O 1
ATOM 3644 N N . LEU B 1 73 ? 4.531 -1.911 15.289 1 93.69 73 LEU B N 1
ATOM 3645 C CA . LEU B 1 73 ? 4.082 -1.449 13.984 1 93.69 73 LEU B CA 1
ATOM 3646 C C . LEU B 1 73 ? 3.965 0.07 13.953 1 93.69 73 LEU B C 1
ATOM 3648 O O . LEU B 1 73 ? 3.484 0.678 14.914 1 93.69 73 LEU B O 1
ATOM 3652 N N . ARG B 1 74 ? 4.453 0.691 12.883 1 95.88 74 ARG B N 1
ATOM 3653 C CA . ARG B 1 74 ? 4.52 2.145 12.781 1 95.88 74 ARG B CA 1
ATOM 3654 C C . ARG B 1 74 ? 3.182 2.779 13.148 1 95.88 74 ARG B C 1
ATOM 3656 O O . ARG B 1 74 ? 2.18 2.562 12.461 1 95.88 74 ARG B O 1
ATOM 3663 N N . PRO B 1 75 ? 3.117 3.588 14.18 1 96.5 75 PRO B N 1
ATOM 3664 C CA . PRO B 1 75 ? 1.866 4.234 14.586 1 96.5 75 PRO B CA 1
ATOM 3665 C C . PRO B 1 75 ? 1.695 5.625 13.977 1 96.5 75 PRO B C 1
ATOM 3667 O O . PRO B 1 75 ? 0.609 6.203 14.055 1 96.5 75 PRO B O 1
ATOM 3670 N N . ASP B 1 76 ? 2.838 6.137 13.367 1 96.69 76 ASP B N 1
ATOM 3671 C CA . ASP B 1 76 ? 2.84 7.504 12.859 1 96.69 76 ASP B CA 1
ATOM 3672 C C . ASP B 1 76 ? 3.885 7.676 11.758 1 96.69 76 ASP B C 1
ATOM 3674 O O . ASP B 1 76 ? 5.051 7.32 11.945 1 96.69 76 ASP B O 1
ATOM 3678 N N . TRP B 1 77 ? 3.498 8.258 10.695 1 97.75 77 TRP B N 1
ATOM 3679 C CA . TRP B 1 77 ? 4.398 8.461 9.562 1 97.75 77 TRP B CA 1
ATOM 3680 C C . TRP B 1 77 ? 5.363 9.609 9.836 1 97.75 77 TRP B C 1
ATOM 3682 O O . TRP B 1 77 ? 6.559 9.5 9.555 1 97.75 77 TRP B O 1
ATOM 3692 N N . THR B 1 78 ? 4.871 10.734 10.352 1 97.06 78 THR B N 1
ATOM 3693 C CA . THR B 1 78 ? 5.664 11.945 10.5 1 97.06 78 THR B CA 1
ATOM 3694 C C . THR B 1 78 ? 6.914 11.68 11.336 1 97.06 78 THR B C 1
ATOM 3696 O O . THR B 1 78 ? 8.023 12.047 10.938 1 97.06 78 THR B O 1
ATOM 3699 N N . THR B 1 79 ? 6.719 11.023 12.445 1 96.38 79 THR B N 1
ATOM 3700 C CA . THR B 1 79 ? 7.824 10.719 13.344 1 96.38 79 THR B CA 1
ATOM 3701 C C . THR B 1 79 ? 8.82 9.781 12.68 1 96.38 79 THR B C 1
ATOM 3703 O O . THR B 1 79 ? 10.039 9.977 12.781 1 96.38 79 THR B O 1
ATOM 3706 N N . ALA B 1 80 ? 8.328 8.766 12.023 1 96.62 80 ALA B N 1
ATOM 3707 C CA . ALA B 1 80 ? 9.195 7.824 11.312 1 96.62 80 ALA B CA 1
ATOM 3708 C C . ALA B 1 80 ? 9.984 8.523 10.211 1 96.62 80 ALA B C 1
ATOM 3710 O O . ALA B 1 80 ? 11.18 8.266 10.039 1 96.62 80 ALA B O 1
ATOM 3711 N N . ILE B 1 81 ? 9.336 9.406 9.508 1 97 81 ILE B N 1
ATOM 3712 C CA . ILE B 1 81 ? 9.961 10.117 8.391 1 97 81 ILE B CA 1
ATOM 3713 C C . ILE B 1 81 ? 11.008 11.086 8.93 1 97 81 ILE B C 1
ATOM 3715 O O . ILE B 1 81 ? 12.086 11.234 8.352 1 97 81 ILE B O 1
ATOM 3719 N N . ALA B 1 82 ? 10.672 11.758 10 1 95.75 82 ALA B N 1
ATOM 3720 C CA . ALA B 1 82 ? 11.656 12.648 10.609 1 95.75 82 ALA B CA 1
ATOM 3721 C C . ALA B 1 82 ? 12.953 11.898 10.922 1 95.75 82 ALA B C 1
ATOM 3723 O O . ALA B 1 82 ? 14.047 12.406 10.648 1 95.75 82 ALA B O 1
ATOM 3724 N N . ARG B 1 83 ? 12.812 10.734 11.492 1 94.81 83 ARG B N 1
ATOM 3725 C CA . ARG B 1 83 ? 13.977 9.898 11.766 1 94.81 83 ARG B CA 1
ATOM 3726 C C . ARG B 1 83 ? 14.734 9.57 10.484 1 94.81 83 ARG B C 1
ATOM 3728 O O . ARG B 1 83 ? 15.969 9.633 10.453 1 94.81 83 ARG B O 1
ATOM 3735 N N . ALA B 1 84 ? 14.047 9.203 9.438 1 95.06 84 ALA B N 1
ATOM 3736 C CA . ALA B 1 84 ? 14.648 8.789 8.172 1 95.06 84 ALA B CA 1
ATOM 3737 C C . ALA B 1 84 ? 15.352 9.961 7.492 1 95.06 84 ALA B C 1
ATOM 3739 O O . ALA B 1 84 ? 16.359 9.773 6.809 1 95.06 84 ALA B O 1
ATOM 3740 N N . LEU B 1 85 ? 14.828 11.172 7.637 1 94.5 85 LEU B N 1
ATOM 3741 C CA . LEU B 1 85 ? 15.281 12.336 6.879 1 94.5 85 LEU B CA 1
ATOM 3742 C C . LEU B 1 85 ? 16.594 12.867 7.438 1 94.5 85 LEU B C 1
ATOM 3744 O O . LEU B 1 85 ? 17.281 13.641 6.777 1 94.5 85 LEU B O 1
ATOM 3748 N N . VAL B 1 86 ? 16.953 12.469 8.617 1 88.88 86 VAL B N 1
ATOM 3749 C CA . VAL B 1 86 ? 18.203 12.906 9.211 1 88.88 86 VAL B CA 1
ATOM 3750 C C . VAL B 1 86 ? 19.375 12.492 8.328 1 88.88 86 VAL B C 1
ATOM 3752 O O . VAL B 1 86 ? 20.406 13.164 8.289 1 88.88 86 VAL B O 1
ATOM 3755 N N . ASN B 1 87 ? 19.109 11.43 7.582 1 86.12 87 ASN B N 1
ATOM 3756 C CA . ASN B 1 87 ? 20.172 10.891 6.738 1 86.12 87 ASN B CA 1
ATOM 3757 C C . ASN B 1 87 ? 20.047 11.383 5.301 1 86.12 87 ASN B C 1
ATOM 3759 O O . ASN B 1 87 ? 20.75 10.898 4.414 1 86.12 87 ASN B O 1
ATOM 3763 N N . GLN B 1 88 ? 19.203 12.32 5.062 1 89.62 88 GLN B N 1
ATOM 3764 C CA . GLN B 1 88 ? 19.016 12.836 3.709 1 89.62 88 GLN B CA 1
ATOM 3765 C C . GLN B 1 88 ? 19.625 14.227 3.555 1 89.62 88 GLN B C 1
ATOM 3767 O O . GLN B 1 88 ? 19.734 14.969 4.531 1 89.62 88 GLN B O 1
ATOM 3772 N N . PRO B 1 89 ? 19.969 14.555 2.328 1 89.06 89 PRO B N 1
ATOM 3773 C CA . PRO B 1 89 ? 20.516 15.891 2.096 1 89.06 89 PRO B CA 1
ATOM 3774 C C . PRO B 1 89 ? 19.516 17 2.404 1 89.06 89 PRO B C 1
ATOM 3776 O O . PRO B 1 89 ? 18.359 16.922 2.016 1 89.06 89 PRO B O 1
ATOM 3779 N N . PRO B 1 90 ? 19.969 18.047 2.992 1 88.31 90 PRO B N 1
ATOM 3780 C CA . PRO B 1 90 ? 19.094 19.156 3.346 1 88.31 90 PRO B CA 1
ATOM 3781 C C . PRO B 1 90 ? 18.578 19.922 2.121 1 88.31 90 PRO B C 1
ATOM 3783 O O . PRO B 1 90 ? 17.656 20.734 2.234 1 88.31 90 PRO B O 1
ATOM 3786 N N . SER B 1 91 ? 19.125 19.656 0.983 1 87.94 91 SER B N 1
ATOM 3787 C CA . SER B 1 91 ? 18.703 20.312 -0.245 1 87.94 91 SER B CA 1
ATOM 3788 C C . SER B 1 91 ? 17.359 19.766 -0.735 1 87.94 91 SER B C 1
ATOM 3790 O O . SER B 1 91 ? 16.719 20.375 -1.591 1 87.94 91 SER B O 1
ATOM 3792 N N . GLU B 1 92 ? 16.984 18.688 -0.228 1 89.88 92 GLU B N 1
ATOM 3793 C CA . GLU B 1 92 ? 15.68 18.125 -0.542 1 89.88 92 GLU B CA 1
ATOM 3794 C C . GLU B 1 92 ? 14.641 18.547 0.499 1 89.88 92 GLU B C 1
ATOM 3796 O O . GLU B 1 92 ? 14.711 18.109 1.653 1 89.88 92 GLU B O 1
ATOM 3801 N N . HIS B 1 93 ? 13.641 19.25 0.049 1 95 93 HIS B N 1
ATOM 3802 C CA . HIS B 1 93 ? 12.758 19.891 1.017 1 95 93 HIS B CA 1
ATOM 3803 C C . HIS B 1 93 ? 11.398 19.203 1.071 1 95 93 HIS B C 1
ATOM 3805 O O . HIS B 1 93 ? 10.703 19.266 2.088 1 95 93 HIS B O 1
ATOM 3811 N N . LYS B 1 94 ? 10.969 18.625 -0.072 1 97.69 94 LYS B N 1
ATOM 3812 C CA . LYS B 1 94 ? 9.602 18.125 -0.176 1 97.69 94 LYS B CA 1
ATOM 3813 C C . LYS B 1 94 ? 9.578 16.609 -0.262 1 97.69 94 LYS B C 1
ATOM 3815 O O . LYS B 1 94 ? 10.164 16.016 -1.173 1 97.69 94 LYS B O 1
ATOM 3820 N N . TRP B 1 95 ? 8.828 16.062 0.631 1 98.12 95 TRP B N 1
ATOM 3821 C CA . TRP B 1 95 ? 8.719 14.602 0.712 1 98.12 95 TRP B CA 1
ATOM 3822 C C . TRP B 1 95 ? 7.262 14.164 0.778 1 98.12 95 TRP B C 1
ATOM 3824 O O . TRP B 1 95 ? 6.414 14.891 1.31 1 98.12 95 TRP B O 1
ATOM 3834 N N . CYS B 1 96 ? 6.953 13.016 0.178 1 98.44 96 CYS B N 1
ATOM 3835 C CA . CYS B 1 96 ? 5.613 12.445 0.259 1 98.44 96 CYS B CA 1
ATOM 3836 C C . CYS B 1 96 ? 5.668 10.969 0.608 1 98.44 96 CYS B C 1
ATOM 3838 O O . CYS B 1 96 ? 6.691 10.312 0.393 1 98.44 96 CYS B O 1
ATOM 3840 N N . TYR B 1 97 ? 4.637 10.484 1.207 1 98.06 97 TYR B N 1
ATOM 3841 C CA . TYR B 1 97 ? 4.531 9.086 1.587 1 98.06 97 TYR B CA 1
ATOM 3842 C C . TYR B 1 97 ? 3.096 8.594 1.467 1 98.06 97 TYR B C 1
ATOM 3844 O O . TYR B 1 97 ? 2.158 9.398 1.441 1 98.06 97 TYR B O 1
ATOM 3852 N N . GLN B 1 98 ? 2.918 7.34 1.324 1 97.12 98 GLN B N 1
ATOM 3853 C CA . GLN B 1 98 ? 1.61 6.699 1.405 1 97.12 98 GLN B CA 1
ATOM 3854 C C . GLN B 1 98 ? 1.72 5.305 2.016 1 97.12 98 GLN B C 1
ATOM 3856 O O . GLN B 1 98 ? 2.73 4.617 1.836 1 97.12 98 GLN B O 1
ATOM 3861 N N . GLY B 1 99 ? 0.781 4.898 2.725 1 95.75 99 GLY B N 1
ATOM 3862 C CA . GLY B 1 99 ? 0.767 3.602 3.385 1 95.75 99 GLY B CA 1
ATOM 3863 C C . GLY B 1 99 ? -0.051 3.59 4.66 1 95.75 99 GLY B C 1
ATOM 3864 O O . GLY B 1 99 ? -0.873 4.48 4.887 1 95.75 99 GLY B O 1
ATOM 3865 N N . SER B 1 100 ? 0.191 2.625 5.512 1 95.56 100 SER B N 1
ATOM 3866 C CA . SER B 1 100 ? -0.658 2.391 6.676 1 95.56 100 SER B CA 1
ATOM 3867 C C . SER B 1 100 ? 0.04 2.816 7.965 1 95.56 100 SER B C 1
ATOM 3869 O O . SER B 1 100 ? 1.27 2.896 8.016 1 95.56 100 SER B O 1
ATOM 3871 N N . VAL B 1 101 ? -0.736 3.137 8.914 1 96.56 101 VAL B N 1
ATOM 3872 C CA . VAL B 1 101 ? -0.34 3.23 10.312 1 96.56 101 VAL B CA 1
ATOM 3873 C C . VAL B 1 101 ? -1.176 2.27 11.148 1 96.56 101 VAL B C 1
ATOM 3875 O O . VAL B 1 101 ? -2.258 1.848 10.734 1 96.56 101 VAL B O 1
ATOM 3878 N N . PHE B 1 102 ? -0.684 1.929 12.328 1 94.25 102 PHE B N 1
ATOM 3879 C CA . PHE B 1 102 ? -1.301 0.866 13.117 1 94.25 102 PHE B CA 1
ATOM 3880 C C . PHE B 1 102 ? -1.459 1.291 14.57 1 94.25 102 PHE B C 1
ATOM 3882 O O . PHE B 1 102 ? -0.484 1.679 15.219 1 94.25 102 PHE B O 1
ATOM 3889 N N . ARG B 1 103 ? -2.635 1.188 15.023 1 92.88 103 ARG B N 1
ATOM 3890 C CA . ARG B 1 103 ? -2.965 1.48 16.422 1 92.88 103 ARG B CA 1
ATOM 3891 C C . ARG B 1 103 ? -4.098 0.587 16.906 1 92.88 103 ARG B C 1
ATOM 3893 O O . ARG B 1 103 ? -5.051 0.318 16.172 1 92.88 103 ARG B O 1
ATOM 3900 N N . SER B 1 104 ? -4.043 0.213 18.141 1 87.5 104 SER B N 1
ATOM 3901 C CA . SER B 1 104 ? -5.027 -0.705 18.703 1 87.5 104 SER B CA 1
ATOM 3902 C C . SER B 1 104 ? -6.324 0.018 19.047 1 87.5 104 SER B C 1
ATOM 3904 O O . SER B 1 104 ? -7.371 -0.614 19.203 1 87.5 104 SER B O 1
ATOM 3906 N N . ASP B 1 105 ? -6.227 1.304 19.156 1 86.5 105 ASP B N 1
ATOM 3907 C CA . ASP B 1 105 ? -7.406 2.064 19.562 1 86.5 105 ASP B CA 1
ATOM 3908 C C . ASP B 1 105 ? -8.219 2.51 18.344 1 86.5 105 ASP B C 1
ATOM 3910 O O . ASP B 1 105 ? -9.18 3.27 18.484 1 86.5 105 ASP B O 1
ATOM 3914 N N . LYS B 1 106 ? -7.805 2.145 17.234 1 84.56 106 LYS B N 1
ATOM 3915 C CA . LYS B 1 106 ? -8.539 2.451 16.016 1 84.56 106 LYS B CA 1
ATOM 3916 C C . LYS B 1 106 ? -9.289 1.227 15.5 1 84.56 106 LYS B C 1
ATOM 3918 O O . LYS B 1 106 ? -8.828 0.096 15.648 1 84.56 106 LYS B O 1
ATOM 3923 N N . HIS B 1 107 ? -10.422 1.545 14.859 1 79.31 107 HIS B N 1
ATOM 3924 C CA . HIS B 1 107 ? -11.18 0.457 14.258 1 79.31 107 HIS B CA 1
ATOM 3925 C C . HIS B 1 107 ? -10.367 -0.245 13.172 1 79.31 107 HIS B C 1
ATOM 3927 O O . HIS B 1 107 ? -9.805 0.408 12.297 1 79.31 107 HIS B O 1
ATOM 3933 N N . GLY B 1 108 ? -10.18 -1.566 13.336 1 80.38 108 GLY B N 1
ATOM 3934 C CA . GLY B 1 108 ? -9.469 -2.355 12.344 1 80.38 108 GLY B CA 1
ATOM 3935 C C . GLY B 1 108 ? -7.969 -2.373 12.562 1 80.38 108 GLY B C 1
ATOM 3936 O O . GLY B 1 108 ? -7.25 -3.131 11.914 1 80.38 108 GLY B O 1
ATOM 3937 N N . MET B 1 109 ? -7.461 -1.46 13.438 1 88.38 109 MET B N 1
ATOM 3938 C CA . MET B 1 109 ? -6.066 -1.386 13.867 1 88.38 109 MET B CA 1
ATOM 3939 C C . MET B 1 109 ? -5.184 -0.816 12.766 1 88.38 109 MET B C 1
ATOM 3941 O O . MET B 1 109 ? -3.998 -0.557 12.984 1 88.38 109 MET B O 1
ATOM 3945 N N . GLU B 1 110 ? -5.723 -0.797 11.602 1 92.56 110 GLU B N 1
ATOM 3946 C CA . GLU B 1 110 ? -4.977 -0.289 10.453 1 92.56 110 GLU B CA 1
ATOM 3947 C C . GLU B 1 110 ? -5.707 0.874 9.789 1 92.56 110 GLU B C 1
ATOM 3949 O O . GLU B 1 110 ? -6.914 0.797 9.547 1 92.56 110 GLU B O 1
ATOM 3954 N N . SER B 1 111 ? -4.988 1.971 9.594 1 94.56 111 SER B N 1
ATOM 3955 C CA . SER B 1 111 ? -5.508 3.111 8.852 1 94.56 111 SER B CA 1
ATOM 3956 C C . SER B 1 111 ? -4.586 3.484 7.695 1 94.56 111 SER B C 1
ATOM 3958 O O . SER B 1 111 ? -3.363 3.457 7.836 1 94.56 111 SER B O 1
ATOM 3960 N N . ARG B 1 112 ? -5.188 3.789 6.57 1 96.31 112 ARG B N 1
ATOM 3961 C CA . ARG B 1 112 ? -4.41 4.148 5.391 1 96.31 112 ARG B CA 1
ATOM 3962 C C . ARG B 1 112 ? -4.32 5.664 5.238 1 96.31 112 ARG B C 1
ATOM 3964 O O . ARG B 1 112 ? -5.336 6.359 5.289 1 96.31 112 ARG B O 1
ATOM 3971 N N . GLN B 1 113 ? -3.031 6.074 4.984 1 98.06 113 GLN B N 1
ATOM 3972 C CA . GLN B 1 113 ? -2.77 7.508 4.891 1 98.06 113 GLN B CA 1
ATOM 3973 C C . GLN B 1 113 ? -1.88 7.828 3.693 1 98.06 113 GLN B C 1
ATOM 3975 O O . GLN B 1 113 ? -1.163 6.957 3.195 1 98.06 113 GLN B O 1
ATOM 3980 N N . ALA B 1 114 ? -2.027 8.969 3.199 1 98.56 114 ALA B N 1
ATOM 3981 C CA . ALA B 1 114 ? -1.08 9.641 2.312 1 98.56 114 ALA B CA 1
ATOM 3982 C C . ALA B 1 114 ? -0.701 11.016 2.855 1 98.56 114 ALA B C 1
ATOM 3984 O O . ALA B 1 114 ? -1.553 11.742 3.375 1 98.56 114 ALA B O 1
ATOM 3985 N N . GLY B 1 115 ? 0.604 11.328 2.76 1 98.69 115 GLY B N 1
ATOM 3986 C CA . GLY B 1 115 ? 0.972 12.594 3.377 1 98.69 115 GLY B CA 1
ATOM 3987 C C . GLY B 1 115 ? 2.203 13.227 2.758 1 98.69 115 GLY B C 1
ATOM 3988 O O . GLY B 1 115 ? 2.795 12.664 1.831 1 98.69 115 GLY B O 1
ATOM 3989 N N . ILE B 1 116 ? 2.467 14.445 3.193 1 98.81 116 ILE B N 1
ATOM 3990 C CA . ILE B 1 116 ? 3.594 15.242 2.711 1 98.81 116 ILE B CA 1
ATOM 3991 C C . ILE B 1 116 ? 4.344 15.844 3.895 1 98.81 116 ILE B C 1
ATOM 3993 O O . ILE B 1 116 ? 3.758 16.078 4.953 1 98.81 116 ILE B O 1
ATOM 3997 N N . GLU B 1 117 ? 5.609 15.977 3.736 1 98.56 117 GLU B N 1
ATOM 3998 C CA . GLU B 1 117 ? 6.512 16.641 4.676 1 98.56 117 GLU B CA 1
ATOM 3999 C C . GLU B 1 117 ? 7.41 17.641 3.963 1 98.56 117 GLU B C 1
ATOM 4001 O O . GLU B 1 117 ? 8.062 17.312 2.971 1 98.56 117 GLU B O 1
ATOM 4006 N N . ILE B 1 118 ? 7.395 18.844 4.406 1 98.44 118 ILE B N 1
ATOM 4007 C CA . ILE B 1 118 ? 8.273 19.875 3.881 1 98.44 118 ILE B CA 1
ATOM 4008 C C . ILE B 1 118 ? 9.242 20.344 4.973 1 98.44 118 ILE B C 1
ATOM 4010 O O 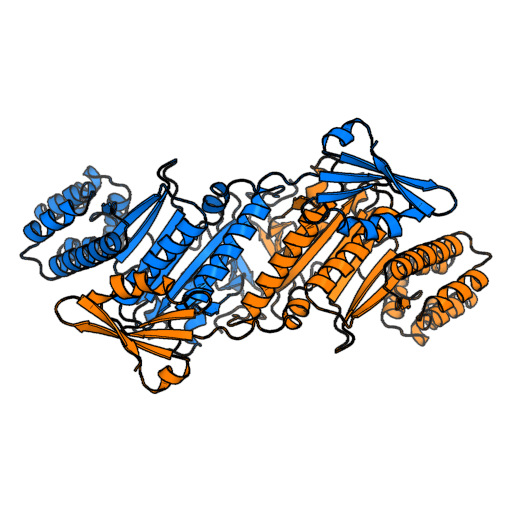. ILE B 1 118 ? 8.812 20.812 6.023 1 98.44 118 ILE B O 1
ATOM 4014 N N . VAL B 1 119 ? 10.516 20.156 4.711 1 97.75 119 VAL B N 1
ATOM 4015 C CA . VAL B 1 119 ? 11.531 20.484 5.699 1 97.75 119 VAL B CA 1
ATOM 4016 C C . VAL B 1 119 ? 12.555 21.453 5.09 1 97.75 119 VAL B C 1
ATOM 4018 O O . VAL B 1 119 ? 12.633 21.578 3.867 1 97.75 119 VAL B O 1
ATOM 4021 N N . HIS B 1 120 ? 13.273 22.156 5.918 1 95.94 120 HIS B N 1
ATOM 4022 C CA . HIS B 1 120 ? 14.367 23.016 5.5 1 95.94 120 HIS B CA 1
ATOM 4023 C C . HIS B 1 120 ? 13.883 24.109 4.543 1 95.94 120 HIS B C 1
ATOM 4025 O O . HIS B 1 120 ? 14.555 24.406 3.555 1 95.94 120 HIS B O 1
ATOM 4031 N N . ALA B 1 121 ? 12.688 24.625 4.727 1 95.56 121 ALA B N 1
ATOM 4032 C CA . ALA B 1 121 ? 12.094 25.703 3.928 1 95.56 121 ALA B CA 1
ATOM 4033 C C . ALA B 1 121 ? 11.5 26.781 4.816 1 95.56 121 ALA B C 1
ATOM 4035 O O . ALA B 1 121 ? 11.203 26.547 5.992 1 95.56 121 ALA B O 1
ATOM 4036 N N . PRO B 1 122 ? 11.398 27.953 4.207 1 95.31 122 PRO B N 1
ATOM 4037 C CA . PRO B 1 122 ? 10.695 28.969 5.004 1 95.31 122 PRO B CA 1
ATOM 4038 C C . PRO B 1 122 ? 9.32 28.5 5.469 1 95.31 122 PRO B C 1
ATOM 4040 O O . PRO B 1 122 ? 8.602 27.828 4.719 1 95.31 122 PRO B O 1
ATOM 4043 N N . SER B 1 123 ? 8.953 28.844 6.688 1 94.81 123 SER B N 1
ATOM 4044 C CA . SER B 1 123 ? 7.754 28.328 7.336 1 94.81 123 SER B CA 1
ATOM 4045 C C . SER B 1 123 ? 6.512 28.609 6.5 1 94.81 123 SER B C 1
ATOM 4047 O O . SER B 1 123 ? 5.684 27.734 6.285 1 94.81 123 SER B O 1
ATOM 4049 N N . PHE B 1 124 ? 6.426 29.875 6.008 1 97.56 124 PHE B N 1
ATOM 4050 C CA . PHE B 1 124 ? 5.234 30.25 5.258 1 97.56 124 PHE B CA 1
ATOM 4051 C C . PHE B 1 124 ? 5.148 29.469 3.947 1 97.56 124 PHE B C 1
ATOM 4053 O O . PHE B 1 124 ? 4.059 29.094 3.512 1 97.56 124 PHE B O 1
ATOM 4060 N N . LEU B 1 125 ? 6.297 29.219 3.322 1 98.12 125 LEU B N 1
ATOM 4061 C CA . LEU B 1 125 ? 6.328 28.406 2.107 1 98.12 125 LEU B CA 1
ATOM 4062 C C . LEU B 1 125 ? 5.816 27 2.377 1 98.12 125 LEU B C 1
ATOM 4064 O O . LEU B 1 125 ? 4.969 26.484 1.638 1 98.12 125 LEU B O 1
ATOM 4068 N N . GLY B 1 126 ? 6.363 26.391 3.408 1 98.19 126 GLY B N 1
ATOM 4069 C CA . GLY B 1 126 ? 5.953 25.047 3.75 1 98.19 126 GLY B CA 1
ATOM 4070 C C . GLY B 1 126 ? 4.473 24.922 4.059 1 98.19 126 GLY B C 1
ATOM 4071 O O . GLY B 1 126 ? 3.805 24 3.594 1 98.19 126 GLY B O 1
ATOM 4072 N N . GLU B 1 127 ? 3.975 25.859 4.836 1 98.44 127 GLU B N 1
ATOM 4073 C CA . GLU B 1 127 ? 2.564 25.859 5.215 1 98.44 127 GLU B CA 1
ATOM 4074 C C . GLU B 1 127 ? 1.67 26.094 4 1 98.44 127 GLU B C 1
ATOM 4076 O O . GLU B 1 127 ? 0.68 25.375 3.809 1 98.44 127 GLU B O 1
ATOM 4081 N N . SER B 1 128 ? 2.064 27.047 3.184 1 98.38 128 SER B N 1
ATOM 4082 C CA . SER B 1 128 ? 1.315 27.359 1.972 1 98.38 128 SER B CA 1
ATOM 4083 C C . SER B 1 128 ? 1.284 26.172 1.018 1 98.38 128 SER B C 1
ATOM 4085 O O . SER B 1 128 ? 0.221 25.797 0.518 1 98.38 128 SER B O 1
ATOM 4087 N N . GLU B 1 129 ? 2.441 25.609 0.8 1 98.56 129 GLU B N 1
ATOM 4088 C CA . GLU B 1 129 ? 2.572 24.469 -0.096 1 98.56 129 GLU B CA 1
ATOM 4089 C C . GLU B 1 129 ? 1.755 23.281 0.403 1 98.56 129 GLU B C 1
ATOM 4091 O O . GLU B 1 129 ? 1.116 22.578 -0.389 1 98.56 129 GLU B O 1
ATOM 4096 N N . SER B 1 130 ? 1.76 23.031 1.708 1 98.5 130 SER B N 1
ATOM 4097 C CA . SER B 1 130 ? 0.988 21.938 2.293 1 98.5 130 SER B CA 1
ATOM 4098 C C . SER B 1 130 ? -0.505 22.125 2.051 1 98.5 130 SER B C 1
ATOM 4100 O O . SER B 1 130 ? -1.18 21.203 1.562 1 98.5 130 SER B O 1
ATOM 4102 N N . LEU B 1 131 ? -0.98 23.297 2.344 1 98.56 131 LEU B N 1
ATOM 4103 C CA . LEU B 1 131 ? -2.404 23.578 2.227 1 98.56 131 LEU B CA 1
ATOM 4104 C C . LEU B 1 131 ? -2.85 23.547 0.769 1 98.56 131 LEU B C 1
ATOM 4106 O O . LEU B 1 131 ? -3.895 22.984 0.446 1 98.56 131 LEU B O 1
ATOM 4110 N N . LEU B 1 132 ? -2.053 24.125 -0.098 1 98.56 132 LEU B N 1
ATOM 4111 C CA . LEU B 1 132 ? -2.432 24.188 -1.505 1 98.56 132 LEU B CA 1
ATOM 4112 C C . LEU B 1 132 ? -2.311 22.828 -2.17 1 98.56 132 LEU B C 1
ATOM 4114 O O . LEU B 1 132 ? -3.064 22.5 -3.092 1 98.56 132 LEU B O 1
ATOM 4118 N N . THR B 1 133 ? -1.36 21.984 -1.682 1 98.62 133 THR B N 1
ATOM 4119 C CA . THR B 1 133 ? -1.321 20.594 -2.127 1 98.62 133 THR B CA 1
ATOM 4120 C C . THR B 1 133 ? -2.6 19.859 -1.73 1 98.62 133 THR B C 1
ATOM 4122 O O . THR B 1 133 ? -3.158 19.094 -2.523 1 98.62 133 THR B O 1
ATOM 4125 N N . ALA B 1 134 ? -3.047 20.125 -0.503 1 98.5 134 ALA B N 1
ATOM 4126 C CA . ALA B 1 134 ? -4.289 19.516 -0.041 1 98.5 134 ALA B CA 1
ATOM 4127 C C . ALA B 1 134 ? -5.465 19.922 -0.92 1 98.5 134 ALA B C 1
ATOM 4129 O O . ALA B 1 134 ? -6.277 19.078 -1.312 1 98.5 134 ALA B O 1
ATOM 4130 N N . VAL B 1 135 ? -5.516 21.172 -1.26 1 97.75 135 VAL B N 1
ATOM 4131 C CA . VAL B 1 135 ? -6.594 21.688 -2.094 1 97.75 135 VAL B CA 1
ATOM 4132 C C . VAL B 1 135 ? -6.559 21.016 -3.465 1 97.75 135 VAL B C 1
ATOM 4134 O O . VAL B 1 135 ? -7.586 20.562 -3.967 1 97.75 135 VAL B O 1
ATOM 4137 N N . ASP B 1 136 ? -5.379 20.938 -4.055 1 97.38 136 ASP B N 1
ATOM 4138 C CA . ASP B 1 136 ? -5.211 20.328 -5.363 1 97.38 136 ASP B CA 1
ATOM 4139 C C . ASP B 1 136 ? -5.641 18.859 -5.332 1 97.38 136 ASP B C 1
ATOM 4141 O O . ASP B 1 136 ? -6.324 18.391 -6.246 1 97.38 136 ASP B O 1
ATOM 4145 N N . TYR B 1 137 ? -5.215 18.172 -4.324 1 98.06 137 TYR B N 1
ATOM 4146 C CA . TYR B 1 137 ? -5.535 16.766 -4.188 1 98.06 137 TYR B CA 1
ATOM 4147 C C . TYR B 1 137 ? -7.039 16.547 -4.051 1 98.06 137 TYR B C 1
ATOM 4149 O O . TYR B 1 137 ? -7.625 15.719 -4.742 1 98.06 137 TYR B O 1
ATOM 4157 N N . LEU B 1 138 ? -7.684 17.312 -3.193 1 97.5 138 LEU B N 1
ATOM 4158 C CA . LEU B 1 138 ? -9.125 17.188 -2.971 1 97.5 138 LEU B CA 1
ATOM 4159 C C . LEU B 1 138 ? -9.898 17.531 -4.242 1 97.5 138 LEU B C 1
ATOM 4161 O O . LEU B 1 138 ? -10.891 16.875 -4.555 1 97.5 138 LEU B O 1
ATOM 4165 N N . ASN B 1 139 ? -9.422 18.531 -4.922 1 96 139 ASN B N 1
ATOM 4166 C CA . ASN B 1 139 ? -10.055 18.875 -6.188 1 96 139 ASN B CA 1
ATOM 4167 C C . ASN B 1 139 ? -9.992 17.719 -7.18 1 96 139 ASN B C 1
ATOM 4169 O O . ASN B 1 139 ? -10.992 17.391 -7.824 1 96 139 ASN B O 1
ATOM 4173 N N . GLU B 1 140 ? -8.812 17.125 -7.285 1 95.94 140 GLU B N 1
ATOM 4174 C CA . GLU B 1 140 ? -8.641 16.016 -8.227 1 95.94 140 GLU B CA 1
ATOM 4175 C C . GLU B 1 140 ? -9.469 14.805 -7.816 1 95.94 140 GLU B C 1
ATOM 4177 O O . GLU B 1 140 ? -9.891 14.008 -8.664 1 95.94 140 GLU B O 1
ATOM 4182 N N . LEU B 1 141 ? -9.672 14.625 -6.527 1 96.38 141 LEU B N 1
ATOM 4183 C CA . LEU B 1 141 ? -10.531 13.562 -6.023 1 96.38 141 LEU B CA 1
ATOM 4184 C C . LEU B 1 141 ? -12 13.898 -6.23 1 96.38 141 LEU B C 1
ATOM 4186 O O . LEU B 1 141 ? -12.875 13.078 -5.957 1 96.38 141 LEU B O 1
ATOM 4190 N N . GLU B 1 142 ? -12.273 15.164 -6.605 1 94.19 142 GLU B N 1
ATOM 4191 C CA . GLU B 1 142 ? -13.617 15.688 -6.805 1 94.19 142 GLU B CA 1
ATOM 4192 C C . GLU B 1 142 ? -14.367 15.805 -5.48 1 94.19 142 GLU B C 1
ATOM 4194 O O . GLU B 1 142 ? -15.57 15.531 -5.418 1 94.19 142 GLU B O 1
ATOM 4199 N N . VAL B 1 143 ? -13.609 16.031 -4.477 1 93.69 143 VAL B N 1
ATOM 4200 C CA . VAL B 1 143 ? -14.18 16.375 -3.18 1 93.69 143 VAL B CA 1
ATOM 4201 C C . VAL B 1 143 ? -14.344 17.891 -3.074 1 93.69 143 VAL B C 1
ATOM 4203 O O . VAL B 1 143 ? -13.359 18.625 -2.902 1 93.69 143 VAL B O 1
ATOM 4206 N N . GLU B 1 144 ? -15.523 18.391 -3.137 1 88.06 144 GLU B N 1
ATOM 4207 C CA . GLU B 1 144 ? -15.711 19.828 -3.246 1 88.06 144 GLU B CA 1
ATOM 4208 C C . GLU B 1 144 ? -16.266 20.406 -1.948 1 88.06 144 GLU B C 1
ATOM 4210 O O . GLU B 1 144 ? -16.031 21.578 -1.638 1 88.06 144 GLU B O 1
ATOM 4215 N N . ASP B 1 145 ? -16.938 19.656 -1.204 1 94.25 145 ASP B N 1
ATOM 4216 C CA . ASP B 1 145 ? -17.625 20.203 -0.034 1 94.25 145 ASP B CA 1
ATOM 4217 C C . ASP B 1 145 ? -16.844 19.922 1.244 1 94.25 145 ASP B C 1
ATOM 4219 O O . ASP B 1 145 ? -17.219 19.047 2.033 1 94.25 145 ASP B O 1
ATOM 4223 N N . TYR B 1 146 ? -15.781 20.688 1.446 1 96.44 146 TYR B N 1
ATOM 4224 C CA . TYR B 1 146 ? -14.945 20.562 2.633 1 96.44 146 TYR B CA 1
ATOM 4225 C C . TYR B 1 146 ? -14.609 21.938 3.209 1 96.44 146 TYR B C 1
ATOM 4227 O O . TYR B 1 146 ? -14.867 22.969 2.574 1 96.44 146 TYR B O 1
ATOM 4235 N N . LEU B 1 147 ? -14.141 21.969 4.477 1 96.62 147 LEU B N 1
ATOM 4236 C CA . LEU B 1 147 ? -13.672 23.172 5.16 1 96.62 147 LEU B CA 1
ATOM 4237 C C . LEU B 1 147 ? -12.242 22.984 5.664 1 96.62 147 LEU B C 1
ATOM 4239 O O . LEU B 1 147 ? -11.875 21.906 6.121 1 96.62 147 LEU B O 1
ATOM 4243 N N . ILE B 1 148 ? -11.5 24.031 5.523 1 97.81 148 ILE B N 1
ATOM 4244 C CA . ILE B 1 148 ? -10.156 24.062 6.098 1 97.81 148 ILE B CA 1
ATOM 4245 C C . ILE B 1 148 ? -10.164 24.875 7.387 1 97.81 148 ILE B C 1
ATOM 4247 O O . ILE B 1 148 ? -10.727 25.984 7.422 1 97.81 148 ILE B O 1
ATOM 4251 N N . GLU B 1 149 ? -9.641 24.344 8.43 1 97.75 149 GLU B N 1
ATOM 4252 C CA . GLU B 1 149 ? -9.523 25.016 9.711 1 97.75 149 GLU B CA 1
ATOM 4253 C C . GLU B 1 149 ? -8.062 25.234 10.094 1 97.75 149 GLU B C 1
ATOM 4255 O O . GLU B 1 149 ? -7.238 24.328 9.977 1 97.75 149 GLU B O 1
ATOM 4260 N N . LEU B 1 150 ? -7.797 26.469 10.469 1 98.12 150 LEU B N 1
ATOM 4261 C CA . LEU B 1 150 ? -6.453 26.812 10.93 1 98.12 150 LEU B CA 1
ATOM 4262 C C . LEU B 1 150 ? -6.445 27.078 12.43 1 98.12 150 LEU B C 1
ATOM 4264 O O . LEU B 1 150 ? -7.41 27.609 12.977 1 98.12 150 LEU B O 1
ATOM 4268 N N . GLY B 1 151 ? -5.438 26.641 13.109 1 97.25 151 GLY B N 1
ATOM 4269 C CA . GLY B 1 151 ? -5.129 26.922 14.5 1 97.25 151 GLY B CA 1
ATOM 4270 C C . GLY B 1 151 ? -3.648 27.125 14.758 1 97.25 151 GLY B C 1
ATOM 4271 O O . GLY B 1 151 ? -2.852 27.172 13.812 1 97.25 151 GLY B O 1
ATOM 4272 N N . HIS B 1 152 ? -3.34 27.359 15.969 1 97.81 152 HIS B N 1
ATOM 4273 C CA . HIS B 1 152 ? -1.939 27.578 16.312 1 97.81 152 HIS B CA 1
ATOM 4274 C C . HIS B 1 152 ? -1.642 27.062 17.719 1 97.81 152 HIS B C 1
ATOM 4276 O O . HIS B 1 152 ? -2.27 27.5 18.688 1 97.81 152 HIS B O 1
ATOM 4282 N N . SER B 1 153 ? -0.667 26.25 17.828 1 95.94 153 SER B N 1
ATOM 4283 C CA . SER B 1 153 ? -0.385 25.562 19.078 1 95.94 153 SER B CA 1
ATOM 4284 C C . SER B 1 153 ? 0.197 26.516 20.109 1 95.94 153 SER B C 1
ATOM 4286 O O . SER B 1 153 ? 0.051 26.297 21.312 1 95.94 153 SER B O 1
ATOM 4288 N N . GLU B 1 154 ? 0.79 27.609 19.703 1 96.5 154 GLU B N 1
ATOM 4289 C CA . GLU B 1 154 ? 1.57 28.469 20.609 1 96.5 154 GLU B CA 1
ATOM 4290 C C . GLU B 1 154 ? 0.675 29.438 21.359 1 96.5 154 GLU B C 1
ATOM 4292 O O . GLU B 1 154 ? 1.116 30.094 22.297 1 96.5 154 GLU B O 1
ATOM 4297 N N . ILE B 1 155 ? -0.573 29.578 20.969 1 97.81 155 ILE B N 1
ATOM 4298 C CA . ILE B 1 155 ? -1.475 30.5 21.656 1 97.81 155 ILE B CA 1
ATOM 4299 C C . ILE B 1 155 ? -1.67 30.047 23.109 1 97.81 155 ILE B C 1
ATOM 4301 O O . ILE B 1 155 ? -1.498 30.828 24.031 1 97.81 155 ILE B O 1
ATOM 4305 N N . PHE B 1 156 ? -1.964 28.781 23.281 1 96.88 156 PHE B N 1
ATOM 4306 C CA . PHE B 1 156 ? -2.121 28.203 24.609 1 96.88 156 PHE B CA 1
ATOM 4307 C C . PHE B 1 156 ? -0.848 28.375 25.422 1 96.88 156 PHE B C 1
ATOM 4309 O O . PHE B 1 156 ? -0.902 28.766 26.594 1 96.88 156 PHE B O 1
ATOM 4316 N N . GLU B 1 157 ? 0.245 28.109 24.812 1 95 157 GLU B N 1
ATOM 4317 C CA . GLU B 1 157 ? 1.529 28.203 25.5 1 95 157 GLU B CA 1
ATOM 4318 C C . GLU B 1 157 ? 1.813 29.625 25.938 1 95 157 GLU B C 1
ATOM 4320 O O . GLU B 1 157 ? 2.268 29.859 27.062 1 95 157 GLU B O 1
ATOM 4325 N N . GLU B 1 158 ? 1.591 30.578 25.047 1 96.69 158 GLU B N 1
ATOM 4326 C CA . GLU B 1 158 ? 1.854 31.984 25.344 1 96.69 158 GLU B CA 1
ATOM 4327 C C . GLU B 1 158 ? 0.965 32.5 26.469 1 96.69 158 GLU B C 1
ATOM 4329 O O . GLU B 1 158 ? 1.434 33.188 27.375 1 96.69 158 GLU B O 1
ATOM 4334 N N . LEU B 1 159 ? -0.274 32.125 26.469 1 97.06 159 LEU B N 1
ATOM 4335 C CA . LEU B 1 159 ? -1.239 32.625 27.438 1 97.06 159 LEU B CA 1
ATOM 4336 C C . LEU B 1 159 ? -1.01 32 28.812 1 97.06 159 LEU B C 1
ATOM 4338 O O . LEU B 1 159 ? -1.243 32.656 29.844 1 97.06 159 LEU B O 1
ATOM 4342 N N . THR B 1 160 ? -0.472 30.781 28.891 1 97.12 160 THR B N 1
ATOM 4343 C CA . THR B 1 160 ? -0.361 30.094 30.172 1 97.12 160 THR B CA 1
ATOM 4344 C C . THR B 1 160 ? 1.037 30.25 30.75 1 97.12 160 THR B C 1
ATOM 4346 O O . THR B 1 160 ? 1.288 29.859 31.891 1 97.12 160 THR B O 1
ATOM 4349 N N . ALA B 1 161 ? 1.949 30.797 29.984 1 95.88 161 ALA B N 1
ATOM 4350 C CA . ALA B 1 161 ? 3.342 30.938 30.391 1 95.88 161 ALA B CA 1
ATOM 4351 C C . ALA B 1 161 ? 3.438 31.578 31.781 1 95.88 161 ALA B C 1
ATOM 4353 O O . ALA B 1 161 ? 4.172 31.094 32.656 1 95.88 161 ALA B O 1
ATOM 4354 N N . PRO B 1 162 ? 2.654 32.625 32.062 1 95.5 162 PRO B N 1
ATOM 4355 C CA . PRO B 1 162 ? 2.77 33.281 33.375 1 95.5 162 PRO B CA 1
ATOM 4356 C C . PRO B 1 162 ? 2.285 32.438 34.531 1 95.5 162 PRO B C 1
ATOM 4358 O O . PRO B 1 162 ? 2.609 32.719 35.688 1 95.5 162 PRO B O 1
ATOM 4361 N N . LEU B 1 163 ? 1.493 31.406 34.25 1 95.88 163 LEU B N 1
ATOM 4362 C CA . LEU B 1 163 ? 0.931 30.578 35.312 1 95.88 163 LEU B CA 1
ATOM 4363 C C . LEU B 1 163 ? 1.984 29.625 35.875 1 95.88 163 LEU B C 1
ATOM 4365 O O . LEU B 1 163 ? 1.812 29.062 36.969 1 95.88 163 LEU B O 1
ATOM 4369 N N . LYS B 1 164 ? 3.135 29.422 35.188 1 95.12 164 LYS B N 1
ATOM 4370 C CA . LYS B 1 164 ? 4.227 28.547 35.594 1 95.12 164 LYS B CA 1
ATOM 4371 C C . LYS B 1 164 ? 3.705 27.172 36.031 1 95.12 164 LYS B C 1
ATOM 4373 O O . LYS B 1 164 ? 4.035 26.688 37.125 1 95.12 164 LYS B O 1
ATOM 4378 N N . LEU B 1 165 ? 2.891 26.609 35.188 1 95.12 165 LEU B N 1
ATOM 4379 C CA . LEU B 1 165 ? 2.287 25.312 35.438 1 95.12 165 LEU B CA 1
ATOM 4380 C C . LEU B 1 165 ? 3.326 24.203 35.344 1 95.12 165 LEU B C 1
ATOM 4382 O O . LEU B 1 165 ? 4.223 24.266 34.5 1 95.12 165 LEU B O 1
ATOM 4386 N N . ASP B 1 166 ? 3.225 23.25 36.188 1 93.44 166 ASP B N 1
ATOM 4387 C CA . ASP B 1 166 ? 4.027 22.047 35.969 1 93.44 166 ASP B CA 1
ATOM 4388 C C . ASP B 1 166 ? 3.432 21.188 34.875 1 93.44 166 ASP B C 1
ATOM 4390 O O . ASP B 1 166 ? 2.412 21.531 34.281 1 93.44 166 ASP B O 1
ATOM 4394 N N . LEU B 1 167 ? 4.055 20.094 34.531 1 90.19 167 LEU B N 1
ATOM 4395 C CA . LEU B 1 167 ? 3.68 19.266 33.406 1 90.19 167 LEU B CA 1
ATOM 4396 C C . LEU B 1 167 ? 2.279 18.688 33.594 1 90.19 167 LEU B C 1
ATOM 4398 O O . LEU B 1 167 ? 1.495 18.641 32.625 1 90.19 167 LEU B O 1
ATOM 4402 N N . PHE B 1 168 ? 1.976 18.297 34.719 1 93.25 168 PHE B N 1
ATOM 4403 C CA . PHE B 1 168 ? 0.682 17.688 35 1 93.25 168 PHE B CA 1
ATOM 4404 C C . PHE B 1 168 ? -0.438 18.719 34.875 1 93.25 168 PHE B C 1
ATOM 4406 O O . PHE B 1 168 ? -1.477 18.438 34.281 1 93.25 168 PHE B O 1
ATOM 4413 N N . GLN B 1 169 ? -0.24 19.875 35.469 1 94 169 GLN B N 1
ATOM 4414 C CA . GLN B 1 169 ? -1.217 20.953 35.406 1 94 169 GLN B CA 1
ATOM 4415 C C . GLN B 1 169 ? -1.448 21.406 33.969 1 94 169 GLN B C 1
ATOM 4417 O O . GLN B 1 169 ? -2.588 21.641 33.562 1 94 169 GLN B O 1
ATOM 4422 N N . SER B 1 170 ? -0.342 21.516 33.312 1 94.69 170 SER B N 1
ATOM 4423 C CA . SER B 1 170 ? -0.416 21.953 31.938 1 94.69 170 SER B CA 1
ATOM 4424 C C . SER B 1 170 ? -1.219 20.969 31.094 1 94.69 170 SER B C 1
ATOM 4426 O O . SER B 1 170 ? -2.062 21.375 30.281 1 94.69 170 SER B O 1
ATOM 4428 N N . GLU B 1 171 ? -0.984 19.719 31.266 1 93.38 171 GLU B N 1
ATOM 4429 C CA . GLU B 1 171 ? -1.683 18.688 30.516 1 93.38 171 GLU B CA 1
ATOM 4430 C C . GLU B 1 171 ? -3.174 18.672 30.844 1 93.38 171 GLU B C 1
ATOM 4432 O O . GLU B 1 171 ? -4.008 18.469 29.953 1 93.38 171 GLU B O 1
ATOM 4437 N N . LYS B 1 172 ? -3.508 18.844 32.031 1 95.56 172 LYS B N 1
ATOM 4438 C CA . LYS B 1 172 ? -4.906 18.875 32.469 1 95.56 172 LYS B CA 1
ATOM 4439 C C . LYS B 1 172 ? -5.645 20.047 31.828 1 95.56 172 LYS B C 1
ATOM 4441 O O . LYS B 1 172 ? -6.777 19.906 31.375 1 95.56 172 LYS B O 1
ATOM 4446 N N . LEU B 1 173 ? -5 21.172 31.922 1 96.75 173 LEU B N 1
ATOM 4447 C CA . LEU B 1 173 ? -5.602 22.359 31.344 1 96.75 173 LEU B CA 1
ATOM 4448 C C . LEU B 1 173 ? -5.742 22.219 29.828 1 96.75 173 LEU B C 1
ATOM 4450 O O . LEU B 1 173 ? -6.77 22.594 29.25 1 96.75 173 LEU B O 1
ATOM 4454 N N . ARG B 1 174 ? -4.719 21.734 29.188 1 96.06 174 ARG B N 1
ATOM 4455 C CA . ARG B 1 174 ? -4.754 21.516 27.75 1 96.06 174 ARG B CA 1
ATOM 4456 C C . ARG B 1 174 ? -5.891 20.562 27.359 1 96.06 174 ARG B C 1
ATOM 4458 O O . ARG B 1 174 ? -6.605 20.812 26.391 1 96.06 174 ARG B O 1
ATOM 4465 N N . GLN B 1 175 ? -5.988 19.516 28.109 1 95.25 175 GLN B N 1
ATOM 4466 C CA . GLN B 1 175 ? -7.062 18.562 27.859 1 95.25 175 GLN B CA 1
ATOM 4467 C C . GLN B 1 175 ? -8.43 19.219 28.016 1 95.25 175 GLN B C 1
ATOM 4469 O O . GLN B 1 175 ? -9.352 18.938 27.25 1 95.25 175 GLN B O 1
ATOM 4474 N N . ALA B 1 176 ? -8.562 19.984 29.047 1 96.44 176 ALA B N 1
ATOM 4475 C CA . ALA B 1 176 ? -9.82 20.703 29.25 1 96.44 176 ALA B CA 1
ATOM 4476 C C . ALA B 1 176 ? -10.133 21.609 28.062 1 96.44 176 ALA B C 1
ATOM 4478 O O . ALA B 1 176 ? -11.289 21.719 27.656 1 96.44 176 ALA B O 1
ATOM 4479 N N . MET B 1 177 ? -9.117 22.312 27.562 1 96.56 177 MET B N 1
ATOM 4480 C CA . MET B 1 177 ? -9.258 23.156 26.391 1 96.56 177 MET B CA 1
ATOM 4481 C C . MET B 1 177 ? -9.68 22.312 25.172 1 96.56 177 MET B C 1
ATOM 4483 O O . MET B 1 177 ? -10.578 22.719 24.438 1 96.56 177 MET B O 1
ATOM 4487 N N . HIS B 1 178 ? -8.984 21.203 25 1 94.44 178 HIS B N 1
ATOM 4488 C CA . HIS B 1 178 ? -9.281 20.297 23.891 1 94.44 178 HIS B CA 1
ATOM 4489 C C . HIS B 1 178 ? -10.734 19.844 23.938 1 94.44 178 HIS B C 1
ATOM 4491 O O . HIS B 1 178 ? -11.398 19.797 22.891 1 94.44 178 HIS B O 1
ATOM 4497 N N . ASP B 1 179 ? -11.156 19.578 25.125 1 94.94 179 ASP B N 1
ATOM 4498 C CA . ASP B 1 179 ? -12.508 19.047 25.312 1 94.94 179 ASP B CA 1
ATOM 4499 C C . ASP B 1 179 ? -13.539 20.172 25.359 1 94.94 179 ASP B C 1
ATOM 4501 O O . ASP B 1 179 ? -14.734 19.922 25.531 1 94.94 179 ASP B O 1
ATOM 4505 N N . LYS B 1 180 ? -13.102 21.312 25.312 1 94.81 180 LYS B N 1
ATOM 4506 C CA . LYS B 1 180 ? -13.961 22.484 25.312 1 94.81 180 LYS B CA 1
ATOM 4507 C C . LYS B 1 180 ? -14.797 22.562 26.578 1 94.81 180 LYS B C 1
ATOM 4509 O O . LYS B 1 180 ? -15.977 22.906 26.531 1 94.81 180 LYS B O 1
ATOM 4514 N N . ARG B 1 181 ? -14.156 22.188 27.656 1 96.62 181 ARG B N 1
ATOM 4515 C CA . ARG B 1 181 ? -14.812 22.266 28.953 1 96.62 181 ARG B CA 1
ATOM 4516 C C . ARG B 1 181 ? -14.539 23.609 29.625 1 96.62 181 ARG B C 1
ATOM 4518 O O . ARG B 1 181 ? -13.688 23.719 30.5 1 96.62 181 ARG B O 1
ATOM 4525 N N . LYS B 1 182 ? -15.359 24.516 29.438 1 97.06 182 LYS B N 1
ATOM 4526 C CA . LYS B 1 182 ? -15.156 25.906 29.812 1 97.06 182 LYS B CA 1
ATOM 4527 C C . LYS B 1 182 ? -15.008 26.062 31.328 1 97.06 182 LYS B C 1
ATOM 4529 O O . LYS B 1 182 ? -14.102 26.75 31.797 1 97.06 182 LYS B O 1
ATOM 4534 N N . ASP B 1 183 ? -15.922 25.359 32.062 1 97.25 183 ASP B N 1
ATOM 4535 C CA . ASP B 1 183 ? -15.883 25.469 33.531 1 97.25 183 ASP B CA 1
ATOM 4536 C C . ASP B 1 183 ? -14.57 24.922 34.094 1 97.25 183 ASP B C 1
ATOM 4538 O O . ASP B 1 183 ? -13.977 25.531 34.969 1 97.25 183 ASP B O 1
ATOM 4542 N N . GLU B 1 184 ? -14.164 23.859 33.531 1 97.69 184 GLU B N 1
ATOM 4543 C CA . GLU B 1 184 ? -12.922 23.25 33.969 1 97.69 184 GLU B CA 1
ATOM 4544 C C . GLU B 1 184 ? -11.711 24.094 33.625 1 97.69 184 GLU B C 1
ATOM 4546 O O . GLU B 1 184 ? -10.766 24.219 34.375 1 97.69 184 GLU B O 1
ATOM 4551 N N . VAL B 1 185 ? -11.734 24.641 32.438 1 97.88 185 VAL B N 1
ATOM 4552 C CA . VAL B 1 185 ? -10.664 25.531 31.984 1 97.88 185 VAL B CA 1
ATOM 4553 C C . VAL B 1 185 ? -10.531 26.703 32.938 1 97.88 185 VAL B C 1
ATOM 4555 O O . VAL B 1 185 ? -9.43 27 33.438 1 97.88 185 VAL B O 1
ATOM 4558 N N . PHE B 1 186 ? -11.68 27.344 33.25 1 97.81 186 PHE B N 1
ATOM 4559 C CA . PHE B 1 186 ? -11.664 28.484 34.188 1 97.81 186 PHE B CA 1
ATOM 4560 C C . PHE B 1 186 ? -11.133 28.078 35.531 1 97.81 186 PHE B C 1
ATOM 4562 O O . PHE B 1 186 ? -10.258 28.75 36.094 1 97.81 186 PHE B O 1
ATOM 4569 N N . HIS B 1 187 ? -11.602 26.969 36.031 1 97.75 187 HIS B N 1
ATOM 4570 C CA . HIS B 1 187 ? -11.234 26.516 37.375 1 97.75 187 HIS B CA 1
ATOM 4571 C C . HIS B 1 187 ? -9.742 26.219 37.438 1 97.75 187 HIS B C 1
ATOM 4573 O O . HIS B 1 187 ? -9.07 26.641 38.406 1 97.75 187 HIS B O 1
ATOM 4579 N N . LEU B 1 188 ? -9.219 25.5 36.531 1 97.5 188 LEU B N 1
ATOM 4580 C CA . LEU B 1 188 ? -7.82 25.094 36.531 1 97.5 188 LEU B CA 1
ATOM 4581 C C . LEU B 1 188 ? -6.902 26.312 36.406 1 97.5 188 LEU B C 1
ATOM 4583 O O . LEU B 1 188 ? -5.922 26.422 37.156 1 97.5 188 LEU B O 1
ATOM 4587 N N . ALA B 1 189 ? -7.23 27.234 35.531 1 96.62 189 ALA B N 1
ATOM 4588 C CA . ALA B 1 189 ? -6.402 28.422 35.312 1 96.62 189 ALA B CA 1
ATOM 4589 C C . ALA B 1 189 ? -6.508 29.391 36.469 1 96.62 189 ALA B C 1
ATOM 4591 O O . ALA B 1 189 ? -5.512 29.984 36.906 1 96.62 189 ALA B O 1
ATOM 4592 N N . ASN B 1 190 ? -7.695 29.547 37 1 96.69 190 ASN B N 1
ATOM 4593 C CA . ASN B 1 190 ? -7.891 30.422 38.156 1 96.69 190 ASN B CA 1
ATOM 4594 C C . ASN B 1 190 ? -7.16 29.891 39.375 1 96.69 190 ASN B C 1
ATOM 4596 O O . ASN B 1 190 ? -6.551 30.672 40.125 1 96.69 190 ASN B O 1
ATOM 4600 N N . HIS B 1 191 ? -7.262 28.656 39.594 1 95.81 191 HIS B N 1
ATOM 4601 C CA . HIS B 1 191 ? -6.578 28.031 40.719 1 95.81 191 HIS B CA 1
ATOM 4602 C C . HIS B 1 191 ? -5.062 28.156 40.562 1 95.81 191 HIS B C 1
ATOM 4604 O O . HIS B 1 191 ? -4.344 28.188 41.562 1 95.81 191 HIS B O 1
ATOM 4610 N N . ALA B 1 192 ? -4.645 28.219 39.344 1 93.12 192 ALA B N 1
ATOM 4611 C CA . ALA B 1 192 ? -3.211 28.328 39.094 1 93.12 192 ALA B CA 1
ATOM 4612 C C . ALA B 1 192 ? -2.711 29.75 39.344 1 93.12 192 ALA B C 1
ATOM 4614 O O . ALA B 1 192 ? -1.504 29.969 39.438 1 93.12 192 ALA B O 1
ATOM 4615 N N . GLY B 1 193 ? -3.652 30.766 39.469 1 90.06 193 GLY B N 1
ATOM 4616 C CA . GLY B 1 193 ? -3.148 31.984 40.062 1 90.06 193 GLY B CA 1
ATOM 4617 C C . GLY B 1 193 ? -3.557 33.219 39.312 1 90.06 193 GLY B C 1
ATOM 4618 O O . GLY B 1 193 ? -3.076 34.344 39.594 1 90.06 193 GLY B O 1
ATOM 4619 N N . SER B 1 194 ? -4.398 33.031 38.25 1 94.38 194 SER B N 1
ATOM 4620 C CA . SER B 1 194 ? -4.766 34.25 37.5 1 94.38 194 SER B CA 1
ATOM 4621 C C . SER B 1 194 ? -6.195 34.156 37 1 94.38 194 SER B C 1
ATOM 4623 O O . SER B 1 194 ? -6.48 33.438 36.062 1 94.38 194 SER B O 1
ATOM 4625 N N . GLN B 1 195 ? -7.008 35 37.438 1 96 195 GLN B N 1
ATOM 4626 C CA . GLN B 1 195 ? -8.383 35.094 36.969 1 96 195 GLN B CA 1
ATOM 4627 C C . GLN B 1 195 ? -8.445 35.656 35.562 1 96 195 GLN B C 1
ATOM 4629 O O . GLN B 1 195 ? -9.273 35.25 34.75 1 96 195 GLN B O 1
ATOM 4634 N N . THR B 1 196 ? -7.566 36.594 35.344 1 96.5 196 THR B N 1
ATOM 4635 C CA . THR B 1 196 ? -7.523 37.219 34.031 1 96.5 196 THR B CA 1
ATOM 4636 C C . THR B 1 196 ? -7.191 36.219 32.938 1 96.5 196 THR B C 1
ATOM 4638 O O . THR B 1 196 ? -7.84 36.188 31.891 1 96.5 196 THR B O 1
ATOM 4641 N N . ILE B 1 197 ? -6.188 35.406 33.219 1 96.75 197 ILE B N 1
ATOM 4642 C CA . ILE B 1 197 ? -5.801 34.375 32.25 1 96.75 197 ILE B CA 1
ATOM 4643 C C . ILE B 1 197 ? -6.918 33.344 32.125 1 96.75 197 ILE B C 1
ATOM 4645 O O . ILE B 1 197 ? -7.227 32.906 31.031 1 96.75 197 ILE B O 1
ATOM 4649 N N . ALA B 1 198 ? -7.555 33 33.219 1 97.75 198 ALA B N 1
ATOM 4650 C CA . ALA B 1 198 ? -8.68 32.062 33.219 1 97.75 198 ALA B CA 1
ATOM 4651 C C . ALA B 1 198 ? -9.805 32.562 32.312 1 97.75 198 ALA B C 1
ATOM 4653 O O . ALA B 1 198 ? -10.367 31.781 31.531 1 97.75 198 ALA B O 1
ATOM 4654 N N . GLU B 1 199 ? -10.102 33.781 32.438 1 97.25 199 GLU B N 1
ATOM 4655 C CA . GLU B 1 199 ? -11.156 34.406 31.625 1 97.25 199 GLU B CA 1
ATOM 4656 C C . GLU B 1 199 ? -10.773 34.375 30.141 1 97.25 199 GLU B C 1
ATOM 4658 O O . GLU B 1 199 ? -11.609 34.094 29.281 1 97.25 199 GLU B O 1
ATOM 4663 N N . GLU B 1 200 ? -9.523 34.75 29.875 1 97 200 GLU B N 1
ATOM 4664 C CA . GLU B 1 200 ? -9.047 34.75 28.484 1 97 200 GLU B CA 1
ATOM 4665 C C . GLU B 1 200 ? -9.117 33.375 27.859 1 97 200 GLU B C 1
ATOM 4667 O O . GLU B 1 200 ? -9.594 33.219 26.734 1 97 200 GLU B O 1
ATOM 4672 N N . LEU B 1 201 ? -8.656 32.375 28.562 1 97.69 201 LEU B N 1
ATOM 4673 C CA . LEU B 1 201 ? -8.672 31 28.078 1 97.69 201 LEU B CA 1
ATOM 4674 C C . LEU B 1 201 ? -10.102 30.516 27.875 1 97.69 201 LEU B C 1
ATOM 4676 O O . LEU B 1 201 ? -10.391 29.812 26.906 1 97.69 201 LEU B O 1
ATOM 4680 N N . THR B 1 202 ? -10.93 30.844 28.75 1 97.44 202 THR B N 1
ATOM 4681 C CA . THR B 1 202 ? -12.336 30.453 28.656 1 97.44 202 THR B CA 1
ATOM 4682 C C . THR B 1 202 ? -12.969 31.047 27.391 1 97.44 202 THR B C 1
ATOM 4684 O O . THR B 1 202 ? -13.742 30.375 26.703 1 97.44 202 THR B O 1
ATOM 4687 N N . LYS B 1 203 ? -12.68 32.281 27.109 1 96.62 203 LYS B N 1
ATOM 4688 C CA . LYS B 1 203 ? -13.18 32.938 25.891 1 96.62 203 LYS B CA 1
ATOM 4689 C C . LYS B 1 203 ? -12.648 32.219 24.656 1 96.62 203 LYS B C 1
ATOM 4691 O O . LYS B 1 203 ? -13.344 32.156 23.641 1 96.62 203 LYS B O 1
ATOM 4696 N N . LEU B 1 204 ? -11.453 31.75 24.734 1 97 204 LEU B N 1
ATOM 4697 C CA . LEU B 1 204 ? -10.805 31.109 23.594 1 97 204 LEU B CA 1
ATOM 4698 C C . LEU B 1 204 ? -11.5 29.797 23.25 1 97 204 LEU B C 1
ATOM 4700 O O . LEU B 1 204 ? -11.445 29.344 22.109 1 97 204 LEU B O 1
ATOM 4704 N N . VAL B 1 205 ? -12.078 29.156 24.203 1 96.06 205 VAL B N 1
ATOM 4705 C CA . VAL B 1 205 ? -12.805 27.906 23.969 1 96.06 205 VAL B CA 1
ATOM 4706 C C . VAL B 1 205 ? -13.875 28.125 22.891 1 96.06 205 VAL B C 1
ATOM 4708 O O . VAL B 1 205 ? -14.148 27.234 22.094 1 96.06 205 VAL B O 1
ATOM 4711 N N . ASP B 1 206 ? -14.344 29.391 22.797 1 94.94 206 ASP B N 1
ATOM 4712 C CA . ASP B 1 206 ? -15.414 29.719 21.859 1 94.94 206 ASP B CA 1
ATOM 4713 C C . ASP B 1 206 ? -14.883 30.531 20.672 1 94.94 206 ASP B C 1
ATOM 4715 O O . ASP B 1 206 ? -15.656 31.031 19.859 1 94.94 206 ASP B O 1
ATOM 4719 N N . ALA B 1 207 ? -13.617 30.703 20.672 1 96 207 ALA B N 1
ATOM 4720 C CA . ALA B 1 207 ? -13.039 31.594 19.656 1 96 207 ALA B CA 1
ATOM 4721 C C . ALA B 1 207 ? -12.773 30.844 18.359 1 96 207 ALA B C 1
ATOM 4723 O O . ALA B 1 207 ? -11.617 30.672 17.953 1 96 207 ALA B O 1
ATOM 4724 N N . TYR B 1 208 ? -13.758 30.406 17.766 1 95 208 TYR B N 1
ATOM 4725 C CA . TYR B 1 208 ? -13.688 29.797 16.453 1 95 208 TYR B CA 1
ATOM 4726 C C . TYR B 1 208 ? -14.672 30.453 15.484 1 95 208 TYR B C 1
ATOM 4728 O O . TYR B 1 208 ? -15.766 30.859 15.891 1 95 208 TYR B O 1
ATOM 4736 N N . GLY B 1 209 ? -14.273 30.641 14.211 1 94.25 209 GLY B N 1
ATOM 4737 C CA . GLY B 1 209 ? -15.078 31.328 13.219 1 94.25 209 GLY B CA 1
ATOM 4738 C C . GLY B 1 209 ? -14.328 31.625 11.938 1 94.25 209 GLY B C 1
ATOM 4739 O O . GLY B 1 209 ? -13.469 30.844 11.523 1 94.25 209 GLY B O 1
ATOM 4740 N N . THR B 1 210 ? -14.734 32.688 11.273 1 92.88 210 THR B N 1
ATOM 4741 C CA . THR B 1 210 ? -14.164 33.062 9.984 1 92.88 210 THR B CA 1
ATOM 4742 C C . THR B 1 210 ? -13.023 34.062 10.164 1 92.88 210 THR B C 1
ATOM 4744 O O . THR B 1 210 ? -12.547 34.281 11.281 1 92.88 210 THR B O 1
ATOM 4747 N N . ALA B 1 211 ? -12.531 34.594 9.055 1 89.94 211 ALA B N 1
ATOM 4748 C CA . ALA B 1 211 ? -11.406 35.531 9.031 1 89.94 211 ALA B CA 1
ATOM 4749 C C . ALA B 1 211 ? -11.688 36.75 9.906 1 89.94 211 ALA B C 1
ATOM 4751 O O . ALA B 1 211 ? -10.766 37.344 10.445 1 89.94 211 ALA B O 1
ATOM 4752 N N . GLU B 1 212 ? -12.93 37.062 10.156 1 94.06 212 GLU B N 1
ATOM 4753 C CA . GLU B 1 212 ? -13.312 38.219 10.977 1 94.06 212 GLU B CA 1
ATOM 4754 C C . GLU B 1 212 ? -12.836 38.031 12.414 1 94.06 212 GLU B C 1
ATOM 4756 O O . GLU B 1 212 ? -12.5 39.031 13.086 1 94.06 212 GLU B O 1
ATOM 4761 N N . LEU B 1 213 ? -12.844 36.844 12.828 1 96.62 213 LEU B N 1
ATOM 4762 C CA . LEU B 1 213 ? -12.367 36.562 14.18 1 96.62 213 LEU B CA 1
ATOM 4763 C C . LEU B 1 213 ? -10.914 37 14.352 1 96.62 213 LEU B C 1
ATOM 4765 O O . LEU B 1 213 ? -10.531 37.469 15.414 1 96.62 213 LEU B O 1
ATOM 4769 N N . LEU B 1 214 ? -10.109 36.812 13.344 1 97.69 214 LEU B N 1
ATOM 4770 C CA . LEU B 1 214 ? -8.703 37.188 13.398 1 97.69 214 LEU B CA 1
ATOM 4771 C C . LEU B 1 214 ? -8.547 38.719 13.539 1 97.69 214 LEU B C 1
ATOM 4773 O O . LEU B 1 214 ? -7.645 39.188 14.234 1 97.69 214 LEU B O 1
ATOM 4777 N N . GLU B 1 215 ? -9.422 39.469 12.922 1 96.88 215 GLU B N 1
ATOM 4778 C CA . GLU B 1 215 ? -9.406 40.906 13.062 1 96.88 215 GLU B CA 1
ATOM 4779 C C . GLU B 1 215 ? -9.719 41.312 14.5 1 96.88 215 GLU B C 1
ATOM 4781 O O . GLU B 1 215 ? -9.078 42.219 15.047 1 96.88 215 GLU B O 1
ATOM 4786 N N . GLU B 1 216 ? -10.672 40.688 15.008 1 97.31 216 GLU B N 1
ATOM 4787 C CA . GLU B 1 216 ? -11.062 40.969 16.391 1 97.31 216 GLU B CA 1
ATOM 4788 C C . GLU B 1 216 ? -9.914 40.688 17.359 1 97.31 216 GLU B C 1
ATOM 4790 O O . GLU B 1 216 ? -9.641 41.5 18.25 1 97.31 216 GLU B O 1
ATOM 4795 N N . TYR B 1 217 ? -9.258 39.594 17.156 1 97.94 217 TYR B N 1
ATOM 4796 C CA . TYR B 1 217 ? -8.227 39.219 18.109 1 97.94 217 TYR B CA 1
ATOM 4797 C C . TYR B 1 217 ? -6.922 39.969 17.844 1 97.94 217 TYR B C 1
ATOM 4799 O O . TYR B 1 217 ? -6.07 40.062 18.719 1 97.94 217 TYR B O 1
ATOM 4807 N N . GLU B 1 218 ? -6.715 40.438 16.594 1 97.62 218 GLU B N 1
ATOM 4808 C CA . GLU B 1 218 ? -5.586 41.312 16.344 1 97.62 218 GLU B CA 1
ATOM 4809 C C . GLU B 1 218 ? -5.66 42.562 17.219 1 97.62 218 GLU B C 1
ATOM 4811 O O . GLU B 1 218 ? -4.637 43.031 17.719 1 97.62 218 GLU B O 1
ATOM 4816 N N . LYS B 1 219 ? -6.91 43.062 17.406 1 97.62 219 LYS B N 1
ATOM 4817 C CA . LYS B 1 219 ? -7.129 44.219 18.281 1 97.62 219 LYS B CA 1
ATOM 4818 C C . LYS B 1 219 ? -7.035 43.812 19.75 1 97.62 219 LYS B C 1
ATOM 4820 O O . LYS B 1 219 ? -6.43 44.531 20.562 1 97.62 219 LYS B O 1
ATOM 4825 N N . HIS B 1 220 ? -7.629 42.719 20.031 1 97.06 220 HIS B N 1
ATOM 4826 C CA . HIS B 1 220 ? -7.695 42.219 21.406 1 97.06 220 HIS B CA 1
ATOM 4827 C C . HIS B 1 220 ? -6.301 41.969 21.969 1 97.06 220 HIS B C 1
ATOM 4829 O O . HIS B 1 220 ? -6.039 42.25 23.141 1 97.06 220 HIS B O 1
ATOM 4835 N N . TRP B 1 221 ? -5.387 41.375 21.094 1 97.5 221 TRP B N 1
ATOM 4836 C CA . TRP B 1 221 ? -4.051 41 21.531 1 97.5 221 TRP B CA 1
ATOM 4837 C C . TRP B 1 221 ? -3.014 42.031 21.094 1 97.5 221 TRP B C 1
ATOM 4839 O O . TRP B 1 221 ? -1.841 41.688 20.906 1 97.5 221 TRP B O 1
ATOM 4849 N N . LYS B 1 222 ? -3.375 43.281 20.906 1 96.5 222 LYS B N 1
ATOM 4850 C CA . LYS B 1 222 ? -2.521 44.312 20.359 1 96.5 222 LYS B CA 1
ATOM 4851 C C . LYS B 1 222 ? -1.3 44.562 21.25 1 96.5 222 LYS B C 1
ATOM 4853 O O . LYS B 1 222 ? -0.248 44.969 20.766 1 96.5 222 LYS B O 1
ATOM 4858 N N . ASN B 1 223 ? -1.405 44.25 22.562 1 96.12 223 ASN B N 1
ATOM 4859 C CA . ASN B 1 223 ? -0.322 44.562 23.5 1 96.12 223 ASN B CA 1
ATOM 4860 C C . ASN B 1 223 ? 0.547 43.312 23.75 1 96.12 223 ASN B C 1
ATOM 4862 O O . ASN B 1 223 ? 1.439 43.344 24.609 1 96.12 223 ASN B O 1
ATOM 4866 N N . ASN B 1 224 ? 0.266 42.219 23.172 1 96.88 224 ASN B N 1
ATOM 4867 C CA . ASN B 1 224 ? 1.078 41 23.219 1 96.88 224 ASN B CA 1
ATOM 4868 C C . ASN B 1 224 ? 1.714 40.719 21.859 1 96.88 224 ASN B C 1
ATOM 4870 O O . ASN B 1 224 ? 1.068 40.125 20.984 1 96.88 224 ASN B O 1
ATOM 4874 N N . GLN B 1 225 ? 2.971 41 21.719 1 97.44 225 GLN B N 1
ATOM 4875 C CA . GLN B 1 225 ? 3.666 40.969 20.438 1 97.44 225 GLN B CA 1
ATOM 4876 C C . GLN B 1 225 ? 3.635 39.531 19.859 1 97.44 225 GLN B C 1
ATOM 4878 O O . GLN B 1 225 ? 3.428 39.375 18.656 1 97.44 225 GLN B O 1
ATOM 4883 N N . ARG B 1 226 ? 3.844 38.594 20.688 1 97.44 226 ARG B N 1
ATOM 4884 C CA . ARG B 1 226 ? 3.865 37.188 20.219 1 97.44 226 ARG B CA 1
ATOM 4885 C C . ARG B 1 226 ? 2.502 36.781 19.688 1 97.44 226 ARG B C 1
ATOM 4887 O O . ARG B 1 226 ? 2.408 36.188 18.609 1 97.44 226 ARG B O 1
ATOM 4894 N N . LEU B 1 227 ? 1.455 37.031 20.391 1 98.12 227 LEU B N 1
ATOM 4895 C CA . LEU B 1 227 ? 0.106 36.688 19.953 1 98.12 227 LEU B CA 1
ATOM 4896 C C . LEU B 1 227 ? -0.27 37.469 18.688 1 98.12 227 LEU B C 1
ATOM 4898 O O . LEU B 1 227 ? -0.941 36.938 17.797 1 98.12 227 LEU B O 1
ATOM 4902 N N . LEU B 1 228 ? 0.183 38.688 18.625 1 98.06 228 LEU B N 1
ATOM 4903 C CA . LEU B 1 228 ? -0.063 39.5 17.438 1 98.06 228 LEU B CA 1
ATOM 4904 C C . LEU B 1 228 ? 0.586 38.875 16.203 1 98.06 228 LEU B C 1
ATOM 4906 O O . LEU B 1 228 ? -0.023 38.812 15.141 1 98.06 228 LEU B O 1
ATOM 4910 N N . GLU B 1 229 ? 1.81 38.438 16.375 1 97.88 229 GLU B N 1
ATOM 4911 C CA . GLU B 1 229 ? 2.523 37.812 15.266 1 97.88 229 GLU B CA 1
ATOM 4912 C C . GLU B 1 229 ? 1.797 36.531 14.805 1 97.88 229 GLU B C 1
ATOM 4914 O O . GLU B 1 229 ? 1.719 36.281 13.602 1 97.88 229 GLU B O 1
ATOM 4919 N N . ILE B 1 230 ? 1.258 35.781 15.75 1 98 230 ILE B N 1
ATOM 4920 C CA . ILE B 1 230 ? 0.53 34.562 15.438 1 98 230 ILE B CA 1
ATOM 4921 C C . ILE B 1 230 ? -0.726 34.906 14.633 1 98 230 ILE B C 1
ATOM 4923 O O . ILE B 1 230 ? -0.991 34.281 13.594 1 98 230 ILE B O 1
ATOM 4927 N N . VAL B 1 231 ? -1.485 35.906 15.086 1 98.12 231 VAL B N 1
ATOM 4928 C CA . VAL B 1 231 ? -2.736 36.281 14.438 1 98.12 231 VAL B CA 1
ATOM 4929 C C . VAL B 1 231 ? -2.451 36.781 13.023 1 98.12 231 VAL B C 1
ATOM 4931 O O . VAL B 1 231 ? -3.162 36.438 12.078 1 98.12 231 VAL B O 1
ATOM 4934 N N . ARG B 1 232 ? -1.43 37.594 12.859 1 97.75 232 ARG B N 1
ATOM 4935 C CA . ARG B 1 232 ? -1.07 38.156 11.547 1 97.75 232 ARG B CA 1
ATOM 4936 C C . ARG B 1 232 ? -0.622 37.031 10.602 1 97.75 232 ARG B C 1
ATOM 4938 O O . ARG B 1 232 ? -0.913 37.094 9.406 1 97.75 232 ARG B O 1
ATOM 4945 N N . HIS B 1 233 ? 0.094 36.094 11.18 1 97.88 233 HIS B N 1
ATOM 4946 C CA . HIS B 1 233 ? 0.521 34.969 10.391 1 97.88 233 HIS B CA 1
ATOM 4947 C C . HIS B 1 233 ? -0.677 34.156 9.875 1 97.88 233 HIS B C 1
ATOM 4949 O O . HIS B 1 233 ? -0.745 33.844 8.695 1 97.88 233 HIS B O 1
ATOM 4955 N N . LEU B 1 234 ? -1.638 33.875 10.734 1 98.19 234 LEU B N 1
ATOM 4956 C CA . LEU B 1 234 ? -2.846 33.156 10.344 1 98.19 234 LEU B CA 1
ATOM 4957 C C . LEU B 1 234 ? -3.637 33.938 9.305 1 98.19 234 LEU B C 1
ATOM 4959 O O . LEU B 1 234 ? -4.188 33.344 8.367 1 98.19 234 LEU B O 1
ATOM 4963 N N . LYS B 1 235 ? -3.66 35.25 9.477 1 97.44 235 LYS B N 1
ATOM 4964 C CA . LYS B 1 235 ? -4.336 36.094 8.516 1 97.44 235 LYS B CA 1
ATOM 4965 C C . LYS B 1 235 ? -3.713 35.969 7.129 1 97.44 235 LYS B C 1
ATOM 4967 O O . LYS B 1 235 ? -4.422 35.938 6.121 1 97.44 235 LYS B O 1
ATOM 4972 N N . SER B 1 236 ? -2.393 35.938 7.105 1 97.62 236 SER B N 1
ATOM 4973 C CA . SER B 1 236 ? -1.682 35.812 5.836 1 97.62 236 SER B CA 1
ATOM 4974 C C . SER B 1 236 ? -2.025 34.5 5.145 1 97.62 236 SER B C 1
ATOM 4976 O O . SER B 1 236 ? -2.178 34.469 3.922 1 97.62 236 SER B O 1
ATOM 4978 N N . LEU B 1 237 ? -2.146 33.438 5.902 1 98 237 LEU B N 1
ATOM 4979 C CA . LEU B 1 237 ? -2.494 32.125 5.332 1 98 237 LEU B CA 1
ATOM 4980 C C . LEU B 1 237 ? -3.926 32.125 4.812 1 98 237 LEU B C 1
ATOM 4982 O O . LEU B 1 237 ? -4.199 31.594 3.734 1 98 237 LEU B O 1
ATOM 4986 N N . VAL B 1 238 ? -4.832 32.719 5.586 1 97.75 238 VAL B N 1
ATOM 4987 C CA . VAL B 1 238 ? -6.227 32.812 5.16 1 97.75 238 VAL B CA 1
ATOM 4988 C C . VAL B 1 238 ? -6.32 33.594 3.857 1 97.75 238 VAL B C 1
ATOM 4990 O O . VAL B 1 238 ? -7.055 33.219 2.943 1 97.75 238 VAL B O 1
ATOM 4993 N N . GLN B 1 239 ? -5.602 34.688 3.807 1 97 239 GLN B N 1
ATOM 4994 C CA . GLN B 1 239 ? -5.594 35.531 2.605 1 97 239 GLN B CA 1
ATOM 4995 C C . GLN B 1 239 ? -5.055 34.75 1.406 1 97 239 GLN B C 1
ATOM 4997 O O . GLN B 1 239 ? -5.602 34.844 0.305 1 97 239 GLN B O 1
ATOM 5002 N N . LEU B 1 240 ? -3.967 34.031 1.612 1 97.5 240 LEU B N 1
ATOM 5003 C CA . LEU B 1 240 ? -3.398 33.188 0.551 1 97.5 240 LEU B CA 1
ATOM 5004 C C . LEU B 1 240 ? -4.438 32.219 0.005 1 97.5 240 LEU B C 1
ATOM 5006 O O . LEU B 1 240 ? -4.594 32.094 -1.211 1 97.5 240 LEU B O 1
ATOM 5010 N N . LEU B 1 241 ? -5.109 31.516 0.932 1 97.62 241 LEU B N 1
ATOM 5011 C CA . LEU B 1 241 ? -6.133 30.562 0.527 1 97.62 241 LEU B CA 1
ATOM 5012 C C . LEU B 1 241 ? -7.25 31.25 -0.245 1 97.62 241 LEU B C 1
ATOM 5014 O O . LEU B 1 241 ? -7.707 30.734 -1.271 1 97.62 241 LEU B O 1
ATOM 5018 N N . SER B 1 242 ? -7.633 32.438 0.247 1 96.88 242 SER B N 1
ATOM 5019 C CA . SER B 1 242 ? -8.664 33.219 -0.433 1 96.88 242 SER B CA 1
ATOM 5020 C C . SER B 1 242 ? -8.227 33.594 -1.84 1 96.88 242 SER B C 1
ATOM 5022 O O . SER B 1 242 ? -9 33.469 -2.793 1 96.88 242 SER B O 1
ATOM 5024 N N . ASP B 1 243 ? -6.996 34.031 -1.945 1 96.62 243 ASP B N 1
ATOM 5025 C CA . ASP B 1 243 ? -6.441 34.406 -3.234 1 96.62 243 ASP B CA 1
ATOM 5026 C C . ASP B 1 243 ? -6.391 33.25 -4.203 1 96.62 243 ASP B C 1
ATOM 5028 O O . ASP B 1 243 ? -6.359 33.438 -5.422 1 96.62 243 ASP B O 1
ATOM 5032 N N . CYS B 1 244 ? -6.367 32.062 -3.629 1 96.5 244 CYS B N 1
ATOM 5033 C CA . CYS B 1 244 ? -6.309 30.859 -4.453 1 96.5 244 CYS B CA 1
ATOM 5034 C C . CYS B 1 244 ? -7.695 30.266 -4.637 1 96.5 244 CYS B C 1
ATOM 5036 O O . CYS B 1 244 ? -7.828 29.125 -5.074 1 96.5 244 CYS B O 1
ATOM 5038 N N . GLY B 1 245 ? -8.734 30.906 -4.215 1 93.81 245 GLY B N 1
ATOM 5039 C CA . GLY B 1 245 ? -10.094 30.516 -4.523 1 93.81 245 GLY B CA 1
ATOM 5040 C C . GLY B 1 245 ? -10.789 29.797 -3.377 1 93.81 245 GLY B C 1
ATOM 5041 O O . GLY B 1 245 ? -11.906 29.312 -3.527 1 93.81 245 GLY B O 1
ATOM 5042 N N . ILE B 1 246 ? -10.141 29.688 -2.236 1 94.06 246 ILE B N 1
ATOM 5043 C CA . ILE B 1 246 ? -10.742 29.094 -1.055 1 94.06 246 ILE B CA 1
ATOM 5044 C C . ILE B 1 246 ? -11.281 30.188 -0.135 1 94.06 246 ILE B C 1
ATOM 5046 O O . ILE B 1 246 ? -10.562 30.703 0.718 1 94.06 246 ILE B O 1
ATOM 5050 N N . ASN B 1 247 ? -12.523 30.391 -0.195 1 87.94 247 ASN B N 1
ATOM 5051 C CA . ASN B 1 247 ? -13.086 31.562 0.459 1 87.94 247 ASN B CA 1
ATOM 5052 C C . ASN B 1 247 ? -13.617 31.234 1.851 1 87.94 247 ASN B C 1
ATOM 5054 O O . ASN B 1 247 ? -13.883 32.125 2.65 1 87.94 247 ASN B O 1
ATOM 5058 N N . GLU B 1 248 ? -13.828 30.031 2.078 1 88.94 248 GLU B N 1
ATOM 5059 C CA . GLU B 1 248 ? -14.328 29.656 3.398 1 88.94 248 GLU B CA 1
ATOM 5060 C C . GLU B 1 248 ? -13.273 28.906 4.203 1 88.94 248 GLU B C 1
ATOM 5062 O O . GLU B 1 248 ? -13.086 27.703 4.035 1 88.94 248 GLU B O 1
ATOM 5067 N N . THR B 1 249 ? -12.484 29.609 4.969 1 96 249 THR B N 1
ATOM 5068 C CA . THR B 1 249 ? -11.5 29.062 5.898 1 96 249 THR B CA 1
ATOM 5069 C C . THR B 1 249 ? -11.898 29.359 7.344 1 96 249 THR B C 1
ATOM 5071 O O . THR B 1 249 ? -12.281 30.484 7.668 1 96 249 THR B O 1
ATOM 5074 N N . LEU B 1 250 ? -11.914 28.391 8.133 1 97.06 250 LEU B N 1
ATOM 5075 C CA . LEU B 1 250 ? -12.219 28.547 9.547 1 97.06 250 LEU B CA 1
ATOM 5076 C C . LEU B 1 250 ? -10.938 28.703 10.367 1 97.06 250 LEU B C 1
ATOM 5078 O O . LEU B 1 250 ? -9.867 28.25 9.953 1 97.06 250 LEU B O 1
ATOM 5082 N N . VAL B 1 251 ? -11.109 29.391 11.422 1 97.75 251 VAL B N 1
ATOM 5083 C CA . VAL B 1 251 ? -10.023 29.531 12.383 1 97.75 251 VAL B CA 1
ATOM 5084 C C . VAL B 1 251 ? -10.516 29.156 13.781 1 97.75 251 VAL B C 1
ATOM 5086 O O . VAL B 1 251 ? -11.648 29.484 14.156 1 97.75 251 VAL B O 1
ATOM 5089 N N . ASP B 1 252 ? -9.719 28.406 14.5 1 97.38 252 ASP B N 1
ATOM 5090 C CA . ASP B 1 252 ? -9.961 28.062 15.898 1 97.38 252 ASP B CA 1
ATOM 5091 C C . ASP B 1 252 ? -8.773 28.453 16.781 1 97.38 252 ASP B C 1
ATOM 5093 O O . ASP B 1 252 ? -7.801 27.703 16.891 1 97.38 252 ASP B O 1
ATOM 5097 N N . LEU B 1 253 ? -8.898 29.547 17.438 1 97.81 253 LEU B N 1
ATOM 5098 C CA . LEU B 1 253 ? -7.797 30.109 18.219 1 97.81 253 LEU B CA 1
ATOM 5099 C C . LEU B 1 253 ? -7.637 29.375 19.547 1 97.81 253 LEU B C 1
ATOM 5101 O O . LEU B 1 253 ? -6.613 29.516 20.219 1 97.81 253 LEU B O 1
ATOM 5105 N N . GLY B 1 254 ? -8.625 28.609 19.953 1 96.62 254 GLY B N 1
ATOM 5106 C CA . GLY B 1 254 ? -8.57 27.828 21.172 1 96.62 254 GLY B CA 1
ATOM 5107 C C . GLY B 1 254 ? -8.086 26.406 20.969 1 96.62 254 GLY B C 1
ATOM 5108 O O . GLY B 1 254 ? -7.922 25.656 21.922 1 96.62 254 GLY B O 1
ATOM 5109 N N . ARG B 1 255 ? -7.816 26.078 19.75 1 95.25 255 ARG B N 1
ATOM 5110 C CA . ARG B 1 255 ? -7.363 24.719 19.438 1 95.25 255 ARG B CA 1
ATOM 5111 C C . ARG B 1 255 ? -5.973 24.469 20.016 1 95.25 255 ARG B C 1
ATOM 5113 O O . ARG B 1 255 ? -5.066 25.281 19.828 1 95.25 255 ARG B O 1
ATOM 5120 N N . VAL B 1 256 ? -5.859 23.359 20.703 1 94.88 256 VAL B N 1
ATOM 5121 C CA . VAL B 1 256 ? -4.574 22.984 21.297 1 94.88 256 VAL B CA 1
ATOM 5122 C C . VAL B 1 256 ? -4.008 21.766 20.562 1 94.88 256 VAL B C 1
ATOM 5124 O O . VAL B 1 256 ? -4.73 21.078 19.828 1 94.88 256 VAL B O 1
ATOM 5127 N N . LYS B 1 257 ? -2.74 21.609 20.688 1 88.38 257 LYS B N 1
ATOM 5128 C CA . LYS B 1 257 ? -2.074 20.531 19.969 1 88.38 257 LYS B CA 1
ATOM 5129 C C . LYS B 1 257 ? -2.541 19.172 20.469 1 88.38 257 LYS B C 1
ATOM 5131 O O . LYS B 1 257 ? -2.758 18.984 21.672 1 88.38 257 LYS B O 1
ATOM 5136 N N . ASN B 1 258 ? -2.715 18.281 19.516 1 81.94 258 ASN B N 1
ATOM 5137 C CA . ASN B 1 258 ? -3.113 16.906 19.828 1 81.94 258 ASN B CA 1
ATOM 5138 C C . ASN B 1 258 ? -1.904 15.984 19.953 1 81.94 258 ASN B C 1
ATOM 5140 O O . ASN B 1 258 ? -1.996 14.906 20.531 1 81.94 258 ASN B O 1
ATOM 5144 N N . LEU B 1 259 ? -0.857 16.422 19.25 1 83.19 259 LEU B N 1
ATOM 5145 C CA . LEU B 1 259 ? 0.424 15.734 19.375 1 83.19 259 LEU B CA 1
ATOM 5146 C C . LEU B 1 259 ? 1.483 16.672 19.953 1 83.19 259 LEU B C 1
ATOM 5148 O O . LEU B 1 259 ? 1.52 17.859 19.609 1 83.19 259 LEU B O 1
ATOM 5152 N N . PRO B 1 260 ? 2.338 16.156 20.688 1 84.75 260 PRO B N 1
ATOM 5153 C CA . PRO B 1 260 ? 3.258 17 21.438 1 84.75 260 PRO B CA 1
ATOM 5154 C C . PRO B 1 260 ? 4.242 17.75 20.547 1 84.75 260 PRO B C 1
ATOM 5156 O O . PRO B 1 260 ? 4.746 18.812 20.922 1 84.75 260 PRO B O 1
ATOM 5159 N N . TYR B 1 261 ? 4.387 17.25 19.375 1 89.81 261 TYR B N 1
ATOM 5160 C CA . TYR B 1 261 ? 5.496 17.797 18.594 1 89.81 261 TYR B CA 1
ATOM 5161 C C . TYR B 1 261 ? 5.059 19.031 17.797 1 89.81 261 TYR B C 1
ATOM 5163 O O . TYR B 1 261 ? 5.891 19.734 17.234 1 89.81 261 TYR B O 1
ATOM 5171 N N . TYR B 1 262 ? 3.789 19.312 17.781 1 92.62 262 TYR B N 1
ATOM 5172 C CA . TYR B 1 262 ? 3.35 20.5 17.062 1 92.62 262 TYR B CA 1
ATOM 5173 C C . TYR B 1 262 ? 3.854 21.766 17.75 1 92.62 262 TYR B C 1
ATOM 5175 O O . TYR B 1 262 ? 3.797 21.875 18.969 1 92.62 262 TYR B O 1
ATOM 5183 N N . CYS B 1 263 ? 4.328 22.766 16.922 1 94.5 263 CYS B N 1
ATOM 5184 C CA . CYS B 1 263 ? 4.926 23.953 17.516 1 94.5 263 CYS B CA 1
ATOM 5185 C C . CYS B 1 263 ? 4.57 25.203 16.703 1 94.5 263 CYS B C 1
ATOM 5187 O O . CYS B 1 263 ? 5.332 26.172 16.688 1 94.5 263 CYS B O 1
ATOM 5189 N N . GLY B 1 264 ? 3.488 25.219 16.047 1 96.25 264 GLY B N 1
ATOM 5190 C CA . GLY B 1 264 ? 3.068 26.344 15.234 1 96.25 264 GLY B CA 1
ATOM 5191 C C . GLY B 1 264 ? 1.675 26.188 14.656 1 96.25 264 GLY B C 1
ATOM 5192 O O . GLY B 1 264 ? 0.745 25.797 15.375 1 96.25 264 GLY B O 1
ATOM 5193 N N . THR B 1 265 ? 1.557 26.562 13.391 1 97.81 265 THR B N 1
ATOM 5194 C CA . THR B 1 265 ? 0.274 26.484 12.703 1 97.81 265 THR B CA 1
ATOM 5195 C C . THR B 1 265 ? -0.2 25.031 12.609 1 97.81 265 THR B C 1
ATOM 5197 O O . THR B 1 265 ? 0.598 24.125 12.359 1 97.81 265 THR B O 1
ATOM 5200 N N . MET B 1 266 ? -1.438 24.844 12.82 1 97.62 266 MET B N 1
ATOM 5201 C CA . MET B 1 266 ? -2.107 23.547 12.672 1 97.62 266 MET B CA 1
ATOM 5202 C C . MET B 1 266 ? -3.23 23.625 11.641 1 97.62 266 MET B C 1
ATOM 5204 O O . MET B 1 266 ? -3.934 24.641 11.562 1 97.62 266 MET B O 1
ATOM 5208 N N . PHE B 1 267 ? -3.334 22.516 10.828 1 95.06 267 PHE B N 1
ATOM 5209 C CA . PHE B 1 267 ? -4.316 22.406 9.758 1 95.06 267 PHE B CA 1
ATOM 5210 C C . PHE B 1 267 ? -5.273 21.25 10.023 1 95.06 267 PHE B C 1
ATOM 5212 O O . PHE B 1 267 ? -4.863 20.203 10.516 1 95.06 267 PHE B O 1
ATOM 5219 N N . ARG B 1 268 ? -6.473 21.484 9.695 1 96.81 268 ARG B N 1
ATOM 5220 C CA . ARG B 1 268 ? -7.41 20.375 9.586 1 96.81 268 ARG B CA 1
ATOM 5221 C C . ARG B 1 268 ? -8.398 20.594 8.445 1 96.81 268 ARG B C 1
ATOM 5223 O O . ARG B 1 268 ? -8.812 21.734 8.195 1 96.81 268 ARG B O 1
ATOM 5230 N N . GLY B 1 269 ? -8.688 19.578 7.719 1 97.12 269 GLY B N 1
ATOM 5231 C CA . GLY B 1 269 ? -9.766 19.578 6.746 1 97.12 269 GLY B CA 1
ATOM 5232 C C . GLY B 1 269 ? -10.914 18.672 7.141 1 97.12 269 GLY B C 1
ATOM 5233 O O . GLY B 1 269 ? -10.695 17.547 7.617 1 97.12 269 GLY B O 1
ATOM 5234 N N . TYR B 1 270 ? -12.148 19.203 6.945 1 96 270 TYR B N 1
ATOM 5235 C CA . TYR B 1 270 ? -13.336 18.438 7.27 1 96 270 TYR B CA 1
ATOM 5236 C C . TYR B 1 270 ? -14.297 18.375 6.086 1 96 270 TYR B C 1
ATOM 5238 O O . TYR B 1 270 ? -14.453 19.359 5.359 1 96 270 TYR B O 1
ATOM 5246 N N . LEU B 1 271 ? -14.891 17.203 6.008 1 96.69 271 LEU B N 1
ATOM 5247 C CA . LEU B 1 271 ? -15.992 17.094 5.055 1 96.69 271 LEU B CA 1
ATOM 5248 C C . LEU B 1 271 ? -17.281 17.688 5.629 1 96.69 271 LEU B C 1
ATOM 5250 O O . LEU B 1 271 ? -17.672 17.344 6.75 1 96.69 271 LEU B O 1
ATOM 5254 N N . ARG B 1 272 ? -17.938 18.484 4.953 1 94.62 272 ARG B N 1
ATOM 5255 C CA . ARG B 1 272 ? -19.156 19.125 5.438 1 94.62 272 ARG B CA 1
ATOM 5256 C C . ARG B 1 272 ? -20.281 18.109 5.605 1 94.62 272 ARG B C 1
ATOM 5258 O O . ARG B 1 272 ? -21.125 18.25 6.496 1 94.62 272 ARG B O 1
ATOM 5265 N N . GLU B 1 273 ? -20.234 17.141 4.75 1 92.31 273 GLU B N 1
ATOM 5266 C CA . GLU B 1 273 ? -21.297 16.141 4.703 1 92.31 273 GLU B CA 1
ATOM 5267 C C . GLU B 1 273 ? -21.453 15.422 6.047 1 92.31 273 GLU B C 1
ATOM 5269 O O . GLU B 1 273 ? -22.562 15.219 6.527 1 92.31 273 GLU B O 1
ATOM 5274 N N . ASN B 1 274 ? -20.344 15.062 6.727 1 92.75 274 ASN B N 1
ATOM 5275 C CA . ASN B 1 274 ? -20.469 14.234 7.926 1 92.75 274 ASN B CA 1
ATOM 5276 C C . ASN B 1 274 ? -19.5 14.695 9.016 1 92.75 274 ASN B C 1
ATOM 5278 O O . ASN B 1 274 ? -19.438 14.086 10.086 1 92.75 274 ASN B O 1
ATOM 5282 N N . GLY B 1 275 ? -18.75 15.68 8.719 1 94.56 275 GLY B N 1
ATOM 5283 C CA . GLY B 1 275 ? -17.859 16.234 9.734 1 94.56 275 GLY B CA 1
ATOM 5284 C C . GLY B 1 275 ? -16.578 15.461 9.898 1 94.56 275 GLY B C 1
ATOM 5285 O O . GLY B 1 275 ? -15.758 15.781 10.758 1 94.56 275 GLY B O 1
ATOM 5286 N N . SER B 1 276 ? -16.344 14.5 9.016 1 96.19 276 SER B N 1
ATOM 5287 C CA . SER B 1 276 ? -15.133 13.688 9.117 1 96.19 276 SER B CA 1
ATOM 5288 C C . SER B 1 276 ? -13.891 14.492 8.734 1 96.19 276 SER B C 1
ATOM 5290 O O . SER B 1 276 ? -13.93 15.297 7.797 1 96.19 276 SER B O 1
ATOM 5292 N N . THR B 1 277 ? -12.836 14.273 9.5 1 96.69 277 THR B N 1
ATOM 5293 C CA . THR B 1 277 ? -11.562 14.883 9.164 1 96.69 277 THR B CA 1
ATOM 5294 C C . THR B 1 277 ? -10.898 14.148 7.996 1 96.69 277 THR B C 1
ATOM 5296 O O . THR B 1 277 ? -10.594 12.961 8.102 1 96.69 277 THR B O 1
ATOM 5299 N N . CYS B 1 278 ? -10.656 14.859 6.941 1 97.62 278 CYS B N 1
ATOM 5300 C CA . CYS B 1 278 ? -10.094 14.188 5.777 1 97.62 278 CYS B CA 1
ATOM 5301 C C . CYS B 1 278 ? -8.594 14.43 5.684 1 97.62 278 CYS B C 1
ATOM 5303 O O . CYS B 1 278 ? -7.883 13.695 4.992 1 97.62 278 CYS B O 1
ATOM 5305 N N . PHE B 1 279 ? -8.086 15.492 6.332 1 98.19 279 PHE B N 1
ATOM 5306 C CA . PHE B 1 279 ? -6.648 15.633 6.504 1 98.19 279 PHE B CA 1
ATOM 5307 C C . PHE B 1 279 ? -6.328 16.453 7.742 1 98.19 279 PHE B C 1
ATOM 5309 O O . PHE B 1 279 ? -7.18 17.203 8.234 1 98.19 279 PHE B O 1
ATOM 5316 N N . SER B 1 280 ? -5.156 16.297 8.273 1 97.56 280 SER B N 1
ATOM 5317 C CA . SER B 1 280 ? -4.633 17.078 9.391 1 97.56 280 SER B CA 1
ATOM 5318 C C . SER B 1 280 ? -3.121 17.25 9.297 1 97.56 280 SER B C 1
ATOM 5320 O O . SER B 1 280 ? -2.445 16.438 8.648 1 97.56 280 SER B O 1
ATOM 5322 N N . GLY B 1 281 ? -2.652 18.297 9.852 1 97.12 281 GLY B N 1
ATOM 5323 C CA . GLY B 1 281 ? -1.225 18.578 9.828 1 97.12 281 GLY B CA 1
ATOM 5324 C C . GLY B 1 281 ? -0.848 19.844 10.57 1 97.12 281 GLY B C 1
ATOM 5325 O O . GLY B 1 281 ? -1.633 20.359 11.367 1 97.12 281 GLY B O 1
ATOM 5326 N N . GLY B 1 282 ? 0.41 20.203 10.359 1 97.75 282 GLY B N 1
ATOM 5327 C CA . GLY B 1 282 ? 0.919 21.391 11.008 1 97.75 282 GLY B CA 1
ATOM 5328 C C . GLY B 1 282 ? 2.434 21.422 11.109 1 97.75 282 GLY B C 1
ATOM 5329 O O . GLY B 1 282 ? 3.111 20.547 10.57 1 97.75 282 GLY B O 1
ATOM 5330 N N . ARG B 1 283 ? 2.844 22.5 11.758 1 97.62 283 ARG B N 1
ATOM 5331 C CA . ARG B 1 283 ? 4.277 22.703 11.938 1 97.62 283 ARG B CA 1
ATOM 5332 C C . ARG B 1 283 ? 4.797 21.906 13.133 1 97.62 283 ARG B C 1
ATOM 5334 O O . ARG B 1 283 ? 4.145 21.844 14.172 1 97.62 283 ARG B O 1
ATOM 5341 N N . TYR B 1 284 ? 6.023 21.281 12.922 1 97 284 TYR B N 1
ATOM 5342 C CA . TYR B 1 284 ? 6.551 20.406 13.969 1 97 284 TYR B CA 1
ATOM 5343 C C . TYR B 1 284 ? 8.07 20.484 14.023 1 97 284 TYR B C 1
ATOM 5345 O O . TYR B 1 284 ? 8.742 19.469 14.172 1 97 284 TYR B O 1
ATOM 5353 N N . ASP B 1 285 ? 8.672 21.609 14.047 1 96.19 285 ASP B N 1
ATOM 5354 C CA . ASP B 1 285 ? 10.109 21.859 14.047 1 96.19 285 ASP B CA 1
ATOM 5355 C C . ASP B 1 285 ? 10.797 21.109 15.18 1 96.19 285 ASP B C 1
ATOM 5357 O O . ASP B 1 285 ? 11.898 20.594 15.008 1 96.19 285 ASP B O 1
ATOM 5361 N N . THR B 1 286 ? 10.195 21.016 16.25 1 92.94 286 THR B N 1
ATOM 5362 C CA . THR B 1 286 ? 10.805 20.562 17.5 1 92.94 286 THR B CA 1
ATOM 5363 C C . THR B 1 286 ? 11.133 19.062 17.422 1 92.94 286 THR B C 1
ATOM 5365 O O . THR B 1 286 ? 11.961 18.562 18.172 1 92.94 286 THR B O 1
ATOM 5368 N N . LEU B 1 287 ? 10.422 18.422 16.547 1 93.94 287 LEU B N 1
ATOM 5369 C CA . LEU B 1 287 ? 10.672 16.984 16.391 1 93.94 287 LEU B CA 1
ATOM 5370 C C . LEU B 1 287 ? 12.117 16.734 16 1 93.94 287 LEU B C 1
ATOM 5372 O O . LEU B 1 287 ? 12.688 15.695 16.344 1 93.94 287 LEU B O 1
ATOM 5376 N N . TYR B 1 288 ? 12.742 17.625 15.344 1 94.69 288 TYR B N 1
ATOM 5377 C CA . TYR B 1 288 ? 14.094 17.438 14.82 1 94.69 288 TYR B CA 1
ATOM 5378 C C . TYR B 1 288 ? 15.133 17.797 15.875 1 94.69 288 TYR B C 1
ATOM 5380 O O . TYR B 1 288 ? 16.312 17.484 15.719 1 94.69 288 TYR B O 1
ATOM 5388 N N . GLU B 1 289 ? 14.742 18.359 16.953 1 93.38 289 GLU B N 1
ATOM 5389 C CA . GLU B 1 289 ? 15.672 18.703 18.016 1 93.38 289 GLU B CA 1
ATOM 5390 C C . GLU B 1 289 ? 16.281 17.469 18.656 1 93.38 289 GLU B C 1
ATOM 5392 O O . GLU B 1 289 ? 17.406 17.5 19.156 1 93.38 289 GLU B O 1
ATOM 5397 N N . GLN B 1 290 ? 15.539 16.422 18.594 1 91.75 290 GLN B N 1
ATOM 5398 C CA . GLN B 1 290 ? 16.047 15.164 19.141 1 91.75 290 GLN B CA 1
ATOM 5399 C C . GLN B 1 290 ? 17.297 14.711 18.391 1 91.75 290 GLN B C 1
ATOM 5401 O O . GLN B 1 290 ? 18.078 13.914 18.906 1 91.75 290 GLN B O 1
ATOM 5406 N N . PHE B 1 291 ? 17.484 15.211 17.266 1 92.25 291 PHE B N 1
ATOM 5407 C CA . PHE B 1 291 ? 18.641 14.852 16.453 1 92.25 291 PHE B CA 1
ATOM 5408 C C . PHE B 1 291 ? 19.656 15.992 16.422 1 92.25 291 PHE B C 1
ATOM 5410 O O . PHE B 1 291 ? 20.516 16.031 15.555 1 92.25 291 PHE B O 1
ATOM 5417 N N . ASP B 1 292 ? 19.469 16.984 17.172 1 92.19 292 ASP B N 1
ATOM 5418 C CA . ASP B 1 292 ? 20.312 18.172 17.281 1 92.19 292 ASP B CA 1
ATOM 5419 C C . ASP B 1 292 ? 20.234 19.016 16.016 1 92.19 292 ASP B C 1
ATOM 5421 O O . ASP B 1 292 ? 21.25 19.562 15.562 1 92.19 292 ASP B O 1
ATOM 5425 N N . GLU B 1 293 ? 19.047 18.953 15.438 1 91 293 GLU B N 1
ATOM 5426 C CA . GLU B 1 293 ? 18.781 19.766 14.266 1 91 293 GLU B CA 1
ATOM 5427 C C . GLU B 1 293 ? 17.719 20.828 14.555 1 91 293 GLU B C 1
ATOM 5429 O O . GLU B 1 293 ? 16.812 20.594 15.359 1 91 293 GLU B O 1
ATOM 5434 N N . ARG B 1 294 ? 17.922 21.969 13.883 1 90.56 294 ARG B N 1
ATOM 5435 C CA . ARG B 1 294 ? 16.953 23.062 14.016 1 90.56 294 ARG B CA 1
ATOM 5436 C C . ARG B 1 294 ? 16.578 23.609 12.641 1 90.56 294 ARG B C 1
ATOM 5438 O O . ARG B 1 294 ? 17.344 24.344 12.023 1 90.56 294 ARG B O 1
ATOM 5445 N N . HIS B 1 295 ? 15.523 23.188 12.188 1 91.94 295 HIS B N 1
ATOM 5446 C CA . HIS B 1 295 ? 14.969 23.688 10.938 1 91.94 295 HIS B CA 1
ATOM 5447 C C . HIS B 1 295 ? 13.445 23.562 10.922 1 91.94 295 HIS B C 1
ATOM 5449 O O . HIS B 1 295 ? 12.867 22.891 11.773 1 91.94 295 HIS B O 1
ATOM 5455 N N . SER B 1 296 ? 12.875 24.281 10.016 1 95.25 296 SER B N 1
ATOM 5456 C CA . SER B 1 296 ? 11.422 24.25 9.852 1 95.25 296 SER B CA 1
ATOM 5457 C C . SER B 1 296 ? 10.953 22.906 9.32 1 95.25 296 SER B C 1
ATOM 5459 O O . SER B 1 296 ? 11.664 22.25 8.555 1 95.25 296 SER B O 1
ATOM 5461 N N . ALA B 1 297 ? 9.805 22.469 9.781 1 97.81 297 ALA B N 1
ATOM 5462 C CA . ALA B 1 297 ? 9.141 21.25 9.32 1 97.81 297 ALA B CA 1
ATOM 5463 C C . ALA B 1 297 ? 7.625 21.391 9.398 1 97.81 297 ALA B C 1
ATOM 5465 O O . ALA B 1 297 ? 7.09 21.828 10.422 1 97.81 297 ALA B O 1
ATOM 5466 N N . VAL B 1 298 ? 6.988 21.141 8.367 1 98.31 298 VAL B N 1
ATOM 5467 C CA . VAL B 1 298 ? 5.531 21.172 8.297 1 98.31 298 VAL B CA 1
ATOM 5468 C C . VAL B 1 298 ? 5.027 20.031 7.434 1 98.31 298 VAL B C 1
ATOM 5470 O O . VAL B 1 298 ? 5.707 19.594 6.496 1 98.31 298 VAL B O 1
ATOM 5473 N N . GLY B 1 299 ? 3.908 19.453 7.785 1 97.62 299 GLY B N 1
ATOM 5474 C CA . GLY B 1 299 ? 3.352 18.359 7.008 1 97.62 299 GLY B CA 1
ATOM 5475 C C . GLY B 1 299 ? 1.858 18.188 7.207 1 97.62 299 GLY B C 1
ATOM 5476 O O . GLY B 1 299 ? 1.247 18.891 8.016 1 97.62 299 GLY B O 1
ATOM 5477 N N . LEU B 1 300 ? 1.31 17.375 6.434 1 97.69 300 LEU B N 1
ATOM 5478 C CA . LEU B 1 300 ? -0.083 16.984 6.594 1 97.69 300 LEU B CA 1
ATOM 5479 C C . LEU B 1 300 ? -0.303 15.562 6.078 1 97.69 300 LEU B C 1
ATOM 5481 O O . LEU B 1 300 ? 0.445 15.086 5.223 1 97.69 300 LEU B O 1
ATOM 5485 N N . ALA B 1 301 ? -1.247 14.875 6.629 1 98.19 301 ALA B N 1
ATOM 5486 C CA . ALA B 1 301 ? -1.635 13.523 6.242 1 98.19 301 ALA B CA 1
ATOM 5487 C C . ALA B 1 301 ? -3.115 13.461 5.879 1 98.19 301 ALA B C 1
ATOM 5489 O O . ALA B 1 301 ? -3.959 14.016 6.582 1 98.19 301 ALA B O 1
ATOM 5490 N N . PHE B 1 302 ? -3.365 12.828 4.766 1 98.69 302 PHE B N 1
ATOM 5491 C CA . PHE B 1 302 ? -4.734 12.57 4.34 1 98.69 302 PHE B CA 1
ATOM 5492 C C . PHE B 1 302 ? -5.23 11.234 4.879 1 98.69 302 PHE B C 1
ATOM 5494 O O . PHE B 1 302 ? -4.48 10.258 4.906 1 98.69 302 PHE B O 1
ATOM 5501 N N . ASP B 1 303 ? -6.449 11.242 5.301 1 97.94 303 ASP B N 1
ATOM 5502 C CA . ASP B 1 303 ? -7.109 9.984 5.641 1 97.94 303 ASP B CA 1
ATOM 5503 C C . ASP B 1 303 ? -7.684 9.312 4.398 1 97.94 303 ASP B C 1
ATOM 5505 O O . ASP B 1 303 ? -8.789 9.633 3.967 1 97.94 303 ASP B O 1
ATOM 5509 N N . ILE B 1 304 ? -7.027 8.328 3.91 1 97.88 304 ILE B N 1
ATOM 5510 C CA . ILE B 1 304 ? -7.387 7.703 2.639 1 97.88 304 ILE B CA 1
ATOM 5511 C C . ILE B 1 304 ? -8.656 6.871 2.811 1 97.88 304 ILE B C 1
ATOM 5513 O O . ILE B 1 304 ? -9.453 6.746 1.88 1 97.88 304 ILE B O 1
ATOM 5517 N N . ASP B 1 305 ? -8.859 6.301 3.99 1 95.56 305 ASP B N 1
ATOM 5518 C CA . ASP B 1 305 ? -10.07 5.543 4.258 1 95.56 305 ASP B CA 1
ATOM 5519 C C . ASP B 1 305 ? -11.312 6.434 4.164 1 95.56 305 ASP B C 1
ATOM 5521 O O . ASP B 1 305 ? -12.336 6.023 3.625 1 95.56 305 ASP B O 1
ATOM 5525 N N . ILE B 1 306 ? -11.18 7.633 4.602 1 96.19 306 ILE B N 1
ATOM 5526 C CA . ILE B 1 306 ? -12.281 8.586 4.555 1 96.19 306 ILE B CA 1
ATOM 5527 C C . ILE B 1 306 ? -12.445 9.117 3.133 1 96.19 306 ILE B C 1
ATOM 5529 O O . ILE B 1 306 ? -13.555 9.117 2.588 1 96.19 306 ILE B O 1
ATOM 5533 N N . LEU B 1 307 ? -11.383 9.484 2.516 1 97.44 307 LEU B N 1
ATOM 5534 C CA . LEU B 1 307 ? -11.438 10.141 1.214 1 97.44 307 LEU B CA 1
ATOM 5535 C C . LEU B 1 307 ? -11.867 9.156 0.129 1 97.44 307 LEU B C 1
ATOM 5537 O O . LEU B 1 307 ? -12.562 9.539 -0.817 1 97.44 307 LEU B O 1
ATOM 5541 N N . SER B 1 308 ? -11.391 7.93 0.245 1 95.06 308 SER B N 1
ATOM 5542 C CA . SER B 1 308 ? -11.781 6.934 -0.749 1 95.06 308 SER B CA 1
ATOM 5543 C C . SER B 1 308 ? -13.289 6.723 -0.75 1 95.06 308 SER B C 1
ATOM 5545 O O . SER B 1 308 ? -13.883 6.41 -1.787 1 95.06 308 SER B O 1
ATOM 5547 N N . GLY B 1 309 ? -13.938 6.902 0.421 1 92.38 309 GLY B N 1
ATOM 5548 C CA . GLY B 1 309 ? -15.383 6.797 0.529 1 92.38 309 GLY B CA 1
ATOM 5549 C C . GLY B 1 309 ? -16.125 7.867 -0.252 1 92.38 309 GLY B C 1
ATOM 5550 O O . GLY B 1 309 ? -17.297 7.711 -0.563 1 92.38 309 GLY B O 1
ATOM 5551 N N . GLN B 1 310 ? -15.375 8.953 -0.592 1 91.88 310 GLN B N 1
ATOM 5552 C CA . GLN B 1 310 ? -15.977 10.078 -1.3 1 91.88 310 GLN B CA 1
ATOM 5553 C C . GLN B 1 310 ? -15.891 9.891 -2.812 1 91.88 310 GLN B C 1
ATOM 5555 O O . GLN B 1 310 ? -16.516 10.617 -3.574 1 91.88 310 GLN B O 1
ATOM 5560 N N . ILE B 1 311 ? -15.047 8.992 -3.223 1 89.31 311 ILE B N 1
ATOM 5561 C CA . ILE B 1 311 ? -14.844 8.75 -4.645 1 89.31 311 ILE B CA 1
ATOM 5562 C C . ILE B 1 311 ? -16.031 7.957 -5.203 1 89.31 311 ILE B C 1
ATOM 5564 O O . ILE B 1 311 ? -16.438 6.945 -4.629 1 89.31 311 ILE B O 1
ATOM 5568 N N . SER B 1 312 ? -16.594 8.57 -6.246 1 81.62 312 SER B N 1
ATOM 5569 C CA . SER B 1 312 ? -17.719 7.887 -6.887 1 81.62 312 SER B CA 1
ATOM 5570 C C . SER B 1 312 ? -17.266 6.586 -7.543 1 81.62 312 SER B C 1
ATOM 5572 O O . SER B 1 312 ? -16.125 6.484 -8.016 1 81.62 312 SER B O 1
ATOM 5574 N N . SER B 1 313 ? -18.094 5.648 -7.258 1 70.44 313 SER B N 1
ATOM 5575 C CA . SER B 1 313 ? -17.797 4.383 -7.918 1 70.44 313 SER B CA 1
ATOM 5576 C C . SER B 1 313 ? -17.703 4.559 -9.43 1 70.44 313 SER B C 1
ATOM 5578 O O . SER B 1 313 ? -18.469 5.328 -10.016 1 70.44 313 SER B O 1
ATOM 5580 N N . ALA B 1 314 ? -16.469 4.402 -9.938 1 61.75 314 ALA B N 1
ATOM 5581 C CA . ALA B 1 314 ? -16.375 4.465 -11.391 1 61.75 314 ALA B CA 1
ATOM 5582 C C . ALA B 1 314 ? -17.641 3.924 -12.055 1 61.75 314 ALA B C 1
ATOM 5584 O O . ALA B 1 314 ? -18.344 3.092 -11.477 1 61.75 314 ALA B O 1
ATOM 5585 N N . GLN B 1 315 ? -18.094 4.699 -13.148 1 60.72 315 GLN B N 1
ATOM 5586 C CA . GLN B 1 315 ? -19.219 4.184 -13.938 1 60.72 315 GLN B CA 1
ATOM 5587 C C . GLN B 1 315 ? -19.094 2.676 -14.148 1 60.72 315 GLN B C 1
ATOM 5589 O O . GLN B 1 315 ? -18 2.17 -14.414 1 60.72 315 GLN B O 1
ATOM 5594 N N . ASN B 1 316 ? -19.984 1.993 -13.656 1 74.5 316 ASN B N 1
ATOM 5595 C CA . ASN B 1 316 ? -20.031 0.547 -13.844 1 74.5 316 ASN B CA 1
ATOM 5596 C C . ASN B 1 316 ? -19.766 0.156 -15.289 1 74.5 316 ASN B C 1
ATOM 5598 O O . ASN B 1 316 ? -20.531 0.503 -16.188 1 74.5 316 ASN B O 1
ATOM 5602 N N . ARG B 1 317 ? -18.531 -0.144 -15.602 1 86.69 317 ARG B N 1
ATOM 5603 C CA . ARG B 1 317 ? -18.203 -0.687 -16.922 1 86.69 317 ARG B CA 1
ATOM 5604 C C . ARG B 1 317 ? -19.078 -1.9 -17.234 1 86.69 317 ARG B C 1
ATOM 5606 O O . ARG B 1 317 ? -19.375 -2.703 -16.344 1 86.69 317 ARG B O 1
ATOM 5613 N N . GLU B 1 318 ? -19.484 -1.895 -18.484 1 94.94 318 GLU B N 1
ATOM 5614 C CA . GLU B 1 318 ? -20.234 -3.061 -18.953 1 94.94 318 GLU B CA 1
ATOM 5615 C C . GLU B 1 318 ? -19.422 -4.34 -18.781 1 94.94 318 GLU B C 1
ATOM 5617 O O . GLU B 1 318 ? -18.234 -4.363 -19.062 1 94.94 318 GLU B O 1
ATOM 5622 N N . LYS B 1 319 ? -20.078 -5.398 -18.297 1 96.12 319 LYS B N 1
ATOM 5623 C CA . LYS B 1 319 ? -19.453 -6.699 -18.094 1 96.12 319 LYS B CA 1
ATOM 5624 C C . LYS B 1 319 ? -19.906 -7.695 -19.156 1 96.12 319 LYS B C 1
ATOM 5626 O O . LYS B 1 319 ? -21.094 -7.938 -19.328 1 96.12 319 LYS B O 1
ATOM 5631 N N . VAL B 1 320 ? -18.969 -8.234 -19.891 1 97.38 320 VAL B N 1
ATOM 5632 C CA . VAL B 1 320 ? -19.219 -9.227 -20.922 1 97.38 320 VAL B CA 1
ATOM 5633 C C . VAL B 1 320 ? -18.703 -10.586 -20.469 1 97.38 320 VAL B C 1
ATOM 5635 O O . VAL B 1 320 ? -17.562 -10.695 -19.984 1 97.38 320 VAL B O 1
ATOM 5638 N N . CYS B 1 321 ? -19.531 -11.617 -20.609 1 97.62 321 CYS B N 1
ATOM 5639 C CA . CYS B 1 321 ? -19.109 -12.992 -20.359 1 97.62 321 CYS B CA 1
ATOM 5640 C C . CYS B 1 321 ? -18.906 -13.75 -21.672 1 97.62 321 CYS B C 1
ATOM 5642 O O . CYS B 1 321 ? -19.844 -13.867 -22.469 1 97.62 321 CYS B O 1
ATOM 5644 N N . LEU B 1 322 ? -17.703 -14.188 -21.922 1 97.94 322 LEU B N 1
ATOM 5645 C CA . LEU B 1 322 ? -17.438 -15.094 -23.047 1 97.94 322 LEU B CA 1
ATOM 5646 C C . LEU B 1 322 ? -17.5 -16.547 -22.578 1 97.94 322 LEU B C 1
ATOM 5648 O O . LEU B 1 322 ? -16.625 -17.016 -21.859 1 97.94 322 LEU B O 1
ATOM 5652 N N . LEU B 1 323 ? -18.516 -17.234 -22.969 1 97.44 323 LEU B N 1
ATOM 5653 C CA . LEU B 1 323 ? -18.641 -18.656 -22.672 1 97.44 323 LEU B CA 1
ATOM 5654 C C . LEU B 1 323 ? -17.812 -19.484 -23.641 1 97.44 323 LEU B C 1
ATOM 5656 O O . LEU B 1 323 ? -18.141 -19.562 -24.828 1 97.44 323 LEU B O 1
ATOM 5660 N N . ALA B 1 324 ? -16.781 -20.047 -23.125 1 97.5 324 ALA B N 1
ATOM 5661 C CA . ALA B 1 324 ? -15.82 -20.797 -23.953 1 97.5 324 ALA B CA 1
ATOM 5662 C C . ALA B 1 324 ? -15.602 -22.203 -23.406 1 97.5 324 ALA B C 1
ATOM 5664 O O . ALA B 1 324 ? -16.359 -22.672 -22.547 1 97.5 324 ALA B O 1
ATOM 5665 N N . SER B 1 325 ? -14.773 -22.969 -24.031 1 96 325 SER B N 1
ATOM 5666 C CA . SER B 1 325 ? -14.258 -24.281 -23.641 1 96 325 SER B CA 1
ATOM 5667 C C . SER B 1 325 ? -12.734 -24.297 -23.625 1 96 325 SER B C 1
ATOM 5669 O O . SER B 1 325 ? -12.094 -23.328 -24.062 1 96 325 SER B O 1
ATOM 5671 N N . PRO B 1 326 ? -12.164 -25.297 -23.062 1 96 326 PRO B N 1
ATOM 5672 C CA . PRO B 1 326 ? -10.703 -25.375 -23.109 1 96 326 PRO B CA 1
ATOM 5673 C C . PRO B 1 326 ? -10.148 -25.203 -24.516 1 96 326 PRO B C 1
ATOM 5675 O O . PRO B 1 326 ? -9.141 -24.516 -24.703 1 96 326 PRO B O 1
ATOM 5678 N N . GLU B 1 327 ? -10.891 -25.719 -25.516 1 94.69 327 GLU B N 1
ATOM 5679 C CA . GLU B 1 327 ? -10.422 -25.703 -26.906 1 94.69 327 GLU B CA 1
ATOM 5680 C C . GLU B 1 327 ? -10.531 -24.297 -27.5 1 94.69 327 GLU B C 1
ATOM 5682 O O . GLU B 1 327 ? -9.742 -23.922 -28.375 1 94.69 327 GLU B O 1
ATOM 5687 N N . SER B 1 328 ? -11.516 -23.531 -26.984 1 96.38 328 SER B N 1
ATOM 5688 C CA . SER B 1 328 ? -11.766 -22.234 -27.578 1 96.38 328 SER B CA 1
ATOM 5689 C C . SER B 1 328 ? -11.242 -21.109 -26.703 1 96.38 328 SER B C 1
ATOM 5691 O O . SER B 1 328 ? -11.484 -19.938 -26.969 1 96.38 328 SER B O 1
ATOM 5693 N N . HIS B 1 329 ? -10.57 -21.484 -25.656 1 97.81 329 HIS B N 1
ATOM 5694 C CA . HIS B 1 329 ? -10.117 -20.5 -24.688 1 97.81 329 HIS B CA 1
ATOM 5695 C C . HIS B 1 329 ? -9.188 -19.469 -25.328 1 97.81 329 HIS B C 1
ATOM 5697 O O . HIS B 1 329 ? -9.281 -18.281 -25.047 1 97.81 329 HIS B O 1
ATOM 5703 N N . ALA B 1 330 ? -8.258 -19.953 -26.141 1 97.25 330 ALA B N 1
ATOM 5704 C CA . ALA B 1 330 ? -7.312 -19.062 -26.812 1 97.25 330 ALA B CA 1
ATOM 5705 C C . ALA B 1 330 ? -8.031 -18.047 -27.672 1 97.25 330 ALA B C 1
ATOM 5707 O O . ALA B 1 330 ? -7.652 -16.875 -27.719 1 97.25 330 ALA B O 1
ATOM 5708 N N . TYR B 1 331 ? -9.031 -18.484 -28.359 1 96.94 331 TYR B N 1
ATOM 5709 C CA . TYR B 1 331 ? -9.828 -17.578 -29.188 1 96.94 331 TYR B CA 1
ATOM 5710 C C . TYR B 1 331 ? -10.539 -16.547 -28.328 1 96.94 331 TYR B C 1
ATOM 5712 O O . TYR B 1 331 ? -10.539 -15.352 -28.641 1 96.94 331 TYR B O 1
ATOM 5720 N N . ALA B 1 332 ? -11.172 -17.016 -27.25 1 97.75 332 ALA B N 1
ATOM 5721 C CA . ALA B 1 332 ? -11.852 -16.109 -26.328 1 97.75 332 ALA B CA 1
ATOM 5722 C C . ALA B 1 332 ? -10.898 -15.047 -25.797 1 97.75 332 ALA B C 1
ATOM 5724 O O . ALA B 1 332 ? -11.266 -13.875 -25.688 1 97.75 332 ALA B O 1
ATOM 5725 N N . GLU B 1 333 ? -9.664 -15.469 -25.469 1 98 333 GLU B N 1
ATOM 5726 C CA . GLU B 1 333 ? -8.641 -14.539 -25 1 98 333 GLU B CA 1
ATOM 5727 C C . GLU B 1 333 ? -8.328 -13.484 -26.047 1 98 333 GLU B C 1
ATOM 5729 O O . GLU B 1 333 ? -8.227 -12.297 -25.734 1 98 333 GLU B O 1
ATOM 5734 N N . ARG B 1 334 ? -8.203 -13.891 -27.25 1 95.94 334 ARG B N 1
ATOM 5735 C CA . ARG B 1 334 ? -7.832 -12.992 -28.328 1 95.94 334 ARG B CA 1
ATOM 5736 C C . ARG B 1 334 ? -8.906 -11.938 -28.562 1 95.94 334 ARG B C 1
ATOM 5738 O O . ARG B 1 334 ? -8.602 -10.773 -28.828 1 95.94 334 ARG B O 1
ATOM 5745 N N . ILE B 1 335 ? -10.148 -12.25 -28.406 1 95.56 335 ILE B N 1
ATOM 5746 C 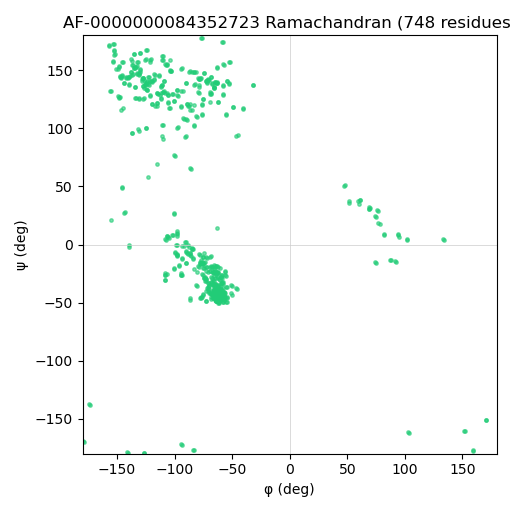CA . ILE B 1 335 ? -11.219 -11.344 -28.812 1 95.56 335 ILE B CA 1
ATOM 5747 C C . ILE B 1 335 ? -11.531 -10.375 -27.672 1 95.56 335 ILE B C 1
ATOM 5749 O O . ILE B 1 335 ? -12.375 -9.492 -27.812 1 95.56 335 ILE B O 1
ATOM 5753 N N . ARG B 1 336 ? -10.93 -10.602 -26.5 1 95.94 336 ARG B N 1
ATOM 5754 C CA . ARG B 1 336 ? -11.047 -9.586 -25.453 1 95.94 336 ARG B CA 1
ATOM 5755 C C . ARG B 1 336 ? -10.789 -8.195 -26.031 1 95.94 336 ARG B C 1
ATOM 5757 O O . ARG B 1 336 ? -11.391 -7.215 -25.578 1 95.94 336 ARG B O 1
ATOM 5764 N N . SER B 1 337 ? -9.844 -8.109 -26.938 1 93.94 337 SER B N 1
ATOM 5765 C CA . SER B 1 337 ? -9.438 -6.832 -27.516 1 93.94 337 SER B CA 1
ATOM 5766 C C . SER B 1 337 ? -10.586 -6.188 -28.297 1 93.94 337 SER B C 1
ATOM 5768 O O . SER B 1 337 ? -10.547 -4.992 -28.594 1 93.94 337 SER B O 1
ATOM 5770 N N . ASP B 1 338 ? -11.617 -6.957 -28.688 1 94.25 338 ASP B N 1
ATOM 5771 C CA . ASP B 1 338 ? -12.789 -6.445 -29.391 1 94.25 338 ASP B CA 1
ATOM 5772 C C . ASP B 1 338 ? -13.703 -5.668 -28.453 1 94.25 338 ASP B C 1
ATOM 5774 O O . ASP B 1 338 ? -14.625 -4.984 -28.891 1 94.25 338 ASP B O 1
ATOM 5778 N N . PHE B 1 339 ? -13.547 -5.777 -27.203 1 93.88 339 PHE B N 1
ATOM 5779 C CA . PHE B 1 339 ? -14.367 -5.117 -26.188 1 93.88 339 PHE B CA 1
ATOM 5780 C C . PHE B 1 339 ? -13.539 -4.121 -25.391 1 93.88 339 PHE B C 1
ATOM 5782 O O . PHE B 1 339 ? -13.461 -4.215 -24.156 1 93.88 339 PHE B O 1
ATOM 5789 N N . PRO B 1 340 ? -13.234 -3.068 -26.25 1 87.25 340 PRO B N 1
ATOM 5790 C CA . PRO B 1 340 ? -12.383 -2.086 -25.578 1 87.25 340 PRO B CA 1
ATOM 5791 C C . PRO B 1 340 ? -13.117 -1.32 -24.484 1 87.25 340 PRO B C 1
ATOM 5793 O O . PRO B 1 340 ? -14.312 -1.06 -24.609 1 87.25 340 PRO B O 1
ATOM 5796 N N . ASP B 1 341 ? -12.797 -1.233 -23.203 1 89.44 341 ASP B N 1
ATOM 5797 C CA . ASP B 1 341 ? -13.305 -0.447 -22.078 1 89.44 341 ASP B CA 1
ATOM 5798 C C . ASP B 1 341 ? -14.352 -1.228 -21.281 1 89.44 341 ASP B C 1
ATOM 5800 O O . ASP B 1 341 ? -15.133 -0.642 -20.531 1 89.44 341 ASP B O 1
ATOM 5804 N N . MET B 1 342 ? -14.508 -2.51 -21.672 1 95.44 342 MET B N 1
ATOM 5805 C CA . MET B 1 342 ? -15.43 -3.369 -20.953 1 95.44 342 MET B CA 1
ATOM 5806 C C . MET B 1 342 ? -14.68 -4.348 -20.047 1 95.44 342 MET B C 1
ATOM 5808 O O . MET B 1 342 ? -13.461 -4.512 -20.188 1 95.44 342 MET B O 1
ATOM 5812 N N . ILE B 1 343 ? -15.398 -4.793 -19.125 1 96.62 343 ILE B N 1
ATOM 5813 C CA . ILE B 1 343 ? -14.906 -5.914 -18.328 1 96.62 343 ILE B CA 1
ATOM 5814 C C . ILE B 1 343 ? -15.266 -7.227 -19.016 1 96.62 343 ILE B C 1
ATOM 5816 O O . ILE B 1 343 ? -16.438 -7.48 -19.312 1 96.62 343 ILE B O 1
ATOM 5820 N N . VAL B 1 344 ? -14.258 -8.016 -19.344 1 98.12 344 VAL B N 1
ATOM 5821 C CA . VAL B 1 344 ? -14.5 -9.258 -20.062 1 98.12 344 VAL B CA 1
ATOM 5822 C C . VAL B 1 344 ? -14.117 -10.445 -19.203 1 98.12 344 VAL B C 1
ATOM 5824 O O . VAL B 1 344 ? -12.977 -10.547 -18.734 1 98.12 344 VAL B O 1
ATOM 5827 N N . ASP B 1 345 ? -15.047 -11.305 -18.953 1 97.88 345 ASP B N 1
ATOM 5828 C CA . ASP B 1 345 ? -14.852 -12.539 -18.203 1 97.88 345 ASP B CA 1
ATOM 5829 C C . ASP B 1 345 ? -14.992 -13.766 -19.109 1 97.88 345 ASP B C 1
ATOM 5831 O O . ASP B 1 345 ? -15.82 -13.773 -20.031 1 97.88 345 ASP B O 1
ATOM 5835 N N . ILE B 1 346 ? -14.133 -14.711 -18.953 1 98.19 346 ILE B N 1
ATOM 5836 C CA . ILE B 1 346 ? -14.25 -15.984 -19.672 1 98.19 346 ILE B CA 1
ATOM 5837 C C . ILE B 1 346 ? -14.719 -17.078 -18.703 1 98.19 346 ILE B C 1
ATOM 5839 O O . ILE B 1 346 ? -14.133 -17.25 -17.641 1 98.19 346 ILE B O 1
ATOM 5843 N N . ARG B 1 347 ? -15.75 -17.766 -19.094 1 97.5 347 ARG B N 1
ATOM 5844 C CA . ARG B 1 347 ? -16.328 -18.859 -18.312 1 97.5 347 ARG B CA 1
ATOM 5845 C C . ARG B 1 347 ? -16.531 -20.109 -19.156 1 97.5 347 ARG B C 1
ATOM 5847 O O . ARG B 1 347 ? -16.719 -20.016 -20.375 1 97.5 347 ARG B O 1
ATOM 5854 N N . TYR B 1 348 ? -16.406 -21.234 -18.469 1 96.81 348 TYR B N 1
ATOM 5855 C CA . TYR B 1 348 ? -16.719 -22.484 -19.156 1 96.81 348 TYR B CA 1
ATOM 5856 C C . TYR B 1 348 ? -18.156 -22.906 -18.906 1 96.81 348 TYR B C 1
ATOM 5858 O O . TYR B 1 348 ? -18.734 -23.672 -19.703 1 96.81 348 TYR B O 1
ATOM 5866 N N . ASP B 1 349 ? -18.703 -22.5 -17.812 1 92.94 349 ASP B N 1
ATOM 5867 C CA . ASP B 1 349 ? -20.094 -22.719 -17.422 1 92.94 349 ASP B CA 1
ATOM 5868 C C . ASP B 1 349 ? -20.672 -21.5 -16.703 1 92.94 349 ASP B C 1
ATOM 5870 O O . ASP B 1 349 ? -19.938 -20.797 -16 1 92.94 349 ASP B O 1
ATOM 5874 N N . LEU B 1 350 ? -21.969 -21.281 -17.016 1 93.88 350 LEU B N 1
ATOM 5875 C CA . LEU B 1 350 ? -22.594 -20.125 -16.391 1 93.88 350 LEU B CA 1
ATOM 5876 C C . LEU B 1 350 ? -24 -20.484 -15.898 1 93.88 350 LEU B C 1
ATOM 5878 O O . LEU B 1 350 ? -24.969 -20.328 -16.641 1 93.88 350 LEU B O 1
ATOM 5882 N N . PRO B 1 351 ? -24.031 -20.812 -14.625 1 92.38 351 PRO B N 1
ATOM 5883 C CA . PRO B 1 351 ? -25.375 -21.047 -14.07 1 92.38 351 PRO B CA 1
ATOM 5884 C C . PRO B 1 351 ? -26.297 -19.828 -14.234 1 92.38 351 PRO B C 1
ATOM 5886 O O . PRO B 1 351 ? -25.828 -18.688 -14.164 1 92.38 351 PRO B O 1
ATOM 5889 N N . ASP B 1 352 ? -27.578 -20.094 -14.258 1 90.75 352 ASP B N 1
ATOM 5890 C CA . ASP B 1 352 ? -28.562 -19.031 -14.484 1 90.75 352 ASP B CA 1
ATOM 5891 C C . ASP B 1 352 ? -28.484 -17.969 -13.391 1 90.75 352 ASP B C 1
ATOM 5893 O O . ASP B 1 352 ? -28.578 -16.781 -13.672 1 90.75 352 ASP B O 1
ATOM 5897 N N . LYS B 1 353 ? -28.266 -18.391 -12.227 1 89.5 353 LYS B N 1
ATOM 5898 C CA . LYS B 1 353 ? -28.25 -17.484 -11.094 1 89.5 353 LYS B CA 1
ATOM 5899 C C . LYS B 1 353 ? -27.094 -16.484 -11.195 1 89.5 353 LYS B C 1
ATOM 5901 O O . LYS B 1 353 ? -27.141 -15.406 -10.609 1 89.5 353 LYS B O 1
ATOM 5906 N N . GLU B 1 354 ? -26.125 -16.906 -11.984 1 92.62 354 GLU B N 1
ATOM 5907 C CA . GLU B 1 354 ? -24.938 -16.062 -12.102 1 92.62 354 GLU B CA 1
ATOM 5908 C C . GLU B 1 354 ? -24.984 -15.195 -13.352 1 92.62 354 GLU B C 1
ATOM 5910 O O . GLU B 1 354 ? -24.172 -14.273 -13.5 1 92.62 354 GLU B O 1
ATOM 5915 N N . SER B 1 355 ? -25.922 -15.422 -14.203 1 92.56 355 SER B N 1
ATOM 5916 C CA . SER B 1 355 ? -26.016 -14.711 -15.477 1 92.56 355 SER B CA 1
ATOM 5917 C C . SER B 1 355 ? -26.328 -13.234 -15.266 1 92.56 355 SER B C 1
ATOM 5919 O O . SER B 1 355 ? -25.953 -12.398 -16.094 1 92.56 355 SER B O 1
ATOM 5921 N N . THR B 1 356 ? -26.922 -12.906 -14.148 1 91.38 356 THR B N 1
ATOM 5922 C CA . THR B 1 356 ? -27.328 -11.539 -13.859 1 91.38 356 THR B CA 1
ATOM 5923 C C . THR B 1 356 ? -26.125 -10.664 -13.547 1 91.38 356 THR B C 1
ATOM 5925 O O . THR B 1 356 ? -26.219 -9.438 -13.531 1 91.38 356 THR B O 1
ATOM 5928 N N . HIS B 1 357 ? -24.969 -11.305 -13.367 1 91.31 357 HIS B N 1
ATOM 5929 C CA . HIS B 1 357 ? -23.75 -10.57 -13.039 1 91.31 357 HIS B CA 1
ATOM 5930 C C . HIS B 1 357 ? -23.156 -9.93 -14.281 1 91.31 357 HIS B C 1
ATOM 5932 O O . HIS B 1 357 ? -22.219 -9.125 -14.18 1 91.31 357 HIS B O 1
ATOM 5938 N N . TYR B 1 358 ? -23.719 -10.273 -15.461 1 95.38 358 TYR B N 1
ATOM 5939 C CA . TYR B 1 358 ? -23.141 -9.812 -16.719 1 95.38 358 TYR B CA 1
ATOM 5940 C C . TYR B 1 358 ? -24.172 -9.031 -17.531 1 95.38 358 TYR B C 1
ATOM 5942 O O . TYR B 1 358 ? -25.359 -9.344 -17.484 1 95.38 358 TYR B O 1
ATOM 5950 N N . ASP B 1 359 ? -23.672 -8.031 -18.203 1 95.25 359 ASP B N 1
ATOM 5951 C CA . ASP B 1 359 ? -24.531 -7.234 -19.078 1 95.25 359 ASP B CA 1
ATOM 5952 C C . ASP B 1 359 ? -24.75 -7.922 -20.422 1 95.25 359 ASP B C 1
ATOM 5954 O O . ASP B 1 359 ? -25.797 -7.762 -21.062 1 95.25 359 ASP B O 1
ATOM 5958 N N . ARG B 1 360 ? -23.766 -8.617 -20.953 1 94.94 360 ARG B N 1
ATOM 5959 C CA . ARG B 1 360 ? -23.797 -9.367 -22.188 1 94.94 360 ARG B CA 1
ATOM 5960 C C . ARG B 1 360 ? -23.172 -10.75 -22.016 1 94.94 360 ARG B C 1
ATOM 5962 O O . ARG B 1 360 ? -22.141 -10.883 -21.359 1 94.94 360 ARG B O 1
ATOM 5969 N N . ILE B 1 361 ? -23.828 -11.688 -22.547 1 97 361 ILE B N 1
ATOM 5970 C CA . ILE B 1 361 ? -23.312 -13.047 -22.547 1 97 361 ILE B CA 1
ATOM 5971 C C . ILE B 1 361 ? -23.141 -13.531 -23.984 1 97 361 ILE B C 1
ATOM 5973 O O . ILE B 1 361 ? -24.094 -13.531 -24.766 1 97 361 ILE B O 1
ATOM 5977 N N . MET B 1 362 ? -21.891 -13.883 -24.312 1 96.25 362 MET B N 1
ATOM 5978 C CA . MET B 1 362 ? -21.562 -14.359 -25.641 1 96.25 362 MET B CA 1
ATOM 5979 C C . MET B 1 362 ? -21 -15.781 -25.594 1 96.25 362 MET B C 1
ATOM 5981 O O . MET B 1 362 ? -20.234 -16.109 -24.688 1 96.25 362 MET B O 1
ATOM 5985 N N . GLU B 1 363 ? -21.406 -16.562 -26.547 1 95.56 363 GLU B N 1
ATOM 5986 C CA . GLU B 1 363 ? -20.922 -17.938 -26.609 1 95.56 363 GLU B CA 1
ATOM 5987 C C . GLU B 1 363 ? -19.922 -18.125 -27.75 1 95.56 363 GLU B C 1
ATOM 5989 O O . GLU B 1 363 ? -20.156 -17.672 -28.859 1 95.56 363 GLU B O 1
ATOM 5994 N N . VAL B 1 364 ? -18.766 -18.734 -27.438 1 95.06 364 VAL B N 1
ATOM 5995 C CA . VAL B 1 364 ? -17.766 -19.094 -28.438 1 95.06 364 VAL B CA 1
ATOM 5996 C C . VAL B 1 364 ? -18.109 -20.453 -29.047 1 95.06 364 VAL B C 1
ATOM 5998 O O . VAL B 1 364 ? -18.109 -21.469 -28.344 1 95.06 364 VAL B O 1
ATOM 6001 N N . MET B 1 365 ? -18.391 -20.453 -30.25 1 92.44 365 MET B N 1
ATOM 6002 C CA . MET B 1 365 ? -18.797 -21.688 -30.906 1 92.44 365 MET B CA 1
ATOM 6003 C C . MET B 1 365 ? -18 -21.922 -32.188 1 92.44 365 MET B C 1
ATOM 6005 O O . MET B 1 365 ? -17.453 -20.969 -32.75 1 92.44 365 MET B O 1
ATOM 6009 N N . GLU B 1 366 ? -17.859 -23.156 -32.469 1 89.31 366 GLU B N 1
ATOM 6010 C CA . GLU B 1 366 ? -17.172 -23.531 -33.688 1 89.31 366 GLU B CA 1
ATOM 6011 C C . GLU B 1 366 ? -18.141 -23.641 -34.844 1 89.31 366 GLU B C 1
ATOM 6013 O O . GLU B 1 366 ? -19.172 -24.312 -34.75 1 89.31 366 GLU B O 1
ATOM 6018 N N . LYS B 1 367 ? -17.938 -22.844 -35.938 1 84.31 367 LYS B N 1
ATOM 6019 C CA . LYS B 1 367 ? -18.672 -22.953 -37.188 1 84.31 367 LYS B CA 1
ATOM 6020 C C . LYS B 1 367 ? -17.734 -23.078 -38.375 1 84.31 367 LYS B C 1
ATOM 6022 O O . LYS B 1 367 ? -16.891 -22.203 -38.594 1 84.31 367 LYS B O 1
ATOM 6027 N N . ALA B 1 368 ? -17.906 -24.125 -39.219 1 85.75 368 ALA B N 1
ATOM 6028 C CA . ALA B 1 368 ? -17.109 -24.359 -40.406 1 85.75 368 ALA B CA 1
ATOM 6029 C C . ALA B 1 368 ? -15.617 -24.312 -40.094 1 85.75 368 ALA B C 1
ATOM 6031 O O . ALA B 1 368 ? -14.844 -23.641 -40.781 1 85.75 368 ALA B O 1
ATOM 6032 N N . ASN B 1 369 ? -15.188 -24.766 -38.969 1 84.56 369 ASN B N 1
ATOM 6033 C CA . ASN B 1 369 ? -13.805 -24.953 -38.531 1 84.56 369 ASN B CA 1
ATOM 6034 C C . ASN B 1 369 ? -13.18 -23.641 -38.094 1 84.56 369 ASN B C 1
ATOM 6036 O O . ASN B 1 369 ? -11.953 -23.484 -38.156 1 84.56 369 ASN B O 1
ATOM 6040 N N . CYS B 1 370 ? -14.047 -22.703 -37.844 1 87.06 370 CYS B N 1
ATOM 6041 C CA . CYS B 1 370 ? -13.57 -21.438 -37.312 1 87.06 370 CYS B CA 1
ATOM 6042 C C . CYS B 1 370 ? -14.344 -21.047 -36.031 1 87.06 370 CYS B C 1
ATOM 6044 O O . CYS B 1 370 ? -15.539 -21.344 -35.938 1 87.06 370 CYS B O 1
ATOM 6046 N N . TRP B 1 371 ? -13.609 -20.484 -35.156 1 90.62 371 TRP B N 1
ATOM 6047 C CA . TRP B 1 371 ? -14.281 -20 -33.938 1 90.62 371 TRP B CA 1
ATOM 6048 C C . TRP B 1 371 ? -14.992 -18.672 -34.188 1 90.62 371 TRP B C 1
ATOM 6050 O O . TRP B 1 371 ? -14.461 -17.812 -34.906 1 90.62 371 TRP B O 1
ATOM 6060 N N . LYS B 1 372 ? -16.234 -18.547 -33.688 1 90.31 372 LYS B N 1
ATOM 6061 C CA . LYS B 1 372 ? -17.016 -17.297 -33.75 1 90.31 372 LYS B CA 1
ATOM 6062 C C . LYS B 1 372 ? -17.734 -17.047 -32.406 1 90.31 372 LYS B C 1
ATOM 6064 O O . LYS B 1 372 ? -17.859 -17.938 -31.594 1 90.31 372 LYS B O 1
ATOM 6069 N N . VAL B 1 373 ? -18.078 -15.805 -32.25 1 92 373 VAL B N 1
ATOM 6070 C CA . VAL B 1 373 ? -18.797 -15.422 -31.031 1 92 373 VAL B CA 1
ATOM 6071 C C . VAL B 1 373 ? -20.234 -15.023 -31.375 1 92 373 VAL B C 1
ATOM 6073 O O . VAL B 1 373 ? -20.453 -14.297 -32.344 1 92 373 VAL B O 1
ATOM 6076 N N . VAL B 1 374 ? -21.203 -15.578 -30.656 1 89.62 374 VAL B N 1
ATOM 6077 C CA . VAL B 1 374 ? -22.609 -15.266 -30.859 1 89.62 374 VAL B CA 1
ATOM 6078 C C . VAL B 1 374 ? -23.25 -14.805 -29.562 1 89.62 374 VAL B C 1
ATOM 6080 O O . VAL B 1 374 ? -22.938 -15.344 -28.484 1 89.62 374 VAL B O 1
ATOM 6083 N N . GLU B 1 375 ? -24.016 -13.719 -29.594 1 89.06 375 GLU B N 1
ATOM 6084 C CA . GLU B 1 375 ? -24.703 -13.242 -28.391 1 89.06 375 GLU B CA 1
ATOM 6085 C C . GLU B 1 375 ? -25.797 -14.211 -27.969 1 89.06 375 GLU B C 1
ATOM 6087 O O . GLU B 1 375 ? -26.531 -14.742 -28.797 1 89.06 375 GLU B O 1
ATOM 6092 N N . ARG B 1 376 ? -25.766 -14.562 -26.719 1 82.38 376 ARG B N 1
ATOM 6093 C CA . ARG B 1 376 ? -26.812 -15.422 -26.156 1 82.38 376 ARG B CA 1
ATOM 6094 C C . ARG B 1 376 ? -28.047 -14.617 -25.781 1 82.38 376 ARG B C 1
ATOM 6096 O O . ARG B 1 376 ? -27.938 -13.531 -25.219 1 82.38 376 ARG B O 1
#

InterPro domains:
  IPR004516 Histidine-tRNA ligase/ATP phosphoribosyltransferase regulatory subunit [PIRSF001549] (3-370)
  IPR004516 Histidine-tRNA ligase/ATP phosphoribosyltransferase regulatory subunit [PTHR43707] (4-307)
  IPR004517 ATP phosphoribosyltransferase regulatory subunit [MF_00125] (13-356)
  IPR041715 Class II Histidinyl-tRNA synthetase (HisRS)-like catalytic core domain [PF13393] (13-305)
  IPR045864 Class II Aminoacyl-tRNA synthetase/Biotinyl protein ligase (BPL) and lipoyl protein ligase (LPL) [G3DSA:3.30.930.10] (1-311)
  IPR045864 Class II Aminoacyl-tRNA synthetase/Biotinyl protein ligase (BPL) and lipoyl protein ligase (LPL) [SSF55681] (4-316)

Nearest PDB structures (foldseek):
  3od1-assembly1_A  TM=8.579E-01  e=1.148E-29  Halalkalibacterium halodurans
  3od1-assembly1_B  TM=8.685E-01  e=7.851E-29  Halalkalibacterium halodurans
  1z7m-assembly2_A  TM=8.632E-01  e=1.173E-24  Lactococcus lactis
  4yrq-assembly1_A-2  TM=7.745E-01  e=9.848E-25  Trypanosoma cruzi strain CL Brener
  4yrr-assembly1_A  TM=7.573E-01  e=1.481E-24  Trypanosoma cruzi strain CL Brener

Radius of gyration: 30.49 Å; Cα contacts (8 Å, |Δi|>4): 1416; chains: 2; bounding box: 53×98×81 Å

pLDDT: mean 93.9, std 5.62, range [50.06, 98.81]

Sequence (752 aa):
MFLPAGSQDEVGQQINKRFRAFEIFTKITEKRNYQPISTPVVEYARTFTNSYAGMALQPMLKWFNHEGEIEVLRPDWTTAIARALVNQPPSEHKWCYQGSVFRSDKHGMESRQAGIEIVHAPSFLGESESLLTAVDYLNELEVEDYLIELGHSEIFEELTAPLKLDLFQSEKLRQAMHDKRKDEVFHLANHAGSQTIAEELTKLVDAYGTAELLEEYEKHWKNNQRLLEIVRHLKSLVQLLSDCGINETLVDLGRVKNLPYYCGTMFRGYLRENGSTCFSGGRYDTLYEQFDERHSAVGLAFDIDILSGQISSAQNREKVCLLASPESHAYAERIRSDFPDMIVDIRYDLPDKESTHYDRIMEVMEKANCWKVVERMFLPAGSQDEVGQQINKRFRAFEIFTKITEKRNYQPISTPVVEYARTFTNSYAGMALQPMLKWFNHEGEIEVLRPDWTTAIARALVNQPPSEHKWCYQGSVFRSDKHGMESRQAGIEIVHAPSFLGESESLLTAVDYLNELEVEDYLIELGHSEIFEELTAPLKLDLFQSEKLRQAMHDKRKDEVFHLANHAGSQTIAEELTKLVDAYGTAELLEEYEKHWKNNQRLLEIVRHLKSLVQLLSDCGINETLVDLGRVKNLPYYCGTMFRGYLRENGSTCFSGGRYDTLYEQFDERHSAVGLAFDIDILSGQISSAQNREKVCLLASPESHAYAERIRSDFPDMIVDIRYDLPDKESTHYDRIMEVMEKANCWKVVER

Organism: NCBI:txid482461

Solvent-accessible surface area (backbone atoms only — not comparable to full-atom values): 39580 Å² total; per-residue (Å²): 131,90,52,48,90,55,48,57,72,43,70,40,64,64,56,56,32,36,52,49,50,51,51,54,47,51,53,51,38,45,34,51,56,34,39,43,43,47,68,49,60,59,32,42,42,64,69,42,45,34,86,46,48,52,41,73,67,81,43,43,48,65,42,67,48,98,86,67,47,53,32,20,43,33,63,48,64,68,57,52,46,54,63,60,48,72,79,45,67,71,86,62,33,42,32,29,38,71,51,71,31,25,31,66,83,42,82,44,29,54,45,46,34,36,32,40,39,27,32,65,46,59,62,68,57,33,51,50,51,47,54,51,48,49,51,52,47,34,51,75,57,64,56,77,64,59,39,43,37,37,31,30,32,50,51,60,53,64,66,43,52,85,50,67,62,51,73,68,56,44,50,51,41,47,50,25,41,65,66,54,34,48,69,54,30,29,51,52,36,32,72,52,70,34,60,68,55,11,51,52,54,36,53,25,60,66,39,57,42,46,71,65,52,47,56,54,46,40,61,73,31,62,89,37,67,68,59,30,52,51,39,52,50,53,49,51,52,50,48,42,40,37,68,64,72,44,77,67,48,37,33,28,62,35,45,57,65,90,50,70,27,50,65,29,50,32,41,36,29,29,32,67,88,78,62,47,66,38,29,40,36,31,24,31,33,56,48,40,44,81,73,78,39,86,51,41,30,26,33,36,38,32,32,36,67,59,49,22,70,62,42,72,75,70,79,82,58,53,28,35,34,40,36,30,46,86,89,41,38,41,57,56,60,61,51,49,69,78,43,84,76,38,23,45,34,79,34,74,72,76,56,75,87,56,50,76,77,37,76,41,46,30,38,57,43,79,54,96,91,35,82,46,78,43,81,107,130,91,53,49,90,55,47,57,73,44,70,39,64,65,57,55,33,36,50,48,49,52,52,53,46,52,54,53,37,46,35,50,57,34,38,42,42,47,68,48,60,59,31,42,41,63,68,42,44,33,86,44,48,51,41,73,66,82,43,42,47,66,38,67,46,96,87,67,46,52,33,21,42,33,64,49,65,67,58,53,46,54,62,59,48,72,78,45,67,71,87,63,33,42,32,28,39,71,50,72,30,26,30,65,82,42,81,44,29,55,46,44,34,36,34,40,39,30,31,67,46,59,62,67,57,33,52,49,51,49,53,52,48,48,50,52,47,34,51,76,57,64,55,76,63,60,40,42,36,38,32,31,33,50,50,60,54,63,65,45,54,84,51,68,62,52,71,67,55,45,50,52,41,47,48,25,40,65,67,55,35,49,70,56,30,29,50,53,36,33,72,52,70,32,59,68,52,11,52,52,55,36,52,25,59,66,38,56,43,48,70,65,54,46,58,54,47,41,61,74,30,62,89,37,67,69,59,31,53,52,40,54,50,52,49,51,52,51,48,41,39,37,68,64,71,45,76,68,47,36,34,29,62,34,45,57,65,89,51,68,27,50,67,30,50,33,42,36,29,28,31,68,89,78,61,47,67,38,30,42,36,32,25,30,32,57,48,40,43,81,73,78,39,86,49,40,31,25,34,36,38,32,32,35,67,57,49,25,70,62,43,73,75,68,77,80,58,55,30,35,35,39,37,31,43,88,88,40,39,40,60,56,60,62,50,49,72,75,43,77,84,36,22,45,33,80,35,74,73,76,57,74,87,57,51,76,77,37,77,41,47,28,37,55,42,78,54,96,91,36,82,46,78,43,81,107

Secondary structure (DSSP, 8-state):
--S-TT---EESHHHHHHHHHHHHHHHHHHHTTPEEEE--SEEETHHHHSTTT---STTS-EEE-TTS-EEEE---HHHHHHHHHTTS-TT--EEEEEEEEE-TTSTTSEEEEEEEEEESS-HHHHHHHHHHHHHHHHHHTT--SEEEEEEETHHHHHHHGGG---HHHHHHHHHHHHTT-HHHHHHHHHHTT-HHHHHHHHHHHT-EESHHHHHHHHHHTTT-HHHHHHHHHHHHHHHHHHHTT---EEEETT---SSTT--SEEEEEEETTT--EEEEEEE-GGGGGGGT----EEEEEEEHHHHHTTS-------EEEEE--TTTHHHHHHGGGG-TTSEEEEES---HHHHTT-SEEEEEEEETTEEEEEE-/--S-TT---EESHHHHHHHHHHHHHHHHHHHTTPEEEE--SEEETHHHHSTTT---STTS-EEE-TTSPEEEE---HHHHHHHHHTTS-TT--EEEEEEEEE-TTSTTSEEEEEEEEEESS-HHHHHHHHHHHHHHHHHHTT--SEEEEEEETHHHHHHHGGG---HHHHHHHHHHHHTT-HHHHHHHHHHHT-HHHHHHHHHHHT-EESHHHHHHHHHHTTT-HHHHHHHHHHHHHHHHHHHTT---EEEETT---SSTT--SEEEEEEETTT--EEEEEEE-GGGGGGGT----EEEEEEEHHHHHTTS-------EEEEE--TTTHHHHHHHGGGSTTSEEEEES---HHHHTT-SEEEEEEEETTEEEEEE-